Protein 6C0D (pdb70)

Nearest PDB structures (foldseek):
  6c0d-assembly1_A-2  TM=1.002E+00  e=1.111E-90  Paraburkholderia phymatum STM815
  1r3n-assembly2_C  TM=9.169E-01  e=2.090E-36  Lachancea kluyveri
  2v8v-assembly1_B  TM=9.198E-01  e=8.591E-36  Lachancea kluyveri
  4pxc-assembly1_B  TM=7.599E-01  e=5.086E-37  Arabidopsis thaliana
  4pxe-assembly1_B  TM=7.570E-01  e=7.681E-37  Arabidopsis thaliana

Foldseek 3Di:
DDAFDFDLVVLVVLLVVLCVLQPDPLAGAFAFLDPSVLVSLVVLQVLLVVLVFPWDQFLLRKIKTWFPADAAEEEWAFASHADRGHHSFARSLRQSLQSRLSNRLCVTPLNVRFIYMGIHFTACVPQFHHLLRLCVAAVHDCPVSQVQTAGPVRHRSVNSSVVSVNNPGHRHYDDCVHYFEYEYEGADAPPPLPVVVFFKEWAFKAKWKWKKKKKKAADKDFQPPDDPVPGRQRVVVVVVLVVVLCVQLVVLDDPQKDKDFPDKDFPPPDPGMRGRMIMIMMMIIDQDQVSVVVSVVSSVVSLVVCCVDGRIHMDMGTDPDTGHMQGAAPVLSVLLVVLCCVQPNPRYYYDHHHDDTSQSSCCVPHHYIYMYGYWNSTDHDSVSSVSSSSSVSSSSSVVSVVSD

Organism: Paraburkholderia phymatum (strain DSM 17167 / CIP 108236 / LMG 21445 / STM815) (NCBI:txid391038)

Sequence (404 aa):
EDFPRIDPIRLLDDLKTLRRSFGATGPGVVRLSLSPVDIDARRWLAGRMTDAGLDDAAIDGVGTVFGRSRRKPGPALVIGSHSDTQPTGGWLDGALGVIYGLEIARALGECEEATREFAVDVASWIDEEGTFSSFLGSRSFVGDAIDDSLRSARNHEGLLLGDALAQAGLANTPRRVVVTLDRKRQRRAYLEPHIEQQGGRRLEASAKLIGVVTTIVGIREFQLLRRFIGQRNHAGTTPMAIRRDAGAALVVAFIAHIDDDAFGRLADADTVWTVGRIDLDDPGSFSVVPGKAVVLHLQFRDANPNRLHHAMEENALVALVDDEWNGQHLVRRAELIACEGAEEPVTMDAALQQHLAQAADALAPGQWMHMPSGASSHDAQVIAQQHIPACMLFVVPSIIEDTAEQQHIVLGCEVAARRAAARRIAGALRR

Radius of gyration: 24.08 Å; Cα contacts (8 Å, |Δi|>4): 972; chains: 1; bounding box: 73×49×52 Å

InterPro domains:
  IPR002933 Peptidase M20 [PF01546] (78-406)
  IPR010158 N-carbamoyl-L-amino-acid amidohydrolase [PIRSF001235] (18-409)
  IPR010158 N-carbamoyl-L-amino-acid amidohydrolase [PTHR32494] (6-408)
  IPR010158 N-carbamoyl-L-amino-acid amidohydrolase [TIGR01879] (12-403)
  IPR036264 Bacterial exopeptidase dimerisation domain [SSF55031] (210-312)

Structure (mmCIF, N/CA/C/O backbone):
data_6C0D
#
_entry.id   6C0D
#
_cell.length_a   136.620
_cell.length_b   136.620
_cell.length_c   67.510
_cell.angle_alpha   90.000
_cell.angle_beta   90.000
_cell.angle_gamma   120.000
#
_symmetry.space_group_name_H-M   'P 32 2 1'
#
loop_
_entity.id
_entity.type
_entity.pdbx_description
1 polymer 'Amidase, hydantoinase/carbamoylase family'
2 non-polymer 'ZINC ION'
3 non-polymer '4-(2-HYDROXYETHYL)-1-PIPERAZINE ETHANESULFONIC ACID'
4 non-polymer 'SULFATE ION'
5 non-polymer 1,2-ETHANEDIOL
6 water water
#
loop_
_atom_site.group_PDB
_atom_site.id
_atom_site.type_symbol
_atom_site.label_atom_id
_atom_site.label_alt_id
_atom_site.label_comp_id
_atom_site.label_asym_id
_atom_site.label_entity_id
_atom_site.label_seq_id
_atom_site.pdbx_PDB_ins_code
_atom_site.Cartn_x
_atom_site.Cartn_y
_atom_site.Cartn_z
_atom_site.occupancy
_atom_site.B_iso_or_equiv
_atom_site.auth_seq_id
_atom_site.auth_comp_id
_atom_site.auth_asym_id
_atom_site.auth_atom_id
_atom_site.pdbx_PDB_model_num
ATOM 1 N N . GLU A 1 11 ? 52.177 35.021 14.524 1.00 73.26 3 GLU A N 1
ATOM 2 C CA . GLU A 1 11 ? 52.704 36.380 14.632 1.00 69.80 3 GLU A CA 1
ATOM 3 C C . GLU A 1 11 ? 52.150 37.270 13.515 1.00 72.26 3 GLU A C 1
ATOM 4 O O . GLU A 1 11 ? 52.378 37.009 12.332 1.00 69.83 3 GLU A O 1
ATOM 10 N N . ASP A 1 12 ? 51.414 38.315 13.892 1.00 70.43 4 ASP A N 1
ATOM 11 C CA . ASP A 1 12 ? 50.858 39.252 12.923 1.00 68.06 4 ASP A CA 1
ATOM 12 C C . ASP A 1 12 ? 51.826 40.406 12.704 1.00 57.42 4 ASP A C 1
ATOM 13 O O . ASP A 1 12 ? 52.333 40.999 13.665 1.00 49.84 4 ASP A O 1
ATOM 18 N N . PHE A 1 13 ? 52.079 40.714 11.446 1.00 35.76 5 PHE A N 1
ATOM 19 C CA . PHE A 1 13 ? 52.986 41.795 11.137 1.00 35.10 5 PHE A CA 1
ATOM 20 C C . PHE A 1 13 ? 52.230 42.955 10.495 1.00 29.32 5 PHE A C 1
ATOM 21 O O . PHE A 1 13 ? 51.198 42.752 9.851 1.00 29.45 5 PHE A O 1
ATOM 29 N N . PRO A 1 14 ? 52.725 44.178 10.646 1.00 25.44 6 PRO A N 1
ATOM 30 C CA . PRO A 1 14 ? 52.061 45.324 10.021 1.00 23.85 6 PRO A CA 1
ATOM 31 C C . PRO A 1 14 ? 52.181 45.260 8.508 1.00 25.08 6 PRO A C 1
ATOM 32 O O . PRO A 1 14 ? 53.042 44.577 7.955 1.00 23.23 6 PRO A O 1
ATOM 36 N N . ARG A 1 15 ? 51.317 46.023 7.846 1.00 20.32 7 ARG A N 1
ATOM 37 C CA . ARG A 1 15 ? 51.275 46.084 6.383 1.00 21.63 7 ARG A CA 1
ATOM 38 C C . ARG A 1 15 ? 51.305 47.551 5.967 1.00 26.54 7 ARG A C 1
ATOM 39 O O . ARG A 1 15 ? 50.368 48.300 6.266 1.00 25.08 7 ARG A O 1
ATOM 41 N N . ILE A 1 16 ? 52.379 47.977 5.289 1.00 17.58 8 ILE A N 1
ATOM 42 C CA . ILE A 1 16 ? 52.417 49.358 4.825 1.00 16.50 8 ILE A CA 1
ATOM 43 C C . ILE A 1 16 ? 51.414 49.538 3.694 1.00 19.89 8 ILE A C 1
ATOM 44 O O . ILE A 1 16 ? 50.921 48.582 3.091 1.00 21.56 8 ILE A O 1
ATOM 49 N N . ASP A 1 17 ? 51.116 50.793 3.405 1.00 20.99 9 ASP A N 1
ATOM 50 C CA . ASP A 1 17 ? 50.273 51.141 2.267 1.00 22.17 9 ASP A CA 1
ATOM 51 C C . ASP A 1 17 ? 51.212 51.699 1.207 1.00 22.03 9 ASP A C 1
ATOM 52 O O . ASP A 1 17 ? 51.689 52.836 1.341 1.00 22.57 9 ASP A O 1
ATOM 57 N N . PRO A 1 18 ? 51.538 50.935 0.160 1.00 22.28 10 PRO A N 1
ATOM 58 C CA . PRO A 1 18 ? 52.562 51.405 -0.786 1.00 23.92 10 PRO A CA 1
ATOM 59 C C . PRO A 1 18 ? 52.123 52.621 -1.578 1.00 26.39 10 PRO A C 1
ATOM 60 O O . PRO A 1 18 ? 52.973 53.437 -1.968 1.00 21.96 10 PRO A O 1
ATOM 64 N N . ILE A 1 19 ? 50.821 52.775 -1.819 1.00 22.03 11 ILE A N 1
ATOM 65 C CA . ILE A 1 19 ? 50.347 53.941 -2.554 1.00 25.36 11 ILE A CA 1
ATOM 66 C C . ILE A 1 19 ? 50.522 55.192 -1.705 1.00 27.71 11 ILE A C 1
ATOM 67 O O . ILE A 1 19 ? 51.021 56.225 -2.172 1.00 23.72 11 ILE A O 1
ATOM 72 N N . ARG A 1 20 ? 50.122 55.106 -0.435 1.00 25.36 12 ARG A N 1
ATOM 73 C CA . ARG A 1 20 ? 50.296 56.215 0.497 1.00 26.04 12 ARG A CA 1
ATOM 74 C C . ARG A 1 20 ? 51.769 56.597 0.627 1.00 25.54 12 ARG A C 1
ATOM 75 O O . ARG A 1 20 ? 52.113 57.786 0.674 1.00 23.58 12 ARG A O 1
ATOM 83 N N . LEU A 1 21 ? 52.648 55.595 0.710 1.00 20.34 13 LEU A N 1
ATOM 84 C CA . LEU A 1 21 ? 54.089 55.846 0.794 1.00 21.75 13 LEU A CA 1
ATOM 85 C C . LEU A 1 21 ? 54.591 56.642 -0.408 1.00 25.75 13 LEU A C 1
ATOM 86 O O . LEU A 1 21 ? 55.239 57.685 -0.252 1.00 22.21 13 LEU A O 1
ATOM 91 N N . LEU A 1 22 ? 54.317 56.149 -1.619 1.00 21.82 14 LEU A N 1
ATOM 92 C CA . LEU A 1 22 ? 54.788 56.828 -2.825 1.00 21.29 14 LEU A CA 1
ATOM 93 C C . LEU A 1 22 ? 54.150 58.206 -2.981 1.00 26.79 14 LEU A C 1
ATOM 94 O O . LEU A 1 22 ? 54.807 59.152 -3.436 1.00 28.34 14 LEU A O 1
ATOM 99 N N . ASP A 1 23 ? 52.863 58.342 -2.630 1.00 24.33 15 ASP A N 1
ATOM 100 C CA . ASP A 1 23 ? 52.204 59.650 -2.734 1.00 30.30 15 ASP A CA 1
ATOM 101 C C . ASP A 1 23 ? 52.921 60.688 -1.876 1.00 27.61 15 ASP A C 1
ATOM 102 O O . ASP A 1 23 ? 53.149 61.822 -2.314 1.00 27.53 15 ASP A O 1
ATOM 107 N N . ASP A 1 24 ? 53.268 60.320 -0.635 1.00 27.65 16 ASP A N 1
ATOM 108 C CA . ASP A 1 24 ? 53.980 61.253 0.243 1.00 24.43 16 ASP A CA 1
ATOM 109 C C . ASP A 1 24 ? 55.381 61.566 -0.286 1.00 26.43 16 ASP A C 1
ATOM 110 O O . ASP A 1 24 ? 55.829 62.715 -0.214 1.00 27.82 16 ASP A O 1
ATOM 115 N N . LEU A 1 25 ? 56.099 60.562 -0.804 1.00 21.75 17 LEU A N 1
ATOM 116 C CA . LEU A 1 25 ? 57.411 60.844 -1.384 1.00 23.77 17 LEU A CA 1
ATOM 117 C C . LEU A 1 25 ? 57.301 61.823 -2.542 1.00 27.08 17 LEU A C 1
ATOM 118 O O . LEU A 1 25 ? 58.141 62.721 -2.688 1.00 27.97 17 LEU A O 1
ATOM 123 N N . LYS A 1 26 ? 56.272 61.667 -3.380 1.00 24.29 18 LYS A N 1
ATOM 124 C CA . LYS A 1 26 ? 56.137 62.546 -4.530 1.00 29.32 18 LYS A CA 1
ATOM 125 C C . LYS A 1 26 ? 55.643 63.926 -4.126 1.00 30.81 18 LYS A C 1
ATOM 126 O O . LYS A 1 26 ? 56.024 64.917 -4.755 1.00 30.68 18 LYS A O 1
ATOM 132 N N . THR A 1 27 ? 54.814 64.012 -3.081 1.00 26.90 19 THR A N 1
ATOM 133 C CA . THR A 1 27 ? 54.412 65.324 -2.583 1.00 30.81 19 THR A CA 1
ATOM 134 C C . THR A 1 27 ? 55.608 66.078 -2.013 1.00 29.66 19 THR A C 1
ATOM 135 O O . THR A 1 27 ? 55.792 67.267 -2.303 1.00 33.18 19 THR A O 1
ATOM 139 N N . LEU A 1 28 ? 56.462 65.393 -1.243 1.00 29.27 20 LEU A N 1
ATOM 140 C CA . LEU A 1 28 ? 57.654 66.055 -0.722 1.00 30.23 20 LEU A CA 1
ATOM 141 C C . LEU A 1 28 ? 58.562 66.513 -1.862 1.00 30.79 20 LEU A C 1
ATOM 142 O O . LEU A 1 28 ? 59.122 67.615 -1.816 1.00 29.42 20 LEU A O 1
ATOM 147 N N . ARG A 1 29 ? 58.674 65.699 -2.919 1.00 29.32 21 ARG A N 1
ATOM 148 C CA A ARG A 1 29 ? 59.473 66.085 -4.079 0.51 31.80 21 ARG A CA 1
ATOM 149 C CA B ARG A 1 29 ? 59.470 66.081 -4.081 0.49 31.87 21 ARG A CA 1
ATOM 150 C C . ARG A 1 29 ? 59.002 67.402 -4.686 1.00 38.02 21 ARG A C 1
ATOM 151 O O . ARG A 1 29 ? 59.818 68.175 -5.197 1.00 33.24 21 ARG A O 1
ATOM 166 N N . SER A 1 30 ? 57.698 67.678 -4.645 1.00 39.64 22 SER A N 1
ATOM 167 C CA . SER A 1 30 ? 57.189 68.891 -5.275 1.00 39.10 22 SER A CA 1
ATOM 168 C C . SER A 1 30 ? 57.685 70.165 -4.595 1.00 35.21 22 SER A C 1
ATOM 169 O O . SER A 1 30 ? 57.670 71.233 -5.224 1.00 37.56 22 SER A O 1
ATOM 172 N N . PHE A 1 31 ? 58.120 70.084 -3.336 1.00 36.95 23 PHE A N 1
ATOM 173 C CA . PHE A 1 31 ? 58.708 71.229 -2.637 1.00 40.03 23 PHE A CA 1
ATOM 174 C C . PHE A 1 31 ? 60.167 71.358 -3.058 1.00 36.03 23 PHE A C 1
ATOM 175 O O . PHE A 1 31 ? 61.060 70.733 -2.485 1.00 37.65 23 PHE A O 1
ATOM 183 N N . GLY A 1 32 ? 60.411 72.190 -4.068 1.00 37.58 24 GLY A N 1
ATOM 184 C CA . GLY A 1 32 ? 61.754 72.441 -4.547 1.00 38.53 24 GLY A CA 1
ATOM 185 C C . GLY A 1 32 ? 62.137 71.713 -5.816 1.00 45.63 24 GLY A C 1
ATOM 186 O O . GLY A 1 32 ? 63.295 71.827 -6.243 1.00 43.65 24 GLY A O 1
ATOM 187 N N . ALA A 1 33 ? 61.210 70.977 -6.430 1.00 40.03 25 ALA A N 1
ATOM 188 C CA . ALA A 1 33 ? 61.518 70.233 -7.648 1.00 44.58 25 ALA A CA 1
ATOM 189 C C . ALA A 1 33 ? 62.129 71.150 -8.696 1.00 44.53 25 ALA A C 1
ATOM 190 O O . ALA A 1 33 ? 61.566 72.197 -9.029 1.00 47.90 25 ALA A O 1
ATOM 192 N N . THR A 1 34 ? 63.292 70.749 -9.204 1.00 48.77 26 THR A N 1
ATOM 193 C CA . THR A 1 34 ? 64.037 71.531 -10.191 1.00 57.88 26 THR A CA 1
ATOM 194 C C . THR A 1 34 ? 64.581 70.541 -11.212 1.00 58.31 26 THR A C 1
ATOM 195 O O . THR A 1 34 ? 65.574 69.856 -10.947 1.00 58.51 26 THR A O 1
ATOM 199 N N . GLY A 1 35 ? 63.923 70.457 -12.365 1.00 62.07 27 GLY A N 1
ATOM 200 C CA . GLY A 1 35 ? 64.285 69.492 -13.375 1.00 63.71 27 GLY A CA 1
ATOM 201 C C . GLY A 1 35 ? 64.203 68.075 -12.847 1.00 66.27 27 GLY A C 1
ATOM 202 O O . GLY A 1 35 ? 63.164 67.629 -12.352 1.00 67.06 27 GLY A O 1
ATOM 203 N N . PRO A 1 36 ? 65.314 67.341 -12.927 1.00 68.84 28 PRO A N 1
ATOM 204 C CA . PRO A 1 36 ? 65.333 65.956 -12.442 1.00 68.74 28 PRO A CA 1
ATOM 205 C C . PRO A 1 36 ? 65.589 65.820 -10.951 1.00 69.43 28 PRO A C 1
ATOM 206 O O . PRO A 1 36 ? 65.579 64.695 -10.441 1.00 72.58 28 PRO A O 1
ATOM 210 N N . GLY A 1 37 ? 65.820 66.920 -10.239 1.00 62.80 29 GLY A N 1
ATOM 211 C CA . GLY A 1 37 ? 66.124 66.834 -8.824 1.00 54.25 29 GLY A CA 1
ATOM 212 C C . GLY A 1 37 ? 65.317 67.774 -7.954 1.00 44.52 29 GLY A C 1
ATOM 213 O O . GLY A 1 37 ? 64.219 68.201 -8.323 1.00 48.77 29 GLY A O 1
ATOM 214 N N . VAL A 1 38 ? 65.860 68.091 -6.782 1.00 41.36 30 VAL A N 1
ATOM 215 C CA . VAL A 1 38 ? 65.179 68.900 -5.778 1.00 43.74 30 VAL A CA 1
ATOM 216 C C . VAL A 1 38 ? 66.183 69.886 -5.196 1.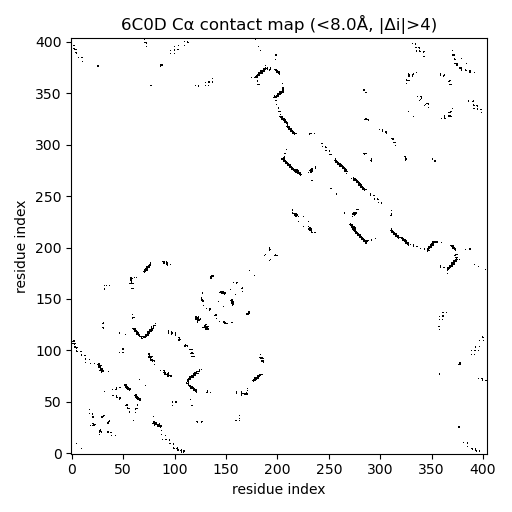00 40.15 30 VAL A C 1
ATOM 217 O O . VAL A 1 38 ? 67.299 69.503 -4.829 1.00 44.77 30 VAL A O 1
ATOM 221 N N . VAL A 1 39 ? 65.797 71.153 -5.121 1.00 40.39 31 VAL A N 1
ATOM 222 C CA . VAL A 1 39 ? 66.609 72.180 -4.482 1.00 44.06 31 VAL A CA 1
ATOM 223 C C . VAL A 1 39 ? 65.841 72.650 -3.258 1.00 42.34 31 VAL A C 1
ATOM 224 O O . VAL A 1 39 ? 64.808 73.323 -3.381 1.00 42.04 31 VAL A O 1
ATOM 228 N N . ARG A 1 40 ? 66.333 72.286 -2.074 1.00 40.87 32 ARG A N 1
ATOM 229 C CA . ARG A 1 40 ? 65.592 72.557 -0.844 1.00 42.98 32 ARG A CA 1
ATOM 230 C C . ARG A 1 40 ? 66.622 72.734 0.277 1.00 43.53 32 ARG A C 1
ATOM 231 O O . ARG A 1 40 ? 66.840 71.847 1.113 1.00 39.08 32 ARG A O 1
ATOM 239 N N . LEU A 1 41 ? 67.268 73.903 0.289 1.00 39.35 33 LEU A N 1
ATOM 240 C CA . LEU A 1 41 ? 68.302 74.184 1.279 1.00 42.80 33 LEU A CA 1
ATOM 241 C C . LEU A 1 41 ? 67.680 74.510 2.633 1.00 40.08 33 LEU A C 1
ATOM 242 O O . LEU A 1 41 ? 66.655 75.191 2.708 1.00 40.63 33 LEU A O 1
ATOM 247 N N . SER A 1 42 ? 68.320 74.031 3.703 1.00 38.56 34 SER A N 1
ATOM 248 C CA . SER A 1 42 ? 67.821 74.233 5.064 1.00 37.58 34 SER A CA 1
ATOM 249 C C . SER A 1 42 ? 67.376 75.672 5.308 1.00 39.31 34 SER A C 1
ATOM 250 O O . SER A 1 42 ? 68.117 76.617 5.035 1.00 41.80 34 SER A O 1
ATOM 253 N N . LEU A 1 43 ? 66.154 75.822 5.822 1.00 40.63 35 LEU A N 1
ATOM 254 C CA . LEU A 1 43 ? 65.544 77.066 6.287 1.00 41.47 35 LEU A CA 1
ATOM 255 C C . LEU A 1 43 ? 65.204 78.040 5.164 1.00 44.39 35 LEU A C 1
ATOM 256 O O . LEU A 1 43 ? 64.763 79.160 5.454 1.00 45.58 35 LEU A O 1
ATOM 261 N N . SER A 1 44 ? 65.401 77.670 3.901 1.00 44.76 36 SER A N 1
ATOM 262 C CA . SER A 1 44 ? 64.888 78.469 2.801 1.00 46.12 36 SER A CA 1
ATOM 263 C C . SER A 1 44 ? 63.362 78.426 2.817 1.00 45.57 36 SER A C 1
ATOM 264 O O . SER A 1 44 ? 62.768 77.521 3.410 1.00 43.44 36 SER A O 1
ATOM 267 N N . PRO A 1 45 ? 62.698 79.399 2.184 1.00 49.50 37 PRO A N 1
ATOM 268 C CA . PRO A 1 45 ? 61.223 79.367 2.153 1.00 47.01 37 PRO A CA 1
ATOM 269 C C . PRO A 1 45 ? 60.637 78.049 1.667 1.00 44.34 37 PRO A C 1
ATOM 270 O O . PRO A 1 45 ? 59.649 77.573 2.241 1.00 42.98 37 PRO A O 1
ATOM 274 N N . VAL A 1 46 ? 61.217 77.434 0.635 1.00 43.73 38 VAL A N 1
ATOM 275 C CA . VAL A 1 46 ? 60.656 76.178 0.153 1.00 41.44 38 VAL A CA 1
ATOM 276 C C . VAL A 1 46 ? 60.913 75.060 1.156 1.00 39.97 38 VAL A C 1
ATOM 277 O O . VAL A 1 46 ? 60.066 74.175 1.345 1.00 40.71 38 VAL A O 1
ATOM 281 N N . ASP A 1 47 ? 62.055 75.091 1.844 1.00 38.89 39 ASP A N 1
ATOM 282 C CA . ASP A 1 47 ? 62.306 74.093 2.875 1.00 35.71 39 ASP A CA 1
ATOM 283 C C . ASP A 1 47 ? 61.332 74.249 4.036 1.00 35.38 39 ASP A C 1
ATOM 284 O O . ASP A 1 47 ? 60.799 73.255 4.545 1.00 36.95 39 ASP A O 1
ATOM 289 N N . ILE A 1 48 ? 61.079 75.488 4.468 1.00 37.46 40 ILE A N 1
ATOM 290 C CA . ILE A 1 48 ? 60.116 75.699 5.544 1.00 37.41 40 ILE A CA 1
ATOM 291 C C . ILE A 1 48 ? 58.730 75.235 5.115 1.00 36.80 40 ILE A C 1
ATOM 292 O O . ILE A 1 48 ? 58.003 74.614 5.899 1.00 35.42 40 ILE A O 1
ATOM 297 N N . ASP A 1 49 ? 58.346 75.522 3.864 1.00 38.02 41 ASP A N 1
ATOM 298 C CA . ASP A 1 49 ? 57.053 75.072 3.353 1.00 37.71 41 ASP A CA 1
ATOM 299 C C . ASP A 1 49 ? 56.930 73.558 3.445 1.00 42.17 41 ASP A C 1
ATOM 300 O O . ASP A 1 49 ? 55.903 73.026 3.887 1.00 34.04 41 ASP A O 1
ATOM 305 N N . ALA A 1 50 ? 57.981 72.848 3.029 1.00 34.92 42 ALA A N 1
ATOM 306 C CA . ALA A 1 50 ? 57.975 71.393 3.092 1.00 31.05 42 ALA A CA 1
ATOM 307 C C . ALA A 1 50 ? 57.892 70.902 4.530 1.00 31.87 42 ALA A C 1
ATOM 308 O O . ALA A 1 50 ? 57.255 69.879 4.810 1.00 29.96 42 ALA A O 1
ATOM 310 N N . ARG A 1 51 ? 58.535 71.618 5.456 1.00 33.30 43 ARG A N 1
ATOM 311 C CA . ARG A 1 51 ? 58.500 71.217 6.858 1.00 32.56 43 ARG A CA 1
ATOM 312 C C . ARG A 1 51 ? 57.111 71.404 7.451 1.00 34.70 43 ARG A C 1
ATOM 313 O O . ARG A 1 51 ? 56.656 70.576 8.247 1.00 33.56 43 ARG A O 1
ATOM 321 N N . ARG A 1 52 ? 56.422 72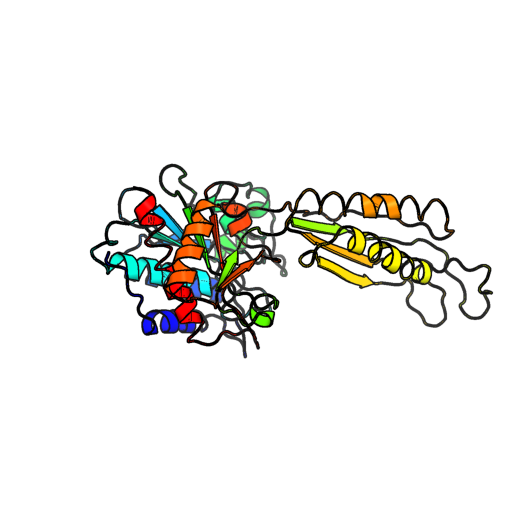.484 7.082 1.00 34.46 44 ARG A N 1
ATOM 322 C CA . ARG A 1 52 ? 55.054 72.656 7.553 1.00 36.39 44 ARG A CA 1
ATOM 323 C C . ARG A 1 52 ? 54.154 71.551 7.016 1.00 35.83 44 ARG A C 1
ATOM 324 O O . ARG A 1 52 ? 53.333 70.993 7.757 1.00 33.40 44 ARG A O 1
ATOM 332 N N . TRP A 1 53 ? 54.306 71.204 5.735 1.00 31.88 45 TRP A N 1
ATOM 333 C CA . TRP A 1 53 ? 53.537 70.095 5.183 1.00 33.30 45 TRP A CA 1
ATOM 334 C C . TRP A 1 53 ? 53.840 68.808 5.938 1.00 32.12 45 TRP A C 1
ATOM 335 O O . TRP A 1 53 ? 52.927 68.077 6.341 1.00 34.27 45 TRP A O 1
ATOM 346 N N . LEU A 1 54 ? 55.125 68.534 6.164 1.00 28.65 46 LEU A N 1
ATOM 347 C CA . LEU A 1 54 ? 55.515 67.307 6.849 1.00 27.36 46 LEU A CA 1
ATOM 348 C C . LEU A 1 54 ? 54.942 67.250 8.260 1.00 29.05 46 LEU A C 1
ATOM 349 O O . LEU A 1 54 ? 54.463 66.199 8.706 1.00 26.52 46 LEU A O 1
ATOM 354 N N . ALA A 1 55 ? 54.994 68.364 8.987 1.00 28.37 47 ALA A N 1
ATOM 355 C CA . ALA A 1 55 ? 54.448 68.363 10.338 1.00 29.97 47 ALA A CA 1
ATOM 356 C C . ALA A 1 55 ? 52.951 68.088 10.307 1.00 31.75 47 ALA A C 1
ATOM 357 O O . ALA A 1 55 ? 52.420 67.393 11.181 1.00 30.45 47 ALA A O 1
ATOM 359 N N . GLY A 1 56 ? 52.258 68.607 9.290 1.00 31.21 48 GLY A N 1
ATOM 360 C CA . GLY A 1 56 ? 50.841 68.313 9.150 1.00 32.10 48 GLY A CA 1
ATOM 361 C C . GLY A 1 56 ? 50.574 66.841 8.899 1.00 33.42 48 GLY A C 1
ATOM 362 O O . GLY A 1 56 ? 49.622 66.273 9.442 1.00 32.24 48 GLY A O 1
ATOM 363 N N . ARG A 1 57 ? 51.408 66.205 8.069 1.00 28.69 49 ARG A N 1
ATOM 364 C CA . ARG A 1 57 ? 51.255 64.773 7.814 1.00 28.99 49 ARG A CA 1
ATOM 365 C C . ARG A 1 57 ? 51.509 63.960 9.078 1.00 28.43 49 ARG A C 1
ATOM 366 O O . ARG A 1 57 ? 50.835 62.949 9.320 1.00 26.72 49 ARG A O 1
ATOM 374 N N . MET A 1 58 ? 52.510 64.359 9.871 1.00 24.15 50 MET A N 1
ATOM 375 C CA . MET A 1 58 ? 52.745 63.694 11.147 1.00 23.26 50 MET A CA 1
ATOM 376 C C . MET A 1 58 ? 51.548 63.851 12.068 1.00 28.04 50 MET A C 1
ATOM 377 O O . MET A 1 58 ? 51.163 62.908 12.772 1.00 24.33 50 MET A O 1
ATOM 382 N N . THR A 1 59 ? 50.964 65.051 12.096 1.00 27.92 51 THR A N 1
ATOM 383 C CA . THR A 1 59 ? 49.778 65.269 12.907 1.00 30.02 51 THR A CA 1
ATOM 384 C C . THR A 1 59 ? 48.632 64.391 12.427 1.00 35.28 51 THR A C 1
ATOM 385 O O . THR A 1 59 ? 47.961 63.742 13.236 1.00 30.49 51 THR A O 1
ATOM 389 N N . ASP A 1 60 ? 48.416 64.339 11.103 1.00 31.18 52 ASP A N 1
ATOM 390 C CA . ASP A 1 60 ? 47.395 63.458 10.538 1.00 33.51 52 ASP A CA 1
ATOM 391 C C . ASP A 1 60 ? 47.596 62.022 10.989 1.00 31.15 52 ASP A C 1
ATOM 392 O O . ASP A 1 60 ? 46.630 61.281 11.190 1.00 37.21 52 ASP A O 1
ATOM 397 N N . ALA A 1 61 ? 48.848 61.603 11.124 1.00 26.90 53 ALA A N 1
ATOM 398 C CA . ALA A 1 61 ? 49.156 60.244 11.544 1.00 23.91 53 ALA A CA 1
ATOM 399 C C . ALA A 1 61 ? 48.945 60.024 13.037 1.00 32.41 53 ALA A C 1
ATOM 400 O O . ALA A 1 61 ? 49.100 58.891 13.501 1.00 31.60 53 ALA A O 1
ATOM 402 N N . GLY A 1 62 ? 48.624 61.071 13.796 1.00 29.59 54 GLY A N 1
ATOM 403 C CA . GLY A 1 62 ? 48.444 60.950 15.230 1.00 28.17 54 GLY A CA 1
ATOM 404 C C . GLY A 1 62 ? 49.661 61.246 16.081 1.00 30.76 54 GLY A C 1
ATOM 405 O O . GLY A 1 62 ? 49.623 60.984 17.292 1.00 29.55 54 GLY A O 1
ATOM 406 N N . LEU A 1 63 ? 50.735 61.778 15.503 1.00 23.30 55 LEU A N 1
ATOM 407 C CA . LEU A 1 63 ? 51.900 62.142 16.297 1.00 22.24 55 LEU A CA 1
ATOM 408 C C . LEU A 1 63 ? 51.777 63.576 16.817 1.00 25.79 55 LEU A C 1
ATOM 409 O O . LEU A 1 63 ? 51.042 64.401 16.270 1.00 27.75 55 LEU A O 1
ATOM 414 N N . ASP A 1 64 ? 52.494 63.847 17.910 1.00 23.96 56 ASP A N 1
ATOM 415 C CA A ASP A 1 64 ? 52.650 65.196 18.459 0.59 30.12 56 ASP A CA 1
ATOM 416 C CA B ASP A 1 64 ? 52.646 65.202 18.448 0.41 29.55 56 ASP A CA 1
ATOM 417 C C . ASP A 1 64 ? 53.808 65.844 17.707 1.00 29.98 56 ASP A C 1
ATOM 418 O O . ASP A 1 64 ? 54.974 65.576 18.003 1.00 28.44 56 ASP A O 1
ATOM 427 N N . ALA A 1 65 ? 53.494 66.695 16.733 1.00 30.13 57 ALA A N 1
ATOM 428 C CA . ALA A 1 65 ? 54.481 67.127 15.748 1.00 28.59 57 ALA A CA 1
ATOM 429 C C . ALA A 1 65 ? 54.665 68.634 15.740 1.00 33.05 57 ALA A C 1
ATOM 430 O O . ALA A 1 65 ? 53.699 69.387 15.874 1.00 33.05 57 ALA A O 1
ATOM 432 N N . ALA A 1 66 ? 55.904 69.067 15.513 1.00 30.41 58 ALA A N 1
ATOM 433 C CA . ALA A 1 66 ? 56.212 70.489 15.420 1.00 35.37 58 ALA A CA 1
ATOM 434 C C . ALA A 1 66 ? 57.572 70.678 14.758 1.00 32.90 58 ALA A C 1
ATOM 435 O O . ALA A 1 66 ? 58.431 69.798 14.809 1.00 28.80 58 ALA A O 1
ATOM 437 N N . ILE A 1 67 ? 57.754 71.841 14.141 1.00 36.59 59 ILE A N 1
ATOM 438 C CA . ILE A 1 67 ? 59.080 72.308 13.744 1.00 33.21 59 ILE A CA 1
ATOM 439 C C . ILE A 1 67 ? 59.725 72.946 14.970 1.00 37.14 59 ILE A C 1
ATOM 440 O O . ILE A 1 67 ? 59.153 73.866 15.566 1.00 35.47 59 ILE A O 1
ATOM 445 N N . ASP A 1 68 ? 60.912 72.469 15.357 1.00 34.98 60 ASP A N 1
ATOM 446 C CA . ASP A 1 68 ? 61.491 72.916 16.620 1.00 35.02 60 ASP A CA 1
ATOM 447 C C . ASP A 1 68 ? 62.368 74.155 16.406 1.00 39.08 60 ASP A C 1
ATOM 448 O O . ASP A 1 68 ? 62.420 74.737 15.320 1.00 37.67 60 ASP A O 1
ATOM 453 N N . GLY A 1 69 ? 63.085 74.550 17.458 1.00 35.41 61 GLY A N 1
ATOM 454 C CA . GLY A 1 69 ? 63.871 75.769 17.490 1.00 38.53 61 GLY A CA 1
ATOM 455 C C . GLY A 1 69 ? 65.052 75.809 16.539 1.00 44.75 61 GLY A C 1
ATOM 456 O O . GLY A 1 69 ? 65.592 76.895 16.318 1.00 40.01 61 GLY A O 1
ATOM 457 N N . VAL A 1 70 ? 65.486 74.675 15.989 1.00 38.53 62 VAL A N 1
ATOM 458 C CA . VAL A 1 70 ? 66.536 74.692 14.976 1.00 37.17 62 VAL A CA 1
ATOM 459 C C . VAL A 1 70 ? 66.018 74.315 13.601 1.00 35.73 62 VAL A C 1
ATOM 460 O O . VAL A 1 70 ? 66.795 74.322 12.635 1.00 35.25 62 VAL A O 1
ATOM 464 N N . GLY A 1 71 ? 64.728 74.023 13.467 1.00 36.18 63 GLY A N 1
ATOM 465 C CA . GLY A 1 71 ? 64.164 73.646 12.189 1.00 34.70 63 GLY A CA 1
ATOM 466 C C . GLY A 1 71 ? 63.980 72.159 11.984 1.00 31.46 63 GLY A C 1
ATOM 467 O O . GLY A 1 71 ? 63.563 71.748 10.894 1.00 32.17 63 GLY A O 1
ATOM 468 N N . THR A 1 72 ? 64.282 71.336 12.985 1.00 31.19 64 THR A N 1
ATOM 469 C CA . THR A 1 72 ? 63.977 69.916 12.882 1.00 28.94 64 THR A CA 1
ATOM 470 C C . THR A 1 72 ? 62.465 69.721 12.922 1.00 28.14 64 THR A C 1
ATOM 471 O O . THR A 1 72 ? 61.759 70.411 13.663 1.00 29.78 64 THR A O 1
ATOM 475 N N . VAL A 1 73 ? 61.953 68.812 12.098 1.00 26.25 65 VAL A N 1
ATOM 476 C CA . VAL A 1 73 ? 60.559 68.398 12.215 1.00 26.40 65 VAL A CA 1
ATOM 477 C C . VAL A 1 73 ? 60.564 67.119 13.027 1.00 24.93 65 VAL A C 1
ATOM 478 O O . VAL A 1 73 ? 61.221 66.140 12.643 1.00 24.25 65 VAL A O 1
ATOM 482 N N . PHE A 1 74 ? 59.858 67.124 14.155 1.00 25.12 66 PHE A N 1
ATOM 483 C CA . PHE A 1 74 ? 59.827 65.958 15.024 1.00 20.72 66 PHE A CA 1
ATOM 484 C C . PHE A 1 74 ? 58.384 65.627 15.369 1.00 26.44 66 PHE A C 1
ATOM 485 O O . PHE A 1 74 ? 57.653 66.482 15.883 1.00 28.42 66 PHE A O 1
ATOM 493 N N . GLY A 1 75 ? 57.985 64.392 15.085 1.00 22.70 67 GLY A N 1
ATOM 494 C CA . GLY A 1 75 ? 56.674 63.896 15.437 1.00 23.13 67 GLY A CA 1
ATOM 495 C C . GLY A 1 75 ? 56.824 62.854 16.525 1.00 20.19 67 GLY A C 1
ATOM 496 O O . GLY A 1 75 ? 57.309 61.743 16.269 1.00 22.66 67 GLY A O 1
ATOM 497 N N . ARG A 1 76 ? 56.449 63.219 17.748 1.00 21.26 68 ARG A N 1
ATOM 498 C CA . ARG A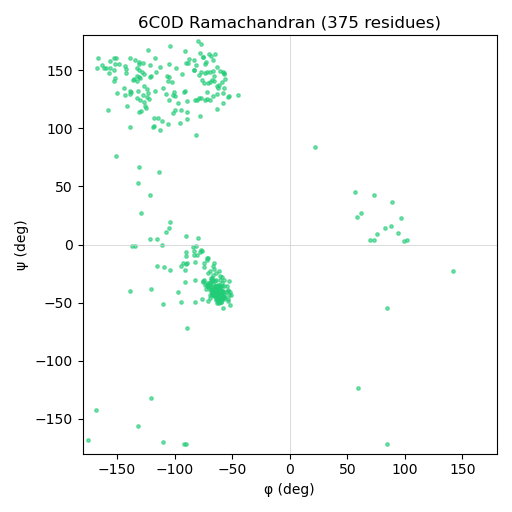 1 76 ? 56.622 62.351 18.907 1.00 20.96 68 ARG A CA 1
ATOM 499 C C . ARG A 1 76 ? 55.369 61.501 19.083 1.00 24.17 68 ARG A C 1
ATOM 500 O O . ARG A 1 76 ? 54.249 62.017 19.030 1.00 23.78 68 ARG A O 1
ATOM 508 N N . SER A 1 77 ? 55.558 60.202 19.269 1.00 22.02 69 SER A N 1
ATOM 509 C CA . SER A 1 77 ? 54.431 59.339 19.593 1.00 21.04 69 SER A CA 1
ATOM 510 C C . SER A 1 77 ? 53.709 59.822 20.856 1.00 24.69 69 SER A C 1
ATOM 511 O O . SER A 1 77 ? 54.311 60.390 21.777 1.00 23.18 69 SER A O 1
ATOM 514 N N . ARG A 1 78 ? 52.391 59.606 20.898 1.00 23.03 70 ARG A N 1
ATOM 515 C CA A ARG A 1 78 ? 51.637 59.865 22.120 0.53 23.69 70 ARG A CA 1
ATOM 516 C CA B ARG A 1 78 ? 51.598 59.851 22.101 0.47 23.93 70 ARG A CA 1
ATOM 517 C C . ARG A 1 78 ? 51.508 58.630 23.006 1.00 26.19 70 ARG A C 1
ATOM 518 O O . ARG A 1 78 ? 50.941 58.723 24.103 1.00 28.44 70 ARG A O 1
ATOM 533 N N . LYS A 1 79 ? 52.041 57.505 22.582 1.00 24.35 71 LYS A N 1
ATOM 534 C CA . LYS A 1 79 ? 51.943 56.245 23.300 1.00 22.11 71 LYS A CA 1
ATOM 535 C C . LYS A 1 79 ? 53.009 56.153 24.392 1.00 24.64 71 LYS A C 1
ATOM 536 O O . LYS A 1 79 ? 54.090 56.726 24.256 1.00 25.88 71 LYS A O 1
ATOM 542 N N . PRO A 1 80 ? 52.725 55.441 25.477 1.00 23.13 72 PRO A N 1
ATOM 543 C CA . PRO A 1 80 ? 53.676 55.337 26.592 1.00 23.24 72 PRO A CA 1
ATOM 544 C C . PRO A 1 80 ? 54.764 54.315 26.277 1.00 22.58 72 PRO A C 1
ATOM 545 O O . PRO A 1 80 ? 54.730 53.643 25.25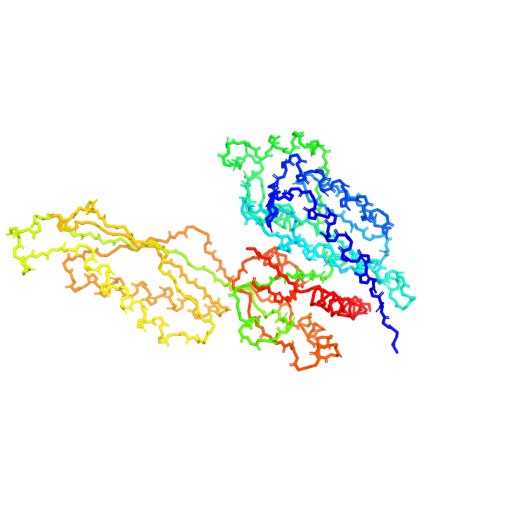6 1.00 23.02 72 PRO A O 1
ATOM 549 N N . GLY A 1 81 ? 55.742 54.211 27.185 1.00 24.68 73 GLY A N 1
ATOM 550 C CA . GLY A 1 81 ? 56.761 53.188 27.078 1.00 26.17 73 GLY A CA 1
ATOM 551 C C . GLY A 1 81 ? 57.920 53.556 26.169 1.00 24.25 73 GLY A C 1
ATOM 552 O O . GLY A 1 81 ? 58.031 54.689 25.692 1.00 22.68 73 GLY A O 1
ATOM 553 N N . PRO A 1 82 ? 58.803 52.593 25.901 1.00 21.60 74 PRO A N 1
ATOM 554 C CA . PRO A 1 82 ? 60.009 52.892 25.118 1.00 20.62 74 PRO A CA 1
ATOM 555 C C . PRO A 1 82 ? 59.686 53.142 23.661 1.00 20.54 74 PRO A C 1
ATOM 556 O O . PRO A 1 82 ? 58.787 52.523 23.087 1.00 19.07 74 PRO A O 1
ATOM 560 N N . ALA A 1 83 ? 60.488 54.009 23.044 1.00 18.36 75 ALA A N 1
ATOM 561 C CA . ALA A 1 83 ? 60.214 54.491 21.698 1.00 16.78 75 ALA A CA 1
ATOM 562 C C . ALA A 1 83 ? 61.355 54.147 20.750 1.00 17.81 75 ALA A C 1
ATOM 563 O O . ALA A 1 83 ? 62.533 54.151 21.122 1.00 17.79 75 ALA A O 1
ATOM 565 N N . LEU A 1 84 ? 60.975 53.855 19.519 1.00 16.04 76 LEU A N 1
ATOM 566 C CA . LEU A 1 84 ? 61.887 53.766 18.393 1.00 18.37 76 LEU A CA 1
ATOM 567 C C . LEU A 1 84 ? 61.764 55.051 17.579 1.00 19.56 76 LEU A C 1
ATOM 568 O O . LEU A 1 84 ? 60.657 55.438 17.208 1.00 18.57 76 LEU A O 1
ATOM 573 N N . VAL A 1 85 ? 62.890 55.699 17.288 1.00 17.62 77 VAL A N 1
ATOM 574 C CA . VAL A 1 85 ? 62.918 56.908 16.461 1.00 17.24 77 VAL A CA 1
ATOM 575 C C . VAL A 1 85 ? 63.333 56.504 15.049 1.00 15.90 77 VAL A C 1
ATOM 576 O O . VAL A 1 85 ? 64.340 55.808 14.876 1.00 17.26 77 VAL A O 1
ATOM 580 N N . ILE A 1 86 ? 62.557 56.905 14.042 1.00 14.86 78 ILE A N 1
ATOM 581 C CA . ILE A 1 86 ? 62.896 56.611 12.649 1.00 15.86 78 ILE A CA 1
ATOM 582 C C . ILE A 1 86 ? 62.968 57.932 11.907 1.00 18.23 78 ILE A C 1
ATOM 583 O O . ILE A 1 86 ? 62.041 58.744 11.996 1.00 18.78 78 ILE A O 1
ATOM 588 N N . GLY A 1 87 ? 64.041 58.148 11.161 1.00 20.13 79 GLY A N 1
ATOM 589 C CA . GLY A 1 87 ? 64.071 59.396 10.426 1.00 26.13 79 GLY A CA 1
ATOM 590 C C . GLY A 1 87 ? 65.272 59.518 9.522 1.00 22.94 79 GLY A C 1
ATOM 591 O O . GLY A 1 87 ? 65.984 58.552 9.264 1.00 18.06 79 GLY A O 1
ATOM 592 N N . SER A 1 88 ? 65.460 60.735 9.025 1.00 17.69 80 SER A N 1
ATOM 593 C CA . SER A 1 88 ? 66.599 61.099 8.196 1.00 19.62 80 SER A CA 1
ATOM 594 C C . SER A 1 88 ? 66.580 62.615 8.094 1.00 21.10 80 SER A C 1
ATOM 595 O O . SER A 1 88 ? 66.244 63.277 9.081 1.00 23.10 80 SER A O 1
ATOM 598 N N . HIS A 1 89 ? 66.921 63.178 6.928 1.00 22.90 81 HIS A N 1
ATOM 599 C CA . HIS A 1 89 ? 66.883 64.624 6.724 1.00 22.57 81 HIS A CA 1
ATOM 600 C C . HIS A 1 89 ? 66.058 64.931 5.481 1.00 25.63 81 HIS A C 1
ATOM 601 O O . HIS A 1 89 ? 65.933 64.101 4.587 1.00 26.23 81 HIS A O 1
ATOM 608 N N . SER A 1 90 ? 65.502 66.139 5.397 1.00 25.47 82 SER A N 1
ATOM 609 C CA . SER A 1 90 ? 64.786 66.516 4.185 1.00 24.84 82 SER A CA 1
ATOM 610 C C . SER A 1 90 ? 65.360 67.756 3.511 1.00 28.62 82 SER A C 1
ATOM 611 O O . SER A 1 90 ? 64.785 68.221 2.517 1.00 29.83 82 SER A O 1
ATOM 614 N N . ASP A 1 91 ? 66.475 68.300 4.008 1.00 26.78 83 ASP A N 1
ATOM 615 C CA . ASP A 1 91 ? 67.186 69.350 3.300 1.00 29.02 83 ASP A CA 1
ATOM 616 C C . ASP A 1 91 ? 68.095 68.727 2.246 1.00 34.64 83 ASP A C 1
ATOM 617 O O . ASP A 1 91 ? 68.470 67.555 2.328 1.00 30.95 83 ASP A O 1
ATOM 622 N N . THR A 1 92 ? 68.456 69.527 1.253 1.00 35.30 84 THR A N 1
ATOM 623 C CA . THR A 1 92 ? 69.284 69.060 0.155 1.00 41.18 84 THR A CA 1
ATOM 624 C C . THR A 1 92 ? 70.537 69.913 0.042 1.00 45.72 84 THR A C 1
ATOM 625 O O . THR A 1 92 ? 70.657 70.986 0.643 1.00 44.41 84 THR A O 1
ATOM 629 N N . GLN A 1 93 ? 71.475 69.405 -0.744 1.00 44.22 85 GLN A N 1
ATOM 630 C CA . GLN A 1 93 ? 72.546 70.212 -1.302 1.00 51.95 85 GLN A CA 1
ATOM 631 C C . GLN A 1 93 ? 72.000 71.019 -2.473 1.00 47.29 85 GLN A C 1
ATOM 632 O O . GLN A 1 93 ? 70.856 70.824 -2.888 1.00 48.04 85 GLN A O 1
ATOM 638 N N . PRO A 1 94 ? 72.785 71.950 -3.029 1.00 47.98 86 PRO A N 1
ATOM 639 C CA . PRO A 1 94 ? 72.293 72.688 -4.208 1.00 52.30 86 PRO A CA 1
ATOM 640 C C . PRO A 1 94 ? 71.909 71.790 -5.374 1.00 57.08 86 PRO A C 1
ATOM 641 O O . PRO A 1 94 ? 70.995 72.133 -6.133 1.00 68.08 86 PRO A O 1
ATOM 645 N N . THR A 1 95 ? 72.567 70.643 -5.529 1.00 54.61 87 THR A N 1
ATOM 646 C CA . THR A 1 95 ? 72.223 69.682 -6.568 1.00 61.51 87 THR A CA 1
ATOM 647 C C . THR A 1 95 ? 71.680 68.389 -5.962 1.00 56.07 87 THR A C 1
ATOM 648 O O . THR A 1 95 ? 72.277 67.323 -6.147 1.00 62.98 87 THR A O 1
ATOM 652 N N . GLY A 1 96 ? 70.538 68.462 -5.249 1.00 47.77 88 GLY A N 1
ATOM 653 C CA . GLY A 1 96 ? 69.994 67.291 -4.589 1.00 42.47 88 GLY A CA 1
ATOM 654 C C . GLY A 1 96 ? 69.073 66.435 -5.462 1.00 52.26 88 GLY A C 1
ATOM 655 O O . GLY A 1 96 ? 68.535 66.873 -6.479 1.00 53.21 88 GLY A O 1
ATOM 656 N N . GLY A 1 97 ? 68.912 65.177 -5.038 1.00 45.29 89 GLY A N 1
ATOM 657 C CA . GLY A 1 97 ? 67.966 64.264 -5.642 1.00 45.07 89 GLY A CA 1
ATOM 658 C C . GLY A 1 97 ? 66.725 64.094 -4.769 1.00 43.81 89 GLY A C 1
ATOM 659 O O . GLY A 1 97 ? 66.663 64.548 -3.628 1.00 45.28 89 GLY A O 1
ATOM 660 N N . TRP A 1 98 ? 65.719 63.416 -5.328 1.00 33.46 90 TRP A N 1
ATOM 661 C CA . TRP A 1 98 ? 64.425 63.409 -4.656 1.00 30.94 90 TRP A CA 1
ATOM 662 C C . TRP A 1 98 ? 64.332 62.369 -3.553 1.00 29.86 90 TRP A C 1
ATOM 663 O O . TRP A 1 98 ? 63.355 62.378 -2.794 1.00 33.61 90 TRP A O 1
ATOM 674 N N . LEU A 1 99 ? 65.318 61.483 -3.427 1.00 29.75 91 LEU A N 1
ATOM 675 C CA . LEU A 1 99 ? 65.251 60.449 -2.406 1.00 27.14 91 LEU A CA 1
ATOM 676 C C . LEU A 1 99 ? 66.330 60.549 -1.339 1.00 28.20 91 LEU A C 1
ATOM 677 O O . LEU A 1 99 ? 66.171 59.939 -0.281 1.00 25.83 91 LEU A O 1
ATOM 682 N N . ASP A 1 100 ? 67.423 61.274 -1.580 1.00 31.26 92 ASP A N 1
ATOM 683 C CA . ASP A 1 100 ? 68.436 61.417 -0.540 1.00 32.67 92 ASP A CA 1
ATOM 684 C C . ASP A 1 100 ? 67.832 62.146 0.643 1.00 35.22 92 ASP A C 1
ATOM 685 O O . ASP A 1 100 ? 67.430 63.309 0.529 1.00 34.15 92 ASP A O 1
ATOM 690 N N . GLY A 1 101 ? 67.776 61.459 1.775 1.00 29.04 93 GLY A N 1
ATOM 691 C CA . GLY A 1 101 ? 67.165 62.008 2.965 1.00 25.50 93 GLY A CA 1
ATOM 692 C C . GLY A 1 101 ? 65.665 61.812 3.008 1.00 23.92 93 GLY A C 1
ATOM 693 O O . GLY A 1 101 ? 65.151 61.239 3.972 1.00 24.11 93 GLY A O 1
ATOM 694 N N . ALA A 1 102 ? 64.955 62.261 1.964 1.00 23.92 94 ALA A N 1
ATOM 695 C CA . ALA A 1 102 ? 63.501 62.130 1.918 1.00 26.69 94 ALA A CA 1
ATOM 696 C C . ALA A 1 102 ? 63.052 60.690 2.143 1.00 24.37 94 ALA A C 1
ATOM 697 O O . ALA A 1 102 ? 62.048 60.439 2.822 1.00 23.08 94 ALA A O 1
ATOM 699 N N . LEU A 1 103 ? 63.790 59.730 1.587 1.00 23.55 95 LEU A N 1
ATOM 700 C CA . LEU A 1 103 ? 63.410 58.328 1.739 1.00 20.46 95 LEU A CA 1
ATOM 701 C C . LEU A 1 103 ? 63.184 57.957 3.202 1.00 23.15 95 LEU A C 1
ATOM 702 O O . LEU A 1 103 ? 62.144 57.391 3.558 1.00 19.20 95 LEU A O 1
ATOM 707 N N . GLY A 1 104 ? 64.155 58.256 4.066 1.00 18.77 96 GLY A N 1
ATOM 708 C CA . GLY A 1 104 ? 64.049 57.788 5.443 1.00 15.46 96 GLY A CA 1
ATOM 709 C C . GLY A 1 104 ? 63.027 58.568 6.249 1.00 21.32 96 GLY A C 1
ATOM 710 O O . GLY A 1 104 ? 62.404 58.017 7.163 1.00 18.44 96 GLY A O 1
ATOM 711 N N . VAL A 1 105 ? 62.832 59.849 5.927 1.00 19.56 97 VAL A N 1
ATOM 712 C CA . VAL A 1 105 ? 61.793 60.634 6.601 1.00 22.35 97 VAL A CA 1
ATOM 713 C C . VAL A 1 105 ? 60.419 60.050 6.308 1.00 22.09 97 VAL A C 1
ATOM 714 O O . VAL A 1 105 ? 59.612 59.825 7.220 1.00 20.70 97 VAL A O 1
ATOM 718 N N . ILE A 1 106 ? 60.122 59.817 5.019 1.00 18.04 98 ILE A N 1
ATOM 719 C CA . ILE A 1 106 ? 58.797 59.313 4.664 1.00 21.31 98 ILE A CA 1
ATOM 720 C C . ILE A 1 106 ? 58.642 57.840 5.046 1.00 20.56 98 ILE A C 1
ATOM 721 O O . ILE A 1 106 ? 57.550 57.413 5.454 1.00 19.01 98 ILE A O 1
ATOM 726 N N . TYR A 1 107 ? 59.711 57.040 4.949 1.00 16.19 99 TYR A N 1
ATOM 727 C CA . TYR A 1 107 ? 59.644 55.699 5.536 1.00 17.57 99 TYR A CA 1
ATOM 728 C C . TYR A 1 107 ? 59.226 55.775 7.000 1.00 18.41 99 TYR A C 1
ATOM 729 O O . TYR A 1 107 ? 58.363 55.020 7.454 1.00 17.68 99 TYR A O 1
ATOM 738 N N . GLY A 1 108 ? 59.855 56.672 7.763 1.00 18.41 100 GLY A N 1
ATOM 739 C CA . GLY A 1 108 ? 59.511 56.774 9.175 1.00 18.76 100 GLY A CA 1
ATOM 740 C C . GLY A 1 108 ? 58.039 57.079 9.375 1.00 18.20 100 GLY A C 1
ATOM 741 O O . GLY A 1 108 ? 57.366 56.450 10.192 1.00 18.64 100 GLY A O 1
ATOM 742 N N . LEU A 1 109 ? 57.513 58.025 8.600 1.00 17.77 101 LEU A N 1
ATOM 743 C CA . LEU A 1 109 ? 56.098 58.364 8.683 1.00 18.91 101 LEU A CA 1
ATOM 744 C C . LEU A 1 109 ? 55.222 57.161 8.356 1.00 21.64 101 LEU A C 1
ATOM 745 O O . LEU A 1 109 ? 54.257 56.859 9.075 1.00 20.36 101 LEU A O 1
ATOM 750 N N . GLU A 1 110 ? 55.529 56.465 7.259 1.00 16.67 102 GLU A N 1
ATOM 751 C CA . GLU A 1 110 ? 54.678 55.344 6.874 1.00 17.83 102 GLU A CA 1
ATOM 752 C C . GLU A 1 110 ? 54.772 54.219 7.890 1.00 18.46 102 GLU A C 1
ATOM 753 O O . GLU A 1 110 ? 53.777 53.543 8.178 1.00 18.56 102 GLU A O 1
ATOM 759 N N . ILE A 1 111 ? 55.969 53.988 8.422 1.00 17.25 103 ILE A N 1
ATOM 760 C CA . ILE A 1 111 ? 56.135 52.930 9.417 1.00 19.65 103 ILE A CA 1
ATOM 761 C C . ILE A 1 111 ? 55.355 53.262 10.675 1.00 19.75 103 ILE A C 1
ATOM 762 O O . ILE A 1 111 ? 54.690 52.392 11.245 1.00 16.47 103 ILE A O 1
ATOM 767 N N . ALA A 1 112 ? 55.381 54.530 11.103 1.00 16.22 104 ALA A N 1
ATOM 768 C CA . ALA A 1 112 ? 54.551 54.926 12.249 1.00 17.94 104 ALA A CA 1
ATOM 769 C C . ALA A 1 112 ? 53.077 54.674 11.968 1.00 19.77 104 ALA A C 1
ATOM 770 O O . ALA A 1 112 ? 52.353 54.126 12.813 1.00 18.86 104 ALA A O 1
ATOM 772 N N . ARG A 1 113 ? 52.620 55.030 10.756 1.00 19.21 105 ARG A N 1
ATOM 773 C CA . ARG A 1 113 ? 51.230 54.791 10.395 1.00 20.06 105 ARG A CA 1
ATOM 774 C C . ARG A 1 113 ? 50.921 53.300 10.399 1.00 20.27 105 ARG A C 1
ATOM 775 O O . ARG A 1 113 ? 49.943 52.856 11.011 1.00 21.94 105 ARG A O 1
ATOM 783 N N . ALA A 1 114 ? 51.757 52.503 9.731 1.00 20.61 106 ALA A N 1
ATOM 784 C CA . ALA A 1 114 ? 51.458 51.082 9.588 1.00 19.33 106 ALA A CA 1
ATOM 785 C C . ALA A 1 114 ? 51.506 50.352 10.931 1.00 19.07 106 ALA A C 1
ATOM 786 O O . ALA A 1 114 ? 50.670 49.480 11.194 1.00 19.94 106 ALA A O 1
ATOM 788 N N . LEU A 1 115 ? 52.471 50.683 11.798 1.00 16.67 107 LEU A N 1
ATOM 789 C CA . LEU A 1 115 ? 52.508 49.993 13.089 1.00 17.51 107 LEU A CA 1
ATOM 790 C C . LEU A 1 115 ? 51.316 50.383 13.946 1.00 23.23 107 LEU A C 1
ATOM 791 O O . LEU A 1 115 ? 50.821 49.563 14.739 1.00 21.45 107 LEU A O 1
ATOM 796 N N . GLY A 1 116 ? 50.824 51.615 13.784 1.00 19.43 108 GLY A N 1
ATOM 797 C CA . GLY A 1 116 ? 49.629 52.041 14.499 1.00 21.42 108 GLY A CA 1
ATOM 798 C C . GLY A 1 116 ? 48.364 51.380 14.003 1.00 25.90 108 GLY A C 1
ATOM 799 O O . GLY A 1 116 ? 47.396 51.262 14.760 1.00 25.86 108 GLY A O 1
ATOM 800 N N . GLU A 1 117 ? 48.359 50.919 12.752 1.00 22.19 109 GLU A N 1
ATOM 801 C CA . GLU A 1 117 ? 47.179 50.312 12.153 1.00 20.75 109 GLU A CA 1
ATOM 802 C C . GLU A 1 117 ? 47.099 48.808 12.370 1.00 30.43 109 GLU A C 1
ATOM 803 O O . GLU A 1 117 ? 46.091 48.198 12.005 1.00 31.68 109 GLU A O 1
ATOM 809 N N . CYS A 1 118 ? 48.130 48.193 12.940 1.00 24.41 110 CYS A N 1
ATOM 810 C CA . CYS A 1 118 ? 48.154 46.755 13.178 1.00 24.62 110 CYS A CA 1
ATOM 811 C C . CYS A 1 118 ? 47.928 46.507 14.671 1.00 21.50 110 CYS A C 1
ATOM 812 O O . CYS A 1 118 ? 48.655 47.052 15.502 1.00 21.74 110 CYS A O 1
ATOM 815 N N . GLU A 1 119 ? 46.908 45.706 15.008 1.00 23.12 111 GLU A N 1
ATOM 816 C CA A GLU A 1 119 ? 46.552 45.483 16.410 0.38 24.48 111 GLU A CA 1
ATOM 817 C CA B GLU A 1 119 ? 46.567 45.534 16.418 0.62 23.19 111 GLU A CA 1
ATOM 818 C C . GLU A 1 119 ? 47.750 45.011 17.231 1.00 27.74 111 GLU A C 1
ATOM 819 O O . GLU A 1 119 ? 47.953 45.444 18.374 1.00 25.19 111 GLU A O 1
ATOM 830 N N . ALA A 1 120 ? 48.560 44.116 16.662 1.00 27.65 112 ALA A N 1
ATOM 831 C CA . ALA A 1 120 ? 49.691 43.552 17.403 1.00 27.42 112 ALA A CA 1
ATOM 832 C C . ALA A 1 120 ? 50.815 44.556 17.678 1.00 28.58 112 ALA A C 1
ATOM 833 O O . ALA A 1 120 ? 51.599 44.338 18.600 1.00 27.23 112 ALA A O 1
ATOM 835 N N . THR A 1 121 ? 50.932 45.630 16.903 1.00 19.37 113 THR A N 1
ATOM 836 C CA . THR A 1 121 ? 51.981 46.629 17.099 1.00 16.66 113 THR A CA 1
ATOM 837 C C . THR A 1 121 ? 51.425 47.989 17.501 1.00 17.03 113 THR A C 1
ATOM 838 O O . THR A 1 121 ? 52.203 48.952 17.629 1.00 19.52 113 THR A O 1
ATOM 842 N N . ARG A 1 122 ? 50.111 48.084 17.717 1.00 18.01 114 ARG A N 1
ATOM 843 C CA . ARG A 1 122 ? 49.461 49.367 17.947 1.00 19.58 114 ARG A CA 1
ATOM 844 C C . ARG A 1 122 ? 50.036 50.086 19.157 1.00 25.97 114 ARG A C 1
ATOM 845 O O . ARG A 1 122 ? 50.118 51.313 19.157 1.00 22.67 114 ARG A O 1
ATOM 853 N N . GLU A 1 123 ? 50.467 49.342 20.183 1.00 19.73 115 GLU A N 1
ATOM 854 C CA . GLU A 1 123 ? 50.965 49.978 21.399 1.00 22.62 115 GLU A CA 1
ATOM 855 C C . GLU A 1 123 ? 52.349 50.599 21.237 1.00 21.86 115 GLU A C 1
ATOM 856 O O . GLU A 1 123 ? 52.747 51.401 22.089 1.00 24.18 115 GLU A O 1
ATOM 862 N N . PHE A 1 124 ? 53.097 50.255 20.186 1.00 18.94 116 PHE A N 1
ATOM 863 C CA . PHE A 1 124 ? 54.518 50.588 20.158 1.00 18.63 116 PHE A CA 1
ATOM 864 C C . PHE A 1 124 ? 54.718 52.063 19.824 1.00 23.23 116 PHE A C 1
ATOM 865 O O . PHE A 1 124 ? 54.245 52.535 18.785 1.00 22.70 116 PHE A O 1
ATOM 873 N N . ALA A 1 125 ? 55.466 52.780 20.670 1.00 21.23 117 ALA A N 1
ATOM 874 C CA . ALA A 1 125 ? 55.778 54.175 20.383 1.00 19.57 117 ALA A CA 1
ATOM 875 C C . ALA A 1 125 ? 56.813 54.272 19.262 1.00 17.29 117 ALA A C 1
ATOM 876 O O . ALA A 1 125 ? 57.907 53.704 19.360 1.00 20.24 117 ALA A O 1
ATOM 878 N N . VAL A 1 126 ? 56.467 55.001 18.199 1.00 18.08 118 VAL A N 1
ATOM 879 C CA . VAL A 1 126 ? 57.383 55.298 17.095 1.00 17.98 118 VAL A CA 1
ATOM 880 C C . VAL A 1 126 ? 57.400 56.812 16.903 1.00 19.78 118 VAL A C 1
ATOM 881 O O . VAL A 1 126 ? 56.341 57.415 16.701 1.00 20.91 118 VAL A O 1
ATOM 885 N N . ASP A 1 127 ? 58.588 57.424 17.001 1.00 17.88 119 ASP A N 1
ATOM 886 C CA . ASP A 1 127 ? 58.800 58.845 16.724 1.00 18.76 119 ASP A CA 1
ATOM 887 C C . ASP A 1 127 ? 59.363 58.987 15.310 1.00 18.67 119 ASP A C 1
ATOM 888 O O . ASP A 1 127 ? 60.038 58.083 14.812 1.00 19.42 119 ASP A O 1
ATOM 893 N N . VAL A 1 128 ? 59.092 60.126 14.659 1.00 16.84 120 VAL A N 1
ATOM 894 C CA . VAL A 1 128 ? 59.570 60.363 13.297 1.00 19.22 120 VAL A CA 1
ATOM 895 C C . VAL A 1 128 ? 60.317 61.688 13.242 1.00 20.99 120 VAL A C 1
ATOM 896 O O . VAL A 1 128 ? 59.828 62.696 13.759 1.00 22.56 120 VAL A O 1
ATOM 900 N N . ALA A 1 129 ? 61.464 61.718 12.550 1.00 18.76 121 ALA A N 1
ATOM 901 C CA . ALA A 1 129 ? 62.286 62.927 12.548 1.00 21.46 121 ALA A CA 1
ATOM 902 C C . ALA A 1 129 ? 62.791 63.304 11.161 1.00 21.34 121 ALA A C 1
ATOM 903 O O . ALA A 1 129 ? 63.165 62.435 10.365 1.00 19.96 121 ALA A O 1
ATOM 905 N N . SER A 1 130 ? 62.832 64.615 10.899 1.00 22.25 122 SER A N 1
ATOM 906 C CA . SER A 1 130 ? 63.652 65.195 9.832 1.00 21.20 122 SER A CA 1
ATOM 907 C C . SER A 1 130 ? 64.643 66.147 10.494 1.00 22.41 122 SER A C 1
ATOM 908 O O . SER A 1 130 ? 64.277 67.272 10.858 1.00 24.67 122 SER A O 1
ATOM 911 N N . TRP A 1 131 ? 65.888 65.698 10.663 1.00 22.62 123 TRP A N 1
ATOM 912 C CA . TRP A 1 131 ? 66.901 66.527 11.312 1.00 24.10 123 TRP A CA 1
ATOM 913 C C . TRP A 1 131 ? 67.318 67.664 10.393 1.00 24.92 123 TRP A C 1
ATOM 914 O O . TRP A 1 131 ? 67.652 67.432 9.229 1.00 28.60 123 TRP A O 1
ATOM 925 N N . ILE A 1 132 ? 67.344 68.893 10.921 1.00 26.09 124 ILE A N 1
ATOM 926 C CA . ILE A 1 132 ? 67.687 70.052 10.095 1.00 28.12 124 ILE A CA 1
ATOM 927 C C . ILE A 1 132 ? 69.151 69.984 9.665 1.00 31.05 124 ILE A C 1
ATOM 928 O O . ILE A 1 132 ? 70.027 69.549 10.424 1.00 29.64 124 ILE A O 1
ATOM 933 N N . ASP A 1 133 ? 69.412 70.397 8.420 1.00 30.04 125 ASP A N 1
ATOM 934 C CA . ASP A 1 133 ? 70.750 70.735 7.913 1.00 31.71 125 ASP A CA 1
ATOM 935 C C . ASP A 1 133 ? 71.769 69.604 8.053 1.00 30.74 125 ASP A C 1
ATOM 936 O O . ASP A 1 133 ? 72.930 69.825 8.410 1.00 35.01 125 ASP A O 1
ATOM 941 N N . GLU A 1 134 ? 71.358 68.394 7.689 1.00 28.67 126 GLU A N 1
ATOM 942 C CA . GLU A 1 134 ? 72.346 67.332 7.537 1.00 30.36 126 GLU A CA 1
ATOM 943 C C . GLU A 1 134 ? 73.393 67.713 6.494 1.00 31.94 126 GLU A C 1
ATOM 944 O O . GLU A 1 134 ? 74.571 67.375 6.639 1.00 35.74 126 GLU A O 1
ATOM 950 N N . GLU A 1 135 ? 72.983 68.425 5.441 1.00 37.02 127 GLU A N 1
ATOM 951 C CA . GLU A 1 135 ? 73.877 68.758 4.337 1.00 37.41 127 GLU A CA 1
ATOM 952 C C . GLU A 1 135 ? 74.772 69.953 4.631 1.00 42.08 127 GLU A C 1
ATOM 953 O O . GLU A 1 135 ? 75.678 70.234 3.840 1.00 39.43 127 GLU A O 1
ATOM 959 N N . GLY A 1 136 ? 74.544 70.662 5.729 1.00 37.28 128 GLY A N 1
ATOM 960 C CA . GLY A 1 136 ? 75.445 71.734 6.121 1.00 38.62 128 GLY A CA 1
ATOM 961 C C . GLY A 1 136 ? 75.362 72.998 5.293 1.00 43.48 128 GLY A C 1
ATOM 962 O O . GLY A 1 136 ? 76.402 73.577 4.950 1.00 45.38 128 GLY A O 1
ATOM 963 N N . THR A 1 137 ? 74.153 73.450 4.963 1.00 40.69 129 THR A N 1
ATOM 964 C CA . THR A 1 137 ? 74.022 74.780 4.376 1.00 43.36 129 THR A CA 1
ATOM 965 C C . THR A 1 137 ? 74.520 75.841 5.351 1.00 52.83 129 THR A C 1
ATOM 966 O O . THR A 1 137 ? 75.160 76.820 4.947 1.00 48.58 129 THR A O 1
ATOM 970 N N . PHE A 1 138 ? 74.259 75.647 6.643 1.00 44.45 130 PHE A N 1
ATOM 971 C CA . PHE A 1 138 ? 74.807 76.488 7.702 1.00 46.50 130 PHE A CA 1
ATOM 972 C C . PHE A 1 138 ? 75.847 75.761 8.540 1.00 46.02 130 PHE A C 1
ATOM 973 O O . PHE A 1 138 ? 76.956 76.267 8.729 1.00 48.45 130 PHE A O 1
ATOM 981 N N . SER A 1 139 ? 75.512 74.569 9.036 1.00 43.12 131 SER A N 1
ATOM 982 C CA . SER A 1 139 ? 76.366 73.839 9.968 1.00 42.63 131 SER A CA 1
ATOM 983 C C . SER A 1 139 ? 75.983 72.369 9.892 1.00 39.45 131 SER A C 1
ATOM 984 O O . SER A 1 139 ? 74.856 72.010 10.249 1.00 37.43 131 SER A O 1
ATOM 987 N N . SER A 1 140 ? 76.909 71.524 9.437 1.00 39.22 132 SER A N 1
ATOM 988 C CA . SER A 1 140 ? 76.571 70.134 9.157 1.00 42.41 132 SER A CA 1
ATOM 989 C C . SER A 1 140 ? 76.094 69.409 10.411 1.00 34.61 132 SER A C 1
ATOM 990 O O . SER A 1 140 ? 76.652 69.574 11.502 1.00 35.49 132 SER A O 1
ATOM 993 N N . PHE A 1 141 ? 75.037 68.617 10.234 1.00 32.18 133 PHE A N 1
ATOM 994 C CA . PHE A 1 141 ? 74.412 67.794 11.282 1.00 31.33 133 PHE A CA 1
ATOM 995 C C . PHE A 1 141 ? 73.864 68.638 12.433 1.00 34.26 133 PHE A C 1
ATOM 996 O O . PHE A 1 141 ? 73.760 68.159 13.566 1.00 31.71 133 PHE A O 1
ATOM 1004 N N . LEU A 1 142 ? 73.493 69.891 12.149 1.00 32.33 134 LEU A N 1
ATOM 1005 C CA . LEU A 1 142 ? 72.940 70.754 13.189 1.00 33.20 134 LEU A CA 1
ATOM 1006 C C . LEU A 1 142 ? 71.804 70.067 13.939 1.00 32.97 134 LEU A C 1
ATOM 1007 O O . LEU A 1 142 ? 71.745 70.111 15.173 1.00 31.29 134 LEU A O 1
ATOM 1012 N N . GLY A 1 143 ? 70.914 69.390 13.212 1.00 29.62 135 GLY A N 1
ATOM 1013 C CA . GLY A 1 143 ? 69.738 68.825 13.856 1.00 30.08 135 GLY A CA 1
ATOM 1014 C C . GLY A 1 143 ? 70.055 67.642 14.754 1.00 32.23 135 GLY A C 1
ATOM 1015 O O . GLY A 1 143 ? 69.574 67.562 15.892 1.00 28.43 135 GLY A O 1
ATOM 1016 N N . SER A 1 144 ? 70.838 66.685 14.249 1.00 27.16 136 SER A N 1
ATOM 1017 C CA . SER A 1 144 ? 71.141 65.522 15.080 1.00 27.38 136 SER A CA 1
ATOM 1018 C C . SER A 1 144 ? 72.068 65.897 16.235 1.00 27.72 136 SER A C 1
ATOM 1019 O O . SER A 1 144 ? 71.933 65.344 17.332 1.00 28.66 136 SER A O 1
ATOM 1022 N N . ARG A 1 145 ? 72.977 66.853 16.025 1.00 27.88 137 ARG A N 1
ATOM 1023 C CA . ARG A 1 145 ? 73.797 67.369 17.120 1.00 29.70 137 ARG A CA 1
ATOM 1024 C C . ARG A 1 145 ? 72.931 68.018 18.195 1.00 35.81 137 ARG A C 1
ATOM 1025 O O . ARG A 1 145 ? 73.139 67.799 19.397 1.00 30.47 137 ARG A O 1
ATOM 1033 N N . SER A 1 146 ? 71.978 68.856 17.776 1.00 30.25 138 SER A N 1
ATOM 1034 C CA . SER A 1 146 ? 71.080 69.506 18.729 1.00 34.80 138 SER A CA 1
ATOM 1035 C C . SER A 1 146 ? 70.277 68.479 19.509 1.00 31.93 138 SER A C 1
ATOM 1036 O O . SER A 1 146 ? 70.126 68.590 20.727 1.00 30.32 138 SER A O 1
ATOM 1039 N N . PHE A 1 147 ? 69.762 67.469 18.814 1.00 28.12 139 PHE A N 1
ATOM 1040 C CA . PHE A 1 147 ? 68.938 66.440 19.444 1.00 28.94 139 PHE A CA 1
ATOM 1041 C C . PHE A 1 147 ? 69.696 65.706 20.548 1.00 30.90 139 PHE A C 1
ATOM 1042 O O . PHE A 1 147 ? 69.195 65.560 21.672 1.00 28.35 139 PHE A O 1
ATOM 1050 N N . VAL A 1 148 ? 70.918 65.243 20.256 1.00 28.18 140 VAL A N 1
ATOM 1051 C CA . VAL A 1 148 ? 71.674 64.487 21.258 1.00 27.55 140 VAL A CA 1
ATOM 1052 C C . VAL A 1 148 ? 72.370 65.377 22.268 1.00 28.65 140 VAL A C 1
ATOM 1053 O O . VAL A 1 148 ? 73.015 64.862 23.193 1.00 31.52 140 VAL A O 1
ATOM 1057 N N . GLY A 1 149 ? 72.258 66.695 22.136 1.00 29.56 141 GLY A N 1
ATOM 1058 C CA . GLY A 1 149 ? 72.884 67.571 23.108 1.00 33.25 141 GLY A CA 1
ATOM 1059 C C . GLY A 1 149 ? 74.352 67.843 22.878 1.00 37.36 141 GLY A C 1
ATOM 1060 O O . GLY A 1 149 ? 75.023 68.332 23.790 1.00 41.18 141 GLY A O 1
ATOM 1061 N N . ASP A 1 150 ? 74.882 67.526 21.694 1.00 41.86 142 ASP A N 1
ATOM 1062 C CA . ASP A 1 150 ? 76.228 67.947 21.325 1.00 39.60 142 ASP A CA 1
ATOM 1063 C C . ASP A 1 150 ? 76.287 69.474 21.229 1.00 41.28 142 ASP A C 1
ATOM 1064 O O . ASP A 1 150 ? 75.262 70.159 21.157 1.00 44.48 142 ASP A O 1
ATOM 1069 N N . ALA A 1 151 ? 77.506 70.014 21.224 1.00 46.01 143 ALA A N 1
ATOM 1070 C CA . ALA A 1 151 ? 77.681 71.465 21.233 1.00 48.77 143 ALA A CA 1
ATOM 1071 C C . ALA A 1 151 ? 77.171 72.096 19.938 1.00 51.24 143 ALA A C 1
ATOM 1072 O O . ALA A 1 151 ? 77.548 71.675 18.838 1.00 49.54 143 ALA A O 1
ATOM 1074 N N . ILE A 1 152 ? 76.304 73.105 20.072 1.00 47.64 144 ILE A N 1
ATOM 1075 C CA . ILE A 1 152 ? 75.785 73.852 18.931 1.00 46.96 144 ILE A CA 1
ATOM 1076 C C . ILE A 1 152 ? 75.813 75.356 19.152 1.00 53.94 144 ILE A C 1
ATOM 1077 O O . ILE A 1 152 ? 75.416 76.108 18.258 1.00 51.54 144 ILE A O 1
ATOM 1082 N N . ASP A 1 153 ? 76.270 75.824 20.318 1.00 55.73 145 ASP A N 1
ATOM 1083 C CA . ASP A 1 153 ? 76.167 77.244 20.650 1.00 63.05 145 ASP A CA 1
ATOM 1084 C C . ASP A 1 153 ? 77.008 78.101 19.714 1.00 59.79 145 ASP A C 1
ATOM 1085 O O . ASP A 1 153 ? 76.553 79.155 19.254 1.00 61.68 145 ASP A O 1
ATOM 1090 N N . ASP A 1 154 ? 78.238 77.669 19.423 1.00 57.11 146 ASP A N 1
ATOM 1091 C CA . ASP A 1 154 ? 79.060 78.391 18.455 1.00 61.36 146 ASP A CA 1
ATOM 1092 C C . ASP A 1 154 ? 78.352 78.486 17.111 1.00 61.93 146 ASP A C 1
ATOM 1093 O O . ASP A 1 154 ? 78.315 79.554 16.489 1.00 57.88 146 ASP A O 1
ATOM 1098 N N . SER A 1 155 ? 77.768 77.375 16.655 1.00 52.19 147 SER A N 1
ATOM 1099 C CA . SER A 1 155 ? 77.084 77.372 15.367 1.00 53.28 147 SER A CA 1
ATOM 1100 C C . SER A 1 155 ? 75.901 78.331 15.373 1.00 53.66 147 SER A C 1
ATOM 1101 O O . SER A 1 155 ? 75.715 79.111 14.433 1.00 54.09 147 SER A O 1
ATOM 1104 N N . LEU A 1 156 ? 75.088 78.290 16.432 1.00 54.11 148 LEU A N 1
ATOM 1105 C CA . LEU A 1 156 ? 73.932 79.177 16.518 1.00 52.60 148 LEU A CA 1
ATOM 1106 C C . LEU A 1 156 ? 74.342 80.642 16.499 1.00 61.42 148 LEU A C 1
ATOM 1107 O O . LEU A 1 156 ? 73.565 81.503 16.070 1.00 59.85 148 LEU A O 1
ATOM 1112 N N . ARG A 1 157 ? 75.554 80.940 16.951 1.00 57.64 149 ARG A N 1
ATOM 1113 C CA . ARG A 1 157 ? 75.986 82.321 17.096 1.00 61.70 149 ARG A CA 1
ATOM 1114 C C . ARG A 1 157 ? 76.675 82.855 15.852 1.00 63.67 149 ARG A C 1
ATOM 1115 O O . ARG A 1 157 ? 76.540 84.043 15.544 1.00 75.39 149 ARG A O 1
ATOM 1123 N N . SER A 1 158 ? 77.388 82.007 15.108 1.00 62.29 150 SER A N 1
ATOM 1124 C CA . SER A 1 158 ? 78.243 82.507 14.042 1.00 70.68 150 SER A CA 1
ATOM 1125 C C . SER A 1 158 ? 78.191 81.724 12.735 1.00 63.76 150 SER A C 1
ATOM 1126 O O . SER A 1 158 ? 78.886 82.112 11.791 1.00 64.48 150 SER A O 1
ATOM 1129 N N . ALA A 1 159 ? 77.411 80.648 12.635 1.00 59.67 151 ALA A N 1
ATOM 1130 C CA . ALA A 1 159 ? 77.350 79.916 11.377 1.00 56.83 151 ALA A CA 1
ATOM 1131 C C . ALA A 1 159 ? 76.607 80.736 10.327 1.00 57.90 151 ALA A C 1
ATOM 1132 O O . ALA A 1 159 ? 75.601 81.388 10.622 1.00 59.67 151 ALA A O 1
ATOM 1134 N N . ARG A 1 160 ? 77.122 80.717 9.099 1.00 58.73 152 ARG A N 1
ATOM 1135 C CA . ARG A 1 160 ? 76.512 81.416 7.976 1.00 59.90 152 ARG A CA 1
ATOM 1136 C C . ARG A 1 160 ? 76.408 80.474 6.784 1.00 57.78 152 ARG A C 1
ATOM 1137 O O . ARG A 1 160 ? 77.145 79.490 6.681 1.00 57.55 152 ARG A O 1
ATOM 1145 N N . ASN A 1 161 ? 75.484 80.790 5.876 1.00 59.68 153 ASN A N 1
ATOM 1146 C CA . ASN A 1 161 ? 75.356 80.049 4.629 1.00 58.14 153 ASN A CA 1
ATOM 1147 C C . ASN A 1 161 ? 76.201 80.720 3.543 1.00 64.89 153 ASN A C 1
ATOM 1148 O O . ASN A 1 161 ? 76.966 81.654 3.808 1.00 62.68 153 ASN A O 1
ATOM 1153 N N . HIS A 1 162 ? 76.046 80.261 2.296 1.00 62.41 154 HIS A N 1
ATOM 1154 C CA . HIS A 1 162 ? 76.880 80.759 1.202 1.00 73.40 154 HIS A CA 1
ATOM 1155 C C . HIS A 1 162 ? 76.695 82.257 0.991 1.00 82.69 154 HIS A C 1
ATOM 1156 O O . HIS A 1 162 ? 77.649 82.964 0.646 1.00 87.11 154 HIS A O 1
ATOM 1158 N N . GLU A 1 163 ? 75.478 82.762 1.192 1.00 84.72 155 GLU A N 1
ATOM 1159 C CA . GLU A 1 163 ? 75.214 84.192 1.089 1.00 88.45 155 GLU A CA 1
ATOM 1160 C C . GLU A 1 163 ? 75.638 84.967 2.333 1.00 87.52 155 GLU A C 1
ATOM 1161 O O . GLU A 1 163 ? 75.372 86.172 2.411 1.00 85.29 155 GLU A O 1
ATOM 1167 N N . GLY A 1 164 ? 76.286 84.313 3.296 1.00 82.73 156 GLY A N 1
ATOM 1168 C CA . GLY A 1 164 ? 76.679 84.966 4.526 1.00 78.77 156 GLY A CA 1
ATOM 1169 C C . GLY A 1 164 ? 75.557 85.206 5.510 1.00 75.51 156 GLY A C 1
ATOM 1170 O O . GLY A 1 164 ? 75.770 85.907 6.508 1.00 72.99 156 GLY A O 1
ATOM 1171 N N . LEU A 1 165 ? 74.371 84.654 5.260 1.00 72.23 157 LEU A N 1
ATOM 1172 C CA . LEU A 1 165 ? 73.253 84.804 6.183 1.00 69.88 157 LEU A CA 1
ATOM 1173 C C . LEU A 1 165 ? 73.490 83.981 7.442 1.00 69.24 157 LEU A C 1
ATOM 1174 O O . LEU A 1 165 ? 73.727 82.770 7.372 1.00 60.19 157 LEU A O 1
ATOM 1179 N N . LEU A 1 166 ? 73.416 84.640 8.596 1.00 65.88 158 LEU A N 1
ATOM 1180 C CA . LEU A 1 166 ? 73.621 83.957 9.866 1.00 62.68 158 LEU A CA 1
ATOM 1181 C C . LEU A 1 166 ? 72.516 82.942 10.134 1.00 58.79 158 LEU A C 1
ATOM 1182 O O . LEU A 1 166 ? 71.338 83.186 9.854 1.00 58.36 158 LEU A O 1
ATOM 1187 N N . LEU A 1 167 ? 72.911 81.790 10.682 1.00 56.17 159 LEU A N 1
ATOM 1188 C CA . LEU A 1 167 ? 71.936 80.773 11.063 1.00 52.66 159 LEU A CA 1
ATOM 1189 C C . LEU A 1 167 ? 70.909 81.337 12.033 1.00 55.00 159 LEU A C 1
ATOM 1190 O O . LEU A 1 167 ? 69.705 81.112 11.872 1.00 52.91 159 LEU A O 1
ATOM 1195 N N . GLY A 1 168 ? 71.369 82.086 13.039 1.00 57.83 160 GLY A N 1
ATOM 1196 C CA . GLY A 1 168 ? 70.440 82.693 13.977 1.00 60.32 160 GLY A CA 1
ATOM 1197 C C . GLY A 1 168 ? 69.432 83.590 13.288 1.00 62.85 160 GLY A C 1
ATOM 1198 O O . GLY A 1 168 ? 68.247 83.591 13.634 1.00 57.88 160 GLY A O 1
ATOM 1199 N N . ASP A 1 169 ? 69.886 84.356 12.291 1.00 60.09 161 ASP A N 1
ATOM 1200 C CA . ASP A 1 169 ? 68.965 85.188 11.526 1.00 61.70 161 ASP A CA 1
ATOM 1201 C C . ASP A 1 169 ? 68.007 84.339 10.702 1.00 65.42 161 ASP A C 1
ATOM 1202 O O . ASP A 1 169 ? 66.812 84.646 10.618 1.00 58.93 161 ASP A O 1
ATOM 1207 N N . ALA A 1 170 ? 68.510 83.257 10.098 1.00 66.06 162 ALA A N 1
ATOM 1208 C CA . ALA A 1 170 ? 67.653 82.393 9.292 1.00 61.08 162 ALA A CA 1
ATOM 1209 C C . ALA A 1 170 ? 66.536 81.780 10.130 1.00 53.75 162 ALA A C 1
ATOM 1210 O O . ALA A 1 170 ? 65.391 81.676 9.673 1.00 52.34 162 ALA A O 1
ATOM 1212 N N . LEU A 1 171 ? 66.849 81.381 11.365 1.00 51.43 163 LEU A N 1
ATOM 1213 C CA . LEU A 1 171 ? 65.838 80.795 12.240 1.00 51.61 163 LEU A CA 1
ATOM 1214 C C . LEU A 1 171 ? 64.784 81.821 12.634 1.00 58.99 163 LEU A C 1
ATOM 1215 O O . LEU A 1 171 ? 63.585 81.513 12.649 1.00 53.91 163 LEU A O 1
ATOM 1220 N N . ALA A 1 172 ? 65.213 83.042 12.968 1.00 57.65 164 ALA A N 1
ATOM 1221 C CA . ALA A 1 172 ? 64.255 84.094 13.287 1.00 59.10 164 ALA A CA 1
ATOM 1222 C C . ALA A 1 172 ? 63.343 84.372 12.102 1.00 58.80 164 ALA A C 1
ATOM 1223 O O . ALA A 1 172 ? 62.125 84.513 12.264 1.00 59.48 164 ALA A O 1
ATOM 1225 N N . GLN A 1 173 ? 63.913 84.420 10.895 1.00 57.06 165 GLN A N 1
ATOM 1226 C CA . GLN A 1 173 ? 63.111 84.638 9.696 1.00 65.58 165 GLN A CA 1
ATOM 1227 C C . GLN A 1 173 ? 62.148 83.489 9.427 1.00 64.21 165 GLN A C 1
ATOM 1228 O O . GLN A 1 173 ? 61.072 83.710 8.859 1.00 63.66 165 GLN A O 1
ATOM 1234 N N . ALA A 1 174 ? 62.509 82.263 9.805 1.00 55.41 166 ALA A N 1
ATOM 1235 C CA . ALA A 1 174 ? 61.600 81.134 9.643 1.00 54.05 166 ALA A CA 1
ATOM 1236 C C . ALA A 1 174 ? 60.502 81.101 10.696 1.00 59.15 166 ALA A C 1
ATOM 1237 O O . ALA A 1 174 ? 59.620 80.236 10.622 1.00 63.67 166 ALA A O 1
ATOM 1239 N N . GLY A 1 175 ? 60.534 82.009 11.668 1.00 57.91 167 GLY A N 1
ATOM 1240 C CA . GLY A 1 175 ? 59.543 82.027 12.720 1.00 60.56 167 GLY A CA 1
ATOM 1241 C C . GLY A 1 175 ? 59.862 81.159 13.911 1.00 57.65 167 GLY A C 1
ATOM 1242 O O . GLY A 1 175 ? 58.964 80.887 14.714 1.00 60.54 167 GLY A O 1
ATOM 1243 N N . LEU A 1 176 ? 61.114 80.731 14.064 1.00 58.15 168 LEU A N 1
ATOM 1244 C CA . LEU A 1 176 ? 61.490 79.718 15.042 1.00 51.67 168 LEU A CA 1
ATOM 1245 C C . LEU A 1 176 ? 62.253 80.293 16.227 1.00 53.56 168 LEU A C 1
ATOM 1246 O O . LEU A 1 176 ? 62.781 79.529 17.043 1.00 51.51 168 LEU A O 1
ATOM 1251 N N . ALA A 1 177 ? 62.297 81.620 16.357 1.00 52.47 169 ALA A N 1
ATOM 1252 C CA . ALA A 1 177 ? 63.228 82.252 17.286 1.00 52.48 169 ALA A CA 1
ATOM 1253 C C . ALA A 1 177 ? 62.955 81.858 18.736 1.00 60.00 169 ALA A C 1
ATOM 1254 O O . ALA A 1 177 ? 63.890 81.730 19.537 1.00 62.11 169 ALA A O 1
ATOM 1256 N N . ASN A 1 178 ? 61.692 81.674 19.100 1.00 53.54 170 ASN A N 1
ATOM 1257 C CA . ASN A 1 178 ? 61.325 81.399 20.484 1.00 60.53 170 ASN A CA 1
ATOM 1258 C C . ASN A 1 178 ? 60.599 80.069 20.601 1.00 62.68 170 ASN A C 1
ATOM 1259 O O . ASN A 1 178 ? 59.603 79.937 21.317 1.00 66.20 170 ASN A O 1
ATOM 1264 N N . THR A 1 179 ? 61.104 79.065 19.897 1.00 52.58 171 THR A N 1
ATOM 1265 C CA . THR A 1 179 ? 60.569 77.722 19.860 1.00 51.56 171 THR A CA 1
ATOM 1266 C C . THR A 1 179 ? 61.523 76.772 20.572 1.00 51.67 171 THR A C 1
ATOM 1267 O O . THR A 1 179 ? 62.739 76.855 20.367 1.00 50.94 171 THR A O 1
ATOM 1271 N N . PRO A 1 180 ? 61.017 75.892 21.433 1.00 50.56 172 PRO A N 1
ATOM 1272 C CA . PRO A 1 180 ? 61.908 74.966 22.139 1.00 45.82 172 PRO A CA 1
ATOM 1273 C C . PRO A 1 180 ? 62.497 73.941 21.184 1.00 42.12 172 PRO A C 1
ATOM 1274 O O . PRO A 1 180 ? 61.878 73.549 20.192 1.00 38.14 172 PRO A O 1
ATOM 1278 N N . ARG A 1 181 ? 63.715 73.513 21.496 1.00 42.02 173 ARG A N 1
ATOM 1279 C CA A ARG A 1 181 ? 64.396 72.503 20.704 0.40 42.18 173 ARG A CA 1
ATOM 1280 C CA B ARG A 1 181 ? 64.405 72.502 20.708 0.60 42.40 173 ARG A CA 1
ATOM 1281 C C . ARG A 1 181 ? 64.052 71.116 21.230 1.00 38.39 173 ARG A C 1
ATOM 1282 O O . ARG A 1 181 ? 63.964 70.904 22.445 1.00 34.87 173 ARG A O 1
ATOM 1297 N N . VAL A 1 182 ? 63.845 70.176 20.311 1.00 33.64 174 VAL A N 1
ATOM 1298 C CA A VAL A 1 182 ? 63.605 68.785 20.680 0.32 31.18 174 VAL A CA 1
ATOM 1299 C CA B VAL A 1 182 ? 63.603 68.793 20.700 0.32 31.24 174 VAL A CA 1
ATOM 1300 C CA C VAL A 1 182 ? 63.603 68.791 20.694 0.36 31.17 174 VAL A CA 1
ATOM 1301 C C . VAL A 1 182 ? 64.928 68.151 21.070 1.00 30.81 174 VAL A C 1
ATOM 1302 O O . VAL A 1 182 ? 65.942 68.322 20.379 1.00 31.16 174 VAL A O 1
ATOM 1312 N N . THR A 1 183 ? 64.942 67.425 22.181 1.00 31.34 175 THR A N 1
ATOM 1313 C CA . THR A 1 183 ? 66.163 66.813 22.664 1.00 32.16 175 THR A CA 1
ATOM 1314 C C . THR A 1 183 ? 65.901 65.363 23.022 1.00 29.83 175 THR A C 1
ATOM 1315 O O . THR A 1 183 ? 64.785 64.979 23.391 1.00 26.98 175 THR A O 1
ATOM 1319 N N . LEU A 1 184 ? 66.963 64.575 22.910 1.00 25.83 176 LEU A N 1
ATOM 1320 C CA . LEU A 1 184 ? 66.919 63.157 23.203 1.00 24.17 176 LEU A CA 1
ATOM 1321 C C . LEU A 1 184 ? 66.573 62.906 24.668 1.00 27.12 176 LEU A C 1
ATOM 1322 O O . LEU A 1 184 ? 67.124 63.539 25.578 1.00 26.54 176 LEU A O 1
ATOM 1327 N N . ASP A 1 185 ? 65.660 61.967 24.896 1.00 26.85 177 ASP A N 1
ATOM 1328 C CA . ASP A 1 185 ? 65.342 61.471 26.239 1.00 28.05 177 ASP A CA 1
ATOM 1329 C C . ASP A 1 185 ? 65.822 60.023 26.282 1.00 27.63 177 ASP A C 1
ATOM 1330 O O . ASP A 1 185 ? 65.131 59.118 25.810 1.00 25.63 177 ASP A O 1
ATOM 1335 N N . ARG A 1 186 ? 67.007 59.809 26.850 1.00 28.65 178 ARG A N 1
ATOM 1336 C CA . ARG A 1 186 ? 67.623 58.486 26.841 1.00 33.37 178 ARG A CA 1
ATOM 1337 C C . ARG A 1 186 ? 66.826 57.444 27.625 1.00 31.16 178 ARG A C 1
ATOM 1338 O O . ARG A 1 186 ? 66.978 56.248 27.360 1.00 33.14 178 ARG A O 1
ATOM 1346 N N . LYS A 1 187 ? 66.002 57.849 28.595 1.00 27.19 179 LYS A N 1
ATOM 1347 C CA . LYS A 1 187 ? 65.176 56.851 29.267 1.00 28.00 179 LYS A CA 1
ATOM 1348 C C . LYS A 1 187 ? 64.056 56.342 28.356 1.00 28.30 179 LYS A C 1
ATOM 1349 O O . LYS A 1 187 ? 63.684 55.166 28.435 1.00 30.10 179 LYS A O 1
ATOM 1351 N N . ARG A 1 188 ? 63.523 57.200 27.482 1.00 23.10 180 ARG A N 1
ATOM 1352 C CA . ARG A 1 188 ? 62.386 56.864 26.625 1.00 20.38 180 ARG A CA 1
ATOM 1353 C C . ARG A 1 188 ? 62.795 56.369 25.237 1.00 23.70 180 ARG A C 1
ATOM 1354 O O . ARG A 1 188 ? 62.286 55.343 24.776 1.00 22.16 180 ARG A O 1
ATOM 1362 N N . GLN A 1 189 ? 63.683 57.092 24.543 1.00 19.39 181 GLN A N 1
ATOM 1363 C CA . GLN A 1 189 ? 64.056 56.790 23.156 1.00 21.07 181 GLN A CA 1
ATOM 1364 C C . GLN A 1 189 ? 65.230 55.819 23.158 1.00 21.54 181 GLN A C 1
ATOM 1365 O O . GLN A 1 189 ? 66.358 56.193 23.497 1.00 24.07 181 GLN A O 1
ATOM 1371 N N . ARG A 1 190 ? 64.968 54.565 22.789 1.00 15.80 182 ARG A N 1
ATOM 1372 C CA A ARG A 1 190 ? 65.963 53.528 23.015 0.53 16.38 182 ARG A CA 1
ATOM 1373 C CA B ARG A 1 190 ? 65.877 53.447 23.003 0.47 18.02 182 ARG A CA 1
ATOM 1374 C C . ARG A 1 190 ? 66.606 52.995 21.744 1.00 16.53 182 ARG A C 1
ATOM 1375 O O . ARG A 1 190 ? 67.544 52.193 21.847 1.00 17.76 182 ARG A O 1
ATOM 1390 N N . ALA A 1 191 ? 66.164 53.437 20.572 1.00 17.16 183 ALA A N 1
ATOM 1391 C CA . ALA A 1 191 ? 66.748 52.951 19.324 1.00 18.59 183 ALA A CA 1
ATOM 1392 C C . ALA A 1 191 ? 66.436 53.944 18.221 1.00 15.52 183 ALA A C 1
ATOM 1393 O O . ALA A 1 191 ? 65.425 54.643 18.279 1.00 16.79 183 ALA A O 1
ATOM 1395 N N . TYR A 1 192 ? 67.320 53.995 17.217 1.00 18.04 184 TYR A N 1
ATOM 1396 C CA . TYR A 1 192 ? 67.162 54.886 16.068 1.00 16.45 184 TYR A CA 1
ATOM 1397 C C . TYR A 1 192 ? 67.386 54.087 14.787 1.00 17.16 184 TYR A C 1
ATOM 1398 O O . TYR A 1 192 ? 68.366 53.342 14.691 1.00 16.11 184 TYR A O 1
ATOM 1407 N N . LEU A 1 193 ? 66.483 54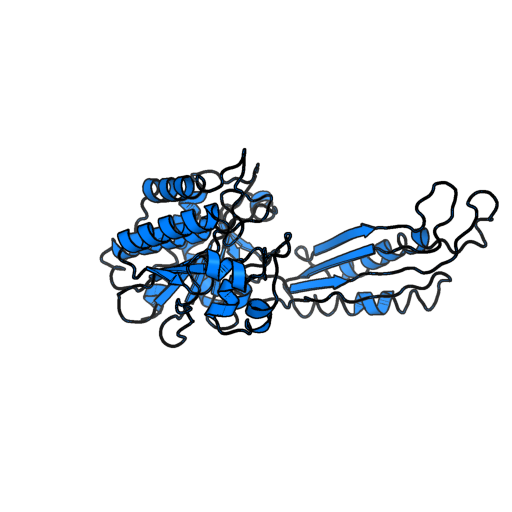.230 13.810 1.00 15.53 185 LEU A N 1
ATOM 1408 C CA . LEU A 1 193 ? 66.630 53.582 12.504 1.00 14.46 185 LEU A CA 1
ATOM 1409 C C . LEU A 1 193 ? 66.627 54.654 11.417 1.00 17.14 185 LEU A C 1
ATOM 1410 O O . LEU A 1 193 ? 65.686 55.452 11.346 1.00 15.89 185 LEU A O 1
ATOM 1415 N N . GLU A 1 194 ? 67.667 54.682 10.577 1.00 16.09 186 GLU A N 1
ATOM 1416 C CA . GLU A 1 194 ? 67.709 55.615 9.443 1.00 14.01 186 GLU A CA 1
ATOM 1417 C C . GLU A 1 194 ? 67.766 54.862 8.120 1.00 14.94 186 GLU A C 1
ATOM 1418 O O . GLU A 1 194 ? 68.848 54.408 7.705 1.00 16.03 186 GLU A O 1
ATOM 1424 N N . PRO A 1 195 ? 66.658 54.744 7.389 1.00 15.09 187 PRO A N 1
ATOM 1425 C CA . PRO A 1 195 ? 66.745 54.232 6.012 1.00 13.98 187 PRO A CA 1
ATOM 1426 C C . PRO A 1 195 ? 67.350 55.300 5.113 1.00 18.76 187 PRO A C 1
ATOM 1427 O O . PRO A 1 195 ? 67.142 56.494 5.324 1.00 19.77 187 PRO A O 1
ATOM 1431 N N . HIS A 1 196 ? 68.099 54.869 4.099 1.00 15.64 188 HIS A N 1
ATOM 1432 C CA . HIS A 1 196 ? 68.722 55.835 3.187 1.00 20.38 188 HIS A CA 1
ATOM 1433 C C . HIS A 1 196 ? 68.992 55.161 1.843 1.00 22.41 188 HIS A C 1
ATOM 1434 O O . HIS A 1 196 ? 69.221 53.953 1.788 1.00 19.47 188 HIS A O 1
ATOM 1441 N N . ILE A 1 197 ? 69.008 55.950 0.754 1.00 18.53 189 ILE A N 1
ATOM 1442 C CA . ILE A 1 197 ? 69.440 55.404 -0.524 1.00 19.49 189 ILE A CA 1
ATOM 1443 C C . ILE A 1 197 ? 70.957 55.253 -0.521 1.00 23.78 189 ILE A C 1
ATOM 1444 O O . ILE A 1 197 ? 71.675 55.892 0.256 1.00 24.77 189 ILE A O 1
ATOM 1449 N N . GLU A 1 198 ? 71.448 54.425 -1.437 1.00 25.34 190 GLU A N 1
ATOM 1450 C CA . GLU A 1 198 ? 72.849 54.438 -1.842 1.00 35.76 190 GLU A CA 1
ATOM 1451 C C . GLU A 1 198 ? 72.911 54.413 -3.368 1.00 42.81 190 GLU A C 1
ATOM 1452 O O . GLU A 1 198 ? 72.531 53.415 -3.987 1.00 35.49 190 GLU A O 1
ATOM 1458 N N A GLN A 1 199 ? 73.393 55.489 -3.985 0.45 47.98 191 GLN A N 1
ATOM 1459 N N B GLN A 1 199 ? 73.391 55.510 -3.955 0.55 47.02 191 GLN A N 1
ATOM 1460 C CA A GLN A 1 199 ? 73.687 55.440 -5.415 0.45 54.87 191 GLN A CA 1
ATOM 1461 C CA B GLN A 1 199 ? 73.698 55.614 -5.378 0.55 55.21 191 GLN A CA 1
ATOM 1462 C C A GLN A 1 199 ? 75.170 55.267 -5.708 0.45 59.32 191 GLN A C 1
ATOM 1463 C C B GLN A 1 199 ? 75.149 55.255 -5.694 0.55 58.81 191 GLN A C 1
ATOM 1464 O O A GLN A 1 199 ? 75.548 55.186 -6.883 0.45 66.99 191 GLN A O 1
ATOM 1465 O O B GLN A 1 199 ? 75.469 54.994 -6.862 0.55 66.49 191 GLN A O 1
ATOM 1476 N N . GLY A 1 200 ? 76.012 55.192 -4.672 1.00 62.56 192 GLY A N 1
ATOM 1477 C CA . GLY A 1 200 ? 77.447 55.072 -4.903 1.00 73.52 192 GLY A CA 1
ATOM 1478 C C . GLY A 1 200 ? 77.843 53.872 -5.740 1.00 67.37 192 GLY A C 1
ATOM 1479 O O . GLY A 1 200 ? 78.703 53.976 -6.622 1.00 54.89 192 GLY A O 1
ATOM 1480 N N . GLY A 1 201 ? 77.241 52.717 -5.469 1.00 39.33 193 GLY A N 1
ATOM 1481 C CA . GLY A 1 201 ? 77.423 51.618 -6.389 1.00 46.33 193 GLY A CA 1
ATOM 1482 C C . GLY A 1 201 ? 77.567 50.220 -5.824 1.00 41.99 193 GLY A C 1
ATOM 1483 O O . GLY A 1 201 ? 77.306 4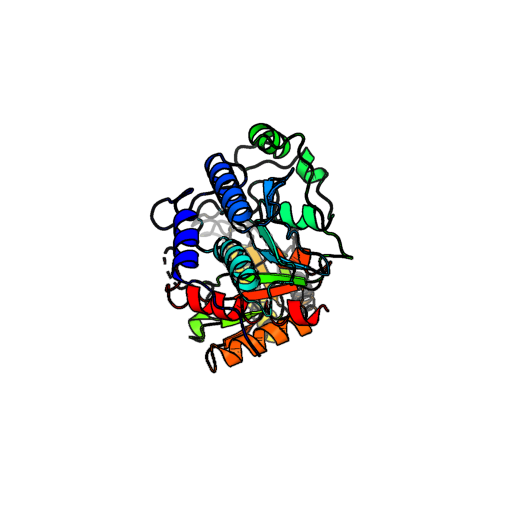9.268 -6.558 1.00 54.26 193 GLY A O 1
ATOM 1484 N N . ARG A 1 202 ? 77.973 50.057 -4.561 1.00 37.53 194 ARG A N 1
ATOM 1485 C CA A ARG A 1 202 ? 78.229 48.712 -4.046 0.29 40.39 194 ARG A CA 1
ATOM 1486 C CA B ARG A 1 202 ? 78.226 48.711 -4.045 0.71 40.80 194 ARG A CA 1
ATOM 1487 C C . ARG A 1 202 ? 76.954 47.874 -4.060 1.00 32.28 194 ARG A C 1
ATOM 1488 O O . ARG A 1 202 ? 76.931 46.756 -4.592 1.00 32.35 194 ARG A O 1
ATOM 1503 N N . LEU A 1 203 ? 75.877 48.413 -3.513 1.00 36.70 195 LEU A N 1
ATOM 1504 C CA . LEU A 1 203 ? 74.598 47.732 -3.590 1.00 40.28 195 LEU A CA 1
ATOM 1505 C C . LEU A 1 203 ? 74.198 47.502 -5.044 1.00 41.93 195 LEU A C 1
ATOM 1506 O O . LEU A 1 203 ? 73.859 46.377 -5.435 1.00 42.67 195 LEU A O 1
ATOM 1511 N N . GLU A 1 204 ? 74.315 48.537 -5.890 1.00 45.51 196 GLU A N 1
ATOM 1512 C CA . GLU A 1 204 ? 74.014 48.370 -7.315 1.00 46.07 196 GLU A CA 1
ATOM 1513 C C . GLU A 1 204 ? 74.965 47.386 -7.987 1.00 42.93 196 GLU A C 1
ATOM 1514 O O . GLU A 1 204 ? 74.535 46.512 -8.747 1.00 43.74 196 GLU A O 1
ATOM 1520 N N . ALA A 1 205 ? 76.272 47.522 -7.743 1.00 44.01 197 ALA A N 1
ATOM 1521 C CA . ALA A 1 205 ? 77.220 46.626 -8.394 1.00 41.87 197 ALA A CA 1
ATOM 1522 C C . ALA A 1 205 ? 76.973 45.169 -8.028 1.00 40.57 197 ALA A C 1
ATOM 1523 O O . ALA A 1 205 ? 77.271 44.277 -8.830 1.00 43.70 197 ALA A O 1
ATOM 1525 N N . SER A 1 206 ? 76.455 44.903 -6.821 1.00 41.37 198 SER A N 1
ATOM 1526 C CA . SER A 1 206 ? 76.124 43.540 -6.426 1.00 40.66 198 SER A CA 1
ATOM 1527 C C . SER A 1 206 ? 74.758 43.094 -6.931 1.00 36.13 198 SER A C 1
ATOM 1528 O O . SER A 1 206 ? 74.426 41.914 -6.794 1.00 41.78 198 SER A O 1
ATOM 1531 N N . ALA A 1 207 ? 73.988 43.996 -7.547 1.00 31.73 199 ALA A N 1
ATOM 1532 C CA . ALA A 1 207 ? 72.628 43.739 -8.026 1.00 28.36 199 ALA A CA 1
ATOM 1533 C C . ALA A 1 207 ? 71.701 43.296 -6.898 1.00 26.14 199 ALA A C 1
ATOM 1534 O O . ALA A 1 207 ? 70.683 42.635 -7.148 1.00 30.68 199 ALA A O 1
ATOM 1536 N N . LYS A 1 208 ? 72.032 43.659 -5.657 1.00 19.91 200 LYS A N 1
ATOM 1537 C CA . LYS A 1 208 ? 71.171 43.377 -4.511 1.00 21.34 200 LYS A CA 1
ATOM 1538 C C . LYS A 1 208 ? 70.215 44.546 -4.284 1.00 20.76 200 LYS A C 1
ATOM 1539 O O . LYS A 1 208 ? 70.390 45.637 -4.826 1.00 23.80 200 LYS A O 1
ATOM 1545 N N . LEU A 1 209 ? 69.195 44.308 -3.456 1.00 16.72 201 LEU A N 1
ATOM 1546 C CA . LEU A 1 209 ? 68.128 45.271 -3.245 1.00 17.34 201 LEU A CA 1
ATOM 1547 C C . LEU A 1 209 ? 68.150 45.923 -1.865 1.00 19.30 201 LEU A C 1
ATOM 1548 O O . LEU A 1 209 ? 67.505 46.961 -1.690 1.00 18.83 201 LEU A O 1
ATOM 1553 N N . ILE A 1 210 ? 68.820 45.320 -0.883 1.00 15.46 202 ILE A N 1
ATOM 1554 C CA . ILE A 1 210 ? 68.749 45.778 0.508 1.00 15.31 202 ILE A CA 1
ATOM 1555 C C . ILE A 1 210 ? 70.138 45.702 1.101 1.00 16.61 202 ILE A C 1
ATOM 1556 O O . ILE A 1 210 ? 70.783 44.652 1.019 1.00 16.48 202 ILE A O 1
ATOM 1561 N N . GLY A 1 211 ? 70.592 46.789 1.726 1.00 13.80 203 GLY A N 1
ATOM 1562 C CA . GLY A 1 211 ? 71.863 46.719 2.442 1.00 13.65 203 GLY A CA 1
ATOM 1563 C C . GLY A 1 211 ? 71.669 46.962 3.930 1.00 15.48 203 GLY A C 1
ATOM 1564 O O . GLY A 1 211 ? 70.965 47.902 4.325 1.00 15.20 203 GLY A O 1
ATOM 1565 N N . VAL A 1 212 ? 72.260 46.108 4.762 1.00 13.24 204 VAL A N 1
ATOM 1566 C CA . VAL A 1 212 ? 72.243 46.285 6.218 1.00 11.60 204 VAL A CA 1
ATOM 1567 C C . VAL A 1 212 ? 73.582 46.896 6.597 1.00 16.39 204 VAL A C 1
ATOM 1568 O O . VAL A 1 212 ? 74.617 46.250 6.432 1.00 16.00 204 VAL A O 1
ATOM 1572 N N . VAL A 1 213 ? 73.572 48.116 7.123 1.00 14.98 205 VAL A N 1
ATOM 1573 C CA . VAL A 1 213 ? 74.821 48.862 7.320 1.00 15.83 205 VAL A CA 1
ATOM 1574 C C . VAL A 1 213 ? 75.555 48.375 8.572 1.00 17.71 205 VAL A C 1
ATOM 1575 O O . VAL A 1 213 ? 74.991 48.323 9.676 1.00 17.15 205 VAL A O 1
ATOM 1579 N N . THR A 1 214 ? 76.825 47.999 8.399 1.00 15.65 206 THR A N 1
ATOM 1580 C CA . THR A 1 214 ? 77.646 47.540 9.525 1.00 15.57 206 THR A CA 1
ATOM 1581 C C . THR A 1 214 ? 78.230 48.711 10.300 1.00 17.59 206 THR A C 1
ATOM 1582 O O . THR A 1 214 ? 78.163 48.759 11.539 1.00 18.20 206 THR A O 1
ATOM 1586 N N . THR A 1 215 ? 78.842 49.643 9.574 1.00 17.37 207 THR A N 1
ATOM 1587 C CA . THR A 1 215 ? 79.679 50.691 10.140 1.00 20.10 207 THR A CA 1
ATOM 1588 C C . THR A 1 215 ? 79.628 51.871 9.187 1.00 19.98 207 THR A C 1
ATOM 1589 O O . THR A 1 215 ? 79.641 51.678 7.966 1.00 20.43 207 THR A O 1
ATOM 1593 N N . ILE A 1 216 ? 79.573 53.076 9.737 1.00 18.64 208 ILE A N 1
ATOM 1594 C CA . ILE A 1 216 ? 79.787 54.294 8.959 1.00 18.28 208 ILE A CA 1
ATOM 1595 C C . ILE A 1 216 ? 81.283 54.607 8.978 1.00 21.51 208 ILE A C 1
ATOM 1596 O O . ILE A 1 216 ? 81.886 54.707 10.052 1.00 18.31 208 ILE A O 1
ATOM 1601 N N . VAL A 1 217 ? 81.896 54.727 7.794 1.00 17.88 209 VAL A N 1
ATOM 1602 C CA . VAL A 1 217 ? 83.362 54.746 7.726 1.00 17.08 209 VAL A CA 1
ATOM 1603 C C . VAL A 1 217 ? 83.901 56.009 8.385 1.00 19.19 209 VAL A C 1
ATOM 1604 O O . VAL A 1 217 ? 83.239 57.054 8.427 1.00 19.52 209 VAL A O 1
ATOM 1608 N N . GLY A 1 218 ? 85.108 55.897 8.953 1.00 18.15 210 GLY A N 1
ATOM 1609 C CA . GLY A 1 218 ? 85.849 57.079 9.337 1.00 20.20 210 GLY A CA 1
ATOM 1610 C C . GLY A 1 218 ? 86.506 57.727 8.126 1.00 21.24 210 GLY A C 1
ATOM 1611 O O . GLY A 1 218 ? 86.601 57.117 7.058 1.00 18.27 210 GLY A O 1
ATOM 1612 N N . ILE A 1 219 ? 86.946 58.976 8.295 1.00 18.82 211 ILE A N 1
ATOM 1613 C CA . ILE A 1 219 ? 87.468 59.790 7.187 1.00 21.83 211 ILE A CA 1
ATOM 1614 C C . ILE A 1 219 ? 88.742 60.512 7.619 1.00 19.82 211 ILE A C 1
ATOM 1615 O O . ILE A 1 219 ? 88.843 60.991 8.756 1.00 21.66 211 ILE A O 1
ATOM 1620 N N . ARG A 1 220 ? 89.713 60.612 6.693 1.00 18.81 212 ARG A N 1
ATOM 1621 C CA . ARG A 1 220 ? 90.860 61.496 6.849 1.00 21.15 212 ARG A CA 1
ATOM 1622 C C . ARG A 1 220 ? 91.017 62.319 5.579 1.00 20.64 212 ARG A C 1
ATOM 1623 O O . ARG A 1 220 ? 90.772 61.818 4.475 1.00 19.07 212 ARG A O 1
ATOM 1631 N N . GLU A 1 221 ? 91.409 63.583 5.750 1.00 18.32 213 GLU A N 1
ATOM 1632 C CA . GLU A 1 221 ? 91.720 64.462 4.626 1.00 19.88 213 GLU A CA 1
ATOM 1633 C C . GLU A 1 221 ? 93.044 65.157 4.891 1.00 22.88 213 GLU A C 1
ATOM 1634 O O . GLU A 1 221 ? 93.329 65.542 6.026 1.00 21.14 213 GLU A O 1
ATOM 1640 N N . PHE A 1 222 ? 93.852 65.305 3.838 1.00 18.24 214 PHE A N 1
ATOM 1641 C CA . PHE A 1 222 ? 95.147 65.959 3.941 1.00 20.29 214 PHE A CA 1
ATOM 1642 C C . PHE A 1 222 ? 95.398 66.782 2.691 1.00 22.03 214 PHE A C 1
ATOM 1643 O O . PHE A 1 222 ? 94.910 66.452 1.603 1.00 19.07 214 PHE A O 1
ATOM 1651 N N . GLN A 1 223 ? 96.177 67.844 2.857 1.00 19.61 215 GLN A N 1
ATOM 1652 C CA . GLN A 1 223 ? 96.873 68.455 1.737 1.00 20.16 215 GLN A CA 1
ATOM 1653 C C . GLN A 1 223 ? 98.322 68.018 1.799 1.00 23.20 215 GLN A C 1
ATOM 1654 O O . GLN A 1 223 ? 98.920 67.939 2.877 1.00 23.11 215 GLN A O 1
ATOM 1660 N N . LEU A 1 224 ? 98.891 67.734 0.648 1.00 19.00 216 LEU A N 1
ATOM 1661 C CA A LEU A 1 224 ? 100.301 67.400 0.558 0.55 19.63 216 LEU A CA 1
ATOM 1662 C CA B LEU A 1 224 ? 100.302 67.391 0.546 0.45 19.93 216 LEU A CA 1
ATOM 1663 C C . LEU A 1 224 ? 100.943 68.383 -0.405 1.00 20.42 216 LEU A C 1
ATOM 1664 O O . LEU A 1 224 ? 100.575 68.427 -1.589 1.00 21.09 216 LEU A O 1
ATOM 1673 N N . ARG A 1 225 ? 101.868 69.190 0.111 1.00 21.78 217 ARG A N 1
ATOM 1674 C CA A ARG A 1 225 ? 102.554 70.225 -0.653 0.53 22.33 217 ARG A CA 1
ATOM 1675 C CA B ARG A 1 225 ? 102.537 70.201 -0.690 0.47 21.66 217 ARG A CA 1
ATOM 1676 C C . ARG A 1 225 ? 103.951 69.760 -1.023 1.00 25.04 217 ARG A C 1
ATOM 1677 O O . ARG A 1 225 ? 104.616 69.086 -0.231 1.00 21.25 217 ARG A O 1
ATOM 1692 N N . PHE A 1 226 ? 104.402 70.157 -2.212 1.00 19.36 218 PHE A N 1
ATOM 1693 C CA . PHE A 1 226 ? 105.732 69.848 -2.714 1.00 18.24 218 PHE A CA 1
ATOM 1694 C C . PHE A 1 226 ? 106.410 71.158 -3.059 1.00 22.04 218 PHE A C 1
ATOM 1695 O O . PHE A 1 226 ? 105.827 71.990 -3.761 1.00 21.03 218 PHE A O 1
ATOM 1703 N N . ILE A 1 227 ? 107.609 71.365 -2.519 1.00 19.00 219 ILE A N 1
ATOM 1704 C CA . ILE A 1 227 ? 108.317 72.624 -2.686 1.00 18.77 219 ILE A CA 1
ATOM 1705 C C . ILE A 1 227 ? 109.600 72.320 -3.427 1.00 22.90 219 ILE A C 1
ATOM 1706 O O . ILE A 1 227 ? 110.520 71.707 -2.868 1.00 22.67 219 ILE A O 1
ATOM 1711 N N . GLY A 1 228 ? 109.660 72.744 -4.684 1.00 19.06 220 GLY A N 1
ATOM 1712 C CA . GLY A 1 228 ? 110.841 72.584 -5.493 1.00 18.83 220 GLY A CA 1
ATOM 1713 C C . GLY A 1 228 ? 111.353 73.935 -5.957 1.00 26.38 220 GLY A C 1
ATOM 1714 O O . GLY A 1 228 ? 111.474 74.860 -5.149 1.00 23.84 220 GLY A O 1
ATOM 1715 N N . GLN A 1 229 ? 111.650 74.065 -7.250 1.00 21.20 221 GLN A N 1
ATOM 1716 C CA . GLN A 1 229 ? 112.222 75.292 -7.780 1.00 23.41 221 GLN A CA 1
ATOM 1717 C C . GLN A 1 229 ? 111.656 75.555 -9.170 1.00 21.54 221 GLN A C 1
ATOM 1718 O O . GLN A 1 229 ? 111.661 74.661 -10.015 1.00 22.55 221 GLN A O 1
ATOM 1724 N N . ARG A 1 230 ? 111.150 76.766 -9.386 1.00 20.36 222 ARG A N 1
ATOM 1725 C CA . ARG A 1 230 ? 110.714 77.181 -10.714 1.00 24.96 222 ARG A CA 1
ATOM 1726 C C . ARG A 1 230 ? 111.916 77.254 -11.644 1.00 24.69 222 ARG A C 1
ATOM 1727 O O . ARG A 1 230 ? 113.003 77.660 -11.228 1.00 22.27 222 ARG A O 1
ATOM 1735 N N . ASN A 1 231 ? 111.717 76.900 -12.915 1.00 21.92 223 ASN A N 1
ATOM 1736 C CA . ASN A 1 231 ? 112.792 76.994 -13.902 1.00 20.42 223 ASN A CA 1
ATOM 1737 C C . ASN A 1 231 ? 112.180 77.113 -15.291 1.00 21.97 223 ASN A C 1
ATOM 1738 O O . ASN A 1 231 ? 111.031 76.735 -15.526 1.00 19.74 223 ASN A O 1
ATOM 1743 N N . HIS A 1 232 ? 112.972 77.647 -16.211 1.00 20.66 224 HIS A N 1
ATOM 1744 C CA . HIS A 1 232 ? 112.564 77.718 -17.608 1.00 20.34 224 HIS A CA 1
ATOM 1745 C C . HIS A 1 232 ? 112.544 76.304 -18.186 1.00 18.52 224 HIS A C 1
ATOM 1746 O O . HIS A 1 232 ? 113.548 75.588 -18.111 1.00 20.46 224 HIS A O 1
ATOM 1753 N N . ALA A 1 233 ? 111.400 75.891 -18.745 1.00 20.62 225 ALA A N 1
ATOM 1754 C CA . ALA A 1 233 ? 111.238 74.506 -19.178 1.00 18.30 225 ALA A CA 1
ATOM 1755 C C . ALA A 1 233 ? 112.050 74.156 -20.421 1.00 21.79 225 ALA A C 1
ATOM 1756 O O . ALA A 1 233 ? 112.146 72.968 -20.756 1.00 20.72 225 ALA A O 1
ATOM 1758 N N . GLY A 1 234 ? 112.585 75.144 -21.128 1.00 21.34 226 GLY A N 1
ATOM 1759 C CA . GLY A 1 234 ? 113.383 74.885 -22.317 1.00 20.68 226 GLY A CA 1
ATOM 1760 C C . GLY A 1 234 ? 114.874 74.889 -22.021 1.00 22.89 226 GLY A C 1
ATOM 1761 O O . GLY A 1 234 ? 115.626 74.054 -22.523 1.00 22.87 226 GLY A O 1
ATOM 1762 N N . THR A 1 235 ? 115.323 75.817 -21.184 1.00 21.75 227 THR A N 1
ATOM 1763 C CA . THR A 1 235 ? 116.752 75.997 -21.006 1.00 22.43 227 THR A CA 1
ATOM 1764 C C . THR A 1 235 ? 117.325 75.185 -19.852 1.00 24.06 227 THR A C 1
ATOM 1765 O O . THR A 1 235 ? 118.548 75.024 -19.785 1.00 23.37 227 THR A O 1
ATOM 1769 N N . THR A 1 236 ? 116.480 74.667 -18.948 1.00 19.11 228 THR A N 1
ATOM 1770 C CA . THR A 1 236 ? 116.958 73.974 -17.752 1.00 23.93 228 THR A CA 1
ATOM 1771 C C . THR A 1 236 ? 117.152 72.484 -18.020 1.00 22.70 228 THR A C 1
ATOM 1772 O O . THR A 1 236 ? 116.158 71.776 -18.247 1.00 20.97 228 THR A O 1
ATOM 1776 N N . PRO A 1 237 ? 118.384 71.961 -17.982 1.00 22.12 229 PRO A N 1
ATOM 1777 C CA . PRO A 1 237 ? 118.584 70.531 -18.253 1.00 21.44 229 PRO A CA 1
ATOM 1778 C C . PRO A 1 237 ? 117.829 69.681 -17.240 1.00 18.75 229 PRO A C 1
ATOM 1779 O O . PRO A 1 237 ? 117.656 70.074 -16.086 1.00 19.04 229 PRO A O 1
ATOM 1783 N N . MET A 1 238 ? 117.392 68.497 -17.687 1.00 17.87 230 MET A N 1
ATOM 1784 C CA . MET A 1 238 ? 116.599 67.619 -16.822 1.00 19.57 230 MET A CA 1
ATOM 1785 C C . MET A 1 238 ? 117.338 67.291 -15.537 1.00 26.01 230 MET A C 1
ATOM 1786 O O . MET A 1 238 ? 116.719 67.156 -14.472 1.00 22.09 230 MET A O 1
ATOM 1791 N N . ALA A 1 239 ? 118.665 67.150 -15.621 1.00 22.10 231 ALA A N 1
ATOM 1792 C CA . ALA A 1 239 ? 119.435 66.638 -14.489 1.00 26.25 231 ALA A CA 1
ATOM 1793 C C . ALA A 1 239 ? 119.434 67.593 -13.305 1.00 25.73 231 ALA A C 1
ATOM 1794 O O . ALA A 1 239 ? 119.624 67.157 -12.164 1.00 30.25 231 ALA A O 1
ATOM 1796 N N . ILE A 1 240 ? 119.259 68.893 -13.529 1.00 23.64 232 ILE A N 1
ATOM 1797 C CA . ILE A 1 240 ? 119.351 69.837 -12.420 1.00 25.65 232 ILE A CA 1
ATOM 1798 C C . ILE A 1 240 ? 117.978 70.337 -11.975 1.00 26.38 232 ILE A C 1
ATOM 1799 O O . ILE A 1 240 ? 117.895 71.283 -11.183 1.00 24.26 232 ILE A O 1
ATOM 1804 N N . ARG A 1 241 ? 116.901 69.686 -12.408 1.00 22.17 233 ARG A N 1
ATOM 1805 C CA . ARG A 1 241 ? 115.564 70.169 -12.082 1.00 19.90 233 ARG A CA 1
ATOM 1806 C C . ARG A 1 241 ? 115.118 69.757 -10.689 1.00 23.13 233 ARG A C 1
ATOM 1807 O O . ARG A 1 241 ? 115.545 68.740 -10.145 1.00 23.61 233 ARG A O 1
ATOM 1815 N N . ARG A 1 242 ? 114.217 70.563 -10.136 1.00 19.26 234 ARG A N 1
ATOM 1816 C CA . ARG A 1 242 ? 113.524 70.280 -8.885 1.00 19.55 234 ARG A CA 1
ATOM 1817 C C . ARG A 1 242 ? 112.039 70.518 -9.164 1.00 19.73 234 ARG A C 1
ATOM 1818 O O . ARG A 1 242 ? 111.431 71.455 -8.654 1.00 19.09 234 ARG A O 1
ATOM 1826 N N . ASP A 1 243 ? 111.481 69.672 -10.025 1.00 18.98 235 ASP A N 1
ATOM 1827 C CA . ASP A 1 243 ? 110.125 69.831 -10.538 1.00 19.47 235 ASP A CA 1
ATOM 1828 C C . ASP A 1 243 ? 109.128 69.365 -9.477 1.00 16.87 235 ASP A C 1
ATOM 1829 O O . ASP A 1 243 ? 109.023 68.172 -9.187 1.00 16.05 235 ASP A O 1
ATOM 1834 N N . ALA A 1 244 ? 108.382 70.308 -8.901 1.00 17.27 236 ALA A N 1
ATOM 1835 C CA . ALA A 1 244 ? 107.464 69.950 -7.822 1.00 20.00 236 ALA A CA 1
ATOM 1836 C C . ALA A 1 244 ? 106.318 69.077 -8.318 1.00 17.58 236 ALA A C 1
ATOM 1837 O O . ALA A 1 244 ? 105.775 68.270 -7.548 1.00 17.46 236 ALA A O 1
ATOM 1839 N N . GLY A 1 245 ? 105.894 69.262 -9.567 1.00 16.26 237 GLY A N 1
ATOM 1840 C CA . GLY A 1 245 ? 104.815 68.429 -10.093 1.00 15.53 237 GLY A CA 1
ATOM 1841 C C . GLY A 1 245 ? 105.258 67.004 -10.360 1.00 16.28 237 GLY A C 1
ATOM 1842 O O . GLY A 1 245 ? 104.484 66.060 -10.188 1.00 16.53 237 GLY A O 1
ATOM 1843 N N . ALA A 1 246 ? 106.505 66.825 -10.796 1.00 15.79 238 ALA A N 1
ATOM 1844 C CA . ALA A 1 246 ? 107.019 65.473 -10.983 1.00 17.03 238 ALA A CA 1
ATOM 1845 C C . ALA A 1 246 ? 107.145 64.750 -9.648 1.00 17.95 238 ALA A C 1
ATOM 1846 O O . ALA A 1 246 ? 106.860 63.547 -9.558 1.00 17.20 238 ALA A O 1
ATOM 1848 N N . ALA A 1 247 ? 107.593 65.464 -8.607 1.00 15.72 239 ALA A N 1
ATOM 1849 C CA . ALA A 1 247 ? 107.609 64.881 -7.269 1.00 15.28 239 ALA A CA 1
ATOM 1850 C C . ALA A 1 247 ? 106.206 64.459 -6.845 1.00 17.06 239 ALA A C 1
ATOM 1851 O O . ALA A 1 247 ? 105.999 63.348 -6.347 1.00 15.05 239 ALA A O 1
ATOM 1853 N N . LEU A 1 248 ? 105.225 65.335 -7.053 1.00 15.83 240 LEU A N 1
ATOM 18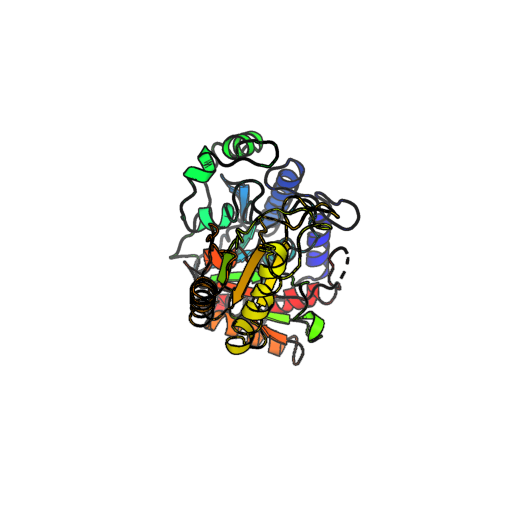54 C CA . LEU A 1 248 ? 103.858 65.025 -6.639 1.00 14.90 240 LEU A CA 1
ATOM 1855 C C . LEU A 1 248 ? 103.368 63.738 -7.290 1.00 16.14 240 LEU A C 1
ATOM 1856 O O . LEU A 1 248 ? 102.760 62.880 -6.632 1.00 17.01 240 LEU A O 1
ATOM 1861 N N . VAL A 1 249 ? 103.588 63.601 -8.604 1.00 14.60 241 VAL A N 1
ATOM 1862 C CA A VAL A 1 249 ? 103.095 62.441 -9.344 0.51 18.20 241 VAL A CA 1
ATOM 1863 C CA B VAL A 1 249 ? 103.018 62.429 -9.252 0.49 16.89 241 VAL A CA 1
ATOM 1864 C C . VAL A 1 249 ? 103.784 61.172 -8.863 1.00 19.12 241 VAL A C 1
ATOM 1865 O O . VAL A 1 249 ? 103.166 60.109 -8.711 1.00 17.12 241 VAL A O 1
ATOM 1872 N N . ALA A 1 250 ? 105.099 61.258 -8.630 1.00 15.89 242 ALA A N 1
ATOM 1873 C CA . ALA A 1 250 ? 105.825 60.101 -8.107 1.00 16.38 242 ALA A CA 1
ATOM 1874 C C . ALA A 1 250 ? 105.301 59.723 -6.724 1.00 19.00 242 ALA A C 1
ATOM 1875 O O . ALA A 1 250 ? 105.186 58.540 -6.384 1.00 18.58 242 ALA A O 1
ATOM 1877 N N . PHE A 1 251 ? 104.985 60.722 -5.914 1.00 15.50 243 PHE A N 1
ATOM 1878 C CA . PHE A 1 251 ? 104.526 60.451 -4.559 1.00 16.46 243 PHE A CA 1
ATOM 1879 C C . PHE A 1 251 ? 103.191 59.719 -4.573 1.00 21.16 243 PHE A C 1
ATOM 1880 O O . PHE A 1 251 ? 102.956 58.848 -3.731 1.00 15.93 243 PHE A O 1
ATOM 1888 N N . ILE A 1 252 ? 102.317 60.028 -5.530 1.00 16.18 244 ILE A N 1
ATOM 1889 C CA . ILE A 1 252 ? 101.025 59.346 -5.564 1.00 16.17 244 ILE A CA 1
ATOM 1890 C C . ILE A 1 252 ? 101.229 57.849 -5.734 1.00 17.02 244 ILE A C 1
ATOM 1891 O O . ILE A 1 252 ? 100.517 57.042 -5.122 1.00 17.17 244 ILE A O 1
ATOM 1896 N N . ALA A 1 253 ? 102.221 57.445 -6.538 1.00 19.60 245 ALA A N 1
ATOM 1897 C CA . ALA A 1 253 ? 102.466 56.011 -6.687 1.00 20.23 245 ALA A CA 1
ATOM 1898 C C . ALA A 1 253 ? 102.900 55.391 -5.366 1.00 20.35 245 ALA A C 1
ATOM 1899 O O . ALA A 1 253 ? 102.559 54.239 -5.081 1.00 19.74 245 ALA A O 1
ATOM 1901 N N . HIS A 1 254 ? 103.677 56.124 -4.553 1.00 16.33 246 HIS A N 1
ATOM 1902 C CA . HIS A 1 254 ? 104.012 55.604 -3.224 1.00 15.91 246 HIS A CA 1
ATOM 1903 C C . HIS A 1 254 ? 102.776 55.453 -2.349 1.00 17.98 246 HIS A C 1
ATOM 1904 O O . HIS A 1 254 ? 102.670 54.487 -1.580 1.00 19.60 246 HIS A O 1
ATOM 1911 N N . ILE A 1 255 ? 101.855 56.419 -2.408 1.00 17.33 247 ILE A N 1
ATOM 1912 C CA . ILE A 1 255 ? 100.619 56.303 -1.629 1.00 17.56 247 ILE A CA 1
ATOM 1913 C C . ILE A 1 255 ? 99.856 55.050 -2.041 1.00 20.36 247 ILE A C 1
ATOM 1914 O O . ILE A 1 255 ? 99.396 54.265 -1.196 1.00 18.50 247 ILE A O 1
ATOM 1919 N N . ASP A 1 256 ? 99.677 54.869 -3.352 1.00 17.06 248 ASP A N 1
ATOM 1920 C CA . ASP A 1 256 ? 98.905 53.726 -3.843 1.00 18.23 248 ASP A CA 1
ATOM 1921 C C . ASP A 1 256 ? 99.527 52.415 -3.388 1.00 17.60 248 ASP A C 1
ATOM 1922 O O . ASP A 1 256 ? 98.818 51.462 -3.041 1.00 19.42 248 ASP A O 1
ATOM 1927 N N . ASP A 1 257 ? 100.854 52.342 -3.409 1.00 20.44 249 ASP A N 1
ATOM 1928 C CA A ASP A 1 257 ? 101.536 51.125 -2.987 0.40 22.40 249 ASP A CA 1
ATOM 1929 C CA B ASP A 1 257 ? 101.525 51.120 -2.992 0.60 22.61 249 ASP A CA 1
ATOM 1930 C C . ASP A 1 257 ? 101.320 50.870 -1.501 1.00 23.34 249 ASP A C 1
ATOM 1931 O O . ASP A 1 257 ? 100.942 49.765 -1.094 1.00 23.07 249 ASP A O 1
ATOM 1940 N N . ALA A 1 258 ? 101.544 51.890 -0.673 1.00 21.02 250 ALA A N 1
ATOM 1941 C CA . ALA A 1 258 ? 101.414 51.692 0.772 1.00 24.16 250 ALA A CA 1
ATOM 1942 C C . ALA A 1 258 ? 99.967 51.432 1.182 1.00 24.77 250 ALA A C 1
ATOM 1943 O O . ALA A 1 258 ? 99.703 50.578 2.040 1.00 23.98 250 ALA A O 1
ATOM 1945 N N . PHE A 1 259 ? 99.013 52.159 0.594 1.00 18.54 251 PHE A N 1
ATOM 1946 C CA . PHE A 1 259 ? 97.617 51.944 0.951 1.00 20.20 251 PHE A CA 1
ATOM 1947 C C . PHE A 1 259 ? 97.108 50.616 0.408 1.00 25.78 251 PHE A C 1
ATOM 1948 O O . PHE A 1 259 ? 96.299 49.948 1.064 1.00 22.89 251 PHE A O 1
ATOM 1956 N N . GLY A 1 260 ? 97.557 50.220 -0.791 1.00 21.95 252 GLY A N 1
ATOM 1957 C CA . GLY A 1 260 ? 97.141 48.926 -1.326 1.00 23.13 252 GLY A CA 1
ATOM 1958 C C . GLY A 1 260 ? 97.563 47.766 -0.439 1.00 27.42 252 GLY A C 1
ATOM 1959 O O . GLY A 1 260 ? 96.834 46.785 -0.291 1.00 26.00 252 GLY A O 1
ATOM 1960 N N . ARG A 1 261 ? 98.741 47.871 0.177 1.00 24.07 253 ARG A N 1
ATOM 1961 C CA . ARG A 1 261 ? 99.189 46.831 1.103 1.00 23.82 253 ARG A CA 1
ATOM 1962 C C . ARG A 1 261 ? 98.320 46.753 2.357 1.00 30.54 253 ARG A C 1
ATOM 1963 O O . ARG A 1 261 ? 98.194 45.676 2.948 1.00 30.23 253 ARG A O 1
ATOM 1971 N N . LEU A 1 262 ? 97.736 47.871 2.793 1.00 23.69 254 LEU A N 1
ATOM 1972 C CA . LEU A 1 262 ? 96.929 47.884 4.014 1.00 23.61 254 LEU A CA 1
ATOM 1973 C C . LEU A 1 262 ? 95.451 47.619 3.764 1.00 23.83 254 LEU A C 1
ATOM 1974 O O . LEU A 1 262 ? 94.742 47.198 4.691 1.00 23.99 254 LEU A O 1
ATOM 1979 N N . ALA A 1 263 ? 94.983 47.856 2.541 1.00 21.67 255 ALA A N 1
ATOM 1980 C CA . ALA A 1 263 ? 93.569 47.900 2.213 1.00 19.20 255 ALA A CA 1
ATOM 1981 C C . ALA A 1 263 ? 92.939 46.507 2.196 1.00 22.56 255 ALA A C 1
ATOM 1982 O O . ALA A 1 263 ? 93.607 45.498 1.963 1.00 24.85 255 ALA A O 1
ATOM 1984 N N . ASP A 1 264 ? 91.620 46.465 2.425 1.00 22.56 256 ASP A N 1
ATOM 1985 C CA . ASP A 1 264 ? 90.817 45.349 1.939 1.00 28.02 256 ASP A CA 1
ATOM 1986 C C . ASP A 1 264 ? 89.938 45.883 0.807 1.00 26.23 256 ASP A C 1
ATOM 1987 O O . ASP A 1 264 ? 90.111 47.020 0.360 1.00 23.59 256 ASP A O 1
ATOM 1992 N N . ALA A 1 265 ? 88.974 45.079 0.350 1.00 22.22 257 ALA A N 1
ATOM 1993 C CA . ALA A 1 265 ? 88.211 45.482 -0.832 1.00 25.64 257 ALA A CA 1
ATOM 1994 C C . ALA A 1 265 ? 87.349 46.713 -0.587 1.00 23.63 257 ALA A C 1
ATOM 1995 O O . ALA A 1 265 ? 86.941 47.370 -1.558 1.00 22.18 257 ALA A O 1
ATOM 1997 N N . ASP A 1 266 ? 87.074 47.051 0.677 1.00 18.68 258 ASP A N 1
ATOM 1998 C CA . ASP A 1 266 ? 86.206 48.179 0.988 1.00 19.60 258 ASP A CA 1
ATOM 1999 C C . ASP A 1 266 ? 86.963 49.482 1.234 1.00 20.63 258 ASP A C 1
ATOM 2000 O O . ASP A 1 266 ? 86.350 50.551 1.179 1.00 19.07 258 ASP A O 1
ATOM 2005 N N . THR A 1 267 ? 88.259 49.424 1.521 1.00 17.85 259 THR A N 1
ATOM 2006 C CA . THR A 1 267 ? 89.030 50.646 1.762 1.00 18.26 259 THR A CA 1
ATOM 2007 C C . THR A 1 267 ? 88.958 51.559 0.540 1.00 14.95 259 THR A C 1
ATOM 2008 O O . THR A 1 267 ? 89.024 51.079 -0.590 1.00 19.74 259 THR A O 1
ATOM 2012 N N . VAL A 1 268 ? 88.825 52.883 0.757 1.00 16.64 260 VAL A N 1
ATOM 2013 C CA . VAL A 1 268 ? 88.865 53.831 -0.362 1.00 17.78 260 VAL A CA 1
ATOM 2014 C C . VAL A 1 268 ? 89.874 54.939 -0.102 1.00 18.50 260 VAL A C 1
ATOM 2015 O O . VAL A 1 268 ? 90.101 55.355 1.040 1.00 16.39 260 VAL A O 1
ATOM 2019 N N . TRP A 1 269 ? 90.474 55.433 -1.191 1.00 16.21 261 TRP A N 1
ATOM 2020 C CA . TRP A 1 269 ? 91.288 56.636 -1.107 1.00 17.55 261 TRP A CA 1
ATOM 2021 C C . TRP A 1 269 ? 91.269 57.323 -2.464 1.00 16.80 261 TRP A C 1
ATOM 2022 O O . TRP A 1 269 ? 91.115 56.672 -3.506 1.00 17.01 261 TRP A O 1
ATOM 2033 N N . THR A 1 270 ? 91.407 58.647 -2.432 1.00 13.17 262 THR A N 1
ATOM 2034 C CA . THR A 1 270 ? 91.103 59.472 -3.604 1.00 14.46 262 THR A CA 1
ATOM 2035 C C . THR A 1 270 ? 91.978 60.707 -3.610 1.00 18.10 262 THR A C 1
ATOM 2036 O O . THR A 1 270 ? 92.023 61.432 -2.615 1.00 17.36 262 THR A O 1
ATOM 2040 N N . VAL A 1 271 ? 92.616 60.973 -4.745 1.00 16.24 263 VAL A N 1
ATOM 2041 C CA . VAL A 1 271 ? 93.260 62.260 -4.986 1.00 15.59 263 VAL A CA 1
ATOM 2042 C C . VAL A 1 271 ? 92.244 63.094 -5.760 1.00 16.03 263 VAL A C 1
ATOM 2043 O O . VAL A 1 271 ? 92.035 62.888 -6.967 1.00 19.20 263 VAL A O 1
ATOM 2047 N N . GLY A 1 272 ? 91.608 64.044 -5.073 1.00 16.23 264 GLY A N 1
ATOM 2048 C CA . GLY A 1 272 ? 90.530 64.775 -5.703 1.00 17.57 264 GLY A CA 1
ATOM 2049 C C . GLY A 1 272 ? 90.966 66.031 -6.426 1.00 19.45 264 GLY A C 1
ATOM 2050 O O . GLY A 1 272 ? 90.225 66.569 -7.257 1.00 19.91 264 GLY A O 1
ATOM 2051 N N . ARG A 1 273 ? 92.168 66.509 -6.124 1.00 19.01 265 ARG A N 1
ATOM 2052 C CA . ARG A 1 273 ? 92.642 67.751 -6.715 1.00 17.62 265 ARG A CA 1
ATOM 2053 C C . ARG A 1 273 ? 94.159 67.737 -6.800 1.00 17.73 265 ARG A C 1
ATOM 2054 O O . ARG A 1 273 ? 94.831 67.217 -5.901 1.00 17.49 265 ARG A O 1
ATOM 2062 N N . ILE A 1 274 ? 94.683 68.318 -7.882 1.00 16.81 266 ILE A N 1
ATOM 2063 C CA . ILE A 1 274 ? 96.118 68.540 -8.082 1.00 17.79 266 ILE A CA 1
ATOM 2064 C C . ILE A 1 274 ? 96.296 69.932 -8.682 1.00 21.69 266 ILE A C 1
ATOM 2065 O O . ILE A 1 274 ? 95.606 70.282 -9.643 1.00 22.27 266 ILE A O 1
ATOM 2070 N N . ASP A 1 275 ? 97.213 70.731 -8.123 1.00 17.05 267 ASP A N 1
ATOM 2071 C CA . ASP A 1 275 ? 97.487 72.075 -8.621 1.00 19.06 267 ASP A CA 1
ATOM 2072 C C . ASP A 1 275 ? 98.993 72.246 -8.748 1.00 20.29 267 ASP A C 1
ATOM 2073 O O . ASP A 1 275 ? 99.725 72.012 -7.780 1.00 19.87 267 ASP A O 1
ATOM 2078 N N . LEU A 1 276 ? 99.455 72.633 -9.937 1.00 18.09 268 LEU A N 1
ATOM 2079 C CA . LEU A 1 276 ? 100.856 72.958 -10.169 1.00 18.05 268 LEU A CA 1
ATOM 2080 C C . LEU A 1 276 ? 101.002 74.469 -10.300 1.00 24.20 268 LEU A C 1
ATOM 2081 O O . LEU A 1 276 ? 100.158 75.138 -10.908 1.00 22.00 268 LEU A O 1
ATOM 2086 N N . ASP A 1 277 ? 102.082 74.993 -9.725 1.00 19.15 269 ASP A N 1
ATOM 2087 C CA A ASP A 1 277 ? 102.389 76.422 -9.678 0.47 21.43 269 ASP A CA 1
ATOM 2088 C CA B ASP A 1 277 ? 102.354 76.422 -9.735 0.53 20.57 269 ASP A CA 1
ATOM 2089 C C . ASP A 1 277 ? 103.644 76.674 -10.505 1.00 24.71 269 ASP A C 1
ATOM 2090 O O . ASP A 1 277 ? 104.694 76.117 -10.149 1.00 21.75 269 ASP A O 1
ATOM 2099 N N . PRO A 1 278 ? 103.651 77.514 -11.551 1.00 20.14 270 PRO A N 1
ATOM 2100 C CA . PRO A 1 278 ? 102.508 78.380 -11.871 1.00 22.86 270 PRO A CA 1
ATOM 2101 C C . PRO A 1 278 ? 101.463 77.794 -12.803 1.00 25.97 270 PRO A C 1
ATOM 2102 O O . PRO A 1 278 ? 100.401 78.413 -12.962 1.00 28.40 270 PRO A O 1
ATOM 2106 N N . GLY A 1 279 ? 101.725 76.646 -13.423 1.00 20.42 271 GLY A N 1
ATOM 2107 C CA . GLY A 1 279 ? 100.733 76.022 -14.283 1.00 22.17 271 GLY A CA 1
ATOM 2108 C C . GLY A 1 279 ? 100.810 76.504 -15.720 1.00 23.60 271 GLY A C 1
ATOM 2109 O O . GLY A 1 279 ? 99.777 76.656 -16.376 1.00 27.51 271 GLY A O 1
ATOM 2110 N N . SER A 1 280 ? 102.023 76.747 -16.210 1.00 23.34 272 SER A N 1
ATOM 2111 C CA . SER A 1 280 ? 102.313 77.235 -17.559 1.00 28.74 272 SER A CA 1
ATOM 2112 C C . SER A 1 280 ? 103.112 76.200 -18.341 1.00 26.99 272 SER A C 1
ATOM 2113 O O . SER A 1 280 ? 103.963 75.512 -17.775 1.00 22.44 272 SER A O 1
ATOM 2116 N N . PHE A 1 281 ? 102.898 76.163 -19.667 1.00 25.95 273 PHE A N 1
ATOM 2117 C CA . PHE A 1 281 ? 103.624 75.224 -20.529 1.00 24.29 273 PHE A CA 1
ATOM 2118 C C . PHE A 1 281 ? 105.133 75.300 -20.347 1.00 23.19 273 PHE A C 1
ATOM 2119 O O . PHE A 1 281 ? 105.815 74.272 -20.370 1.00 23.39 273 PHE A O 1
ATOM 2127 N N . SER A 1 282 ? 105.692 76.512 -20.255 1.00 22.39 274 SER A N 1
ATOM 2128 C CA . SER A 1 282 ? 107.138 76.680 -20.356 1.00 21.64 274 SER A CA 1
ATOM 2129 C C . SER A 1 282 ? 107.825 76.927 -19.014 1.00 21.52 274 SER A C 1
ATOM 2130 O O . SER A 1 282 ? 108.963 77.412 -18.993 1.00 21.88 274 SER A O 1
ATOM 2133 N N . VAL A 1 283 ? 107.176 76.594 -17.903 1.00 20.93 275 VAL A N 1
ATOM 2134 C CA . VAL A 1 283 ? 107.774 76.760 -16.579 1.00 19.34 275 VAL A CA 1
ATOM 2135 C C . VAL A 1 283 ? 107.724 75.433 -15.825 1.00 18.51 275 VAL A C 1
ATOM 2136 O O . VAL A 1 283 ? 106.639 74.896 -15.572 1.00 21.78 275 VAL A O 1
ATOM 2140 N N . VAL A 1 284 ? 108.895 74.911 -15.466 1.00 20.42 276 VAL A N 1
ATOM 2141 C CA . VAL A 1 284 ? 108.999 73.798 -14.525 1.00 17.38 276 VAL A CA 1
ATOM 2142 C C . VAL A 1 284 ? 108.333 74.237 -13.222 1.00 17.53 276 VAL A C 1
ATOM 2143 O O . VAL A 1 284 ? 108.737 75.262 -12.657 1.00 20.13 276 VAL A O 1
ATOM 2147 N N . PRO A 1 285 ? 107.310 73.527 -12.733 1.00 18.62 277 PRO A N 1
ATOM 2148 C CA . PRO A 1 285 ? 106.592 73.972 -11.523 1.00 17.83 277 PRO A CA 1
ATOM 2149 C C . PRO A 1 285 ? 107.503 73.985 -10.305 1.00 20.15 277 PRO A C 1
ATOM 2150 O O . PRO A 1 285 ? 108.150 72.987 -9.991 1.00 18.86 277 PRO A O 1
ATOM 2154 N N . GLY A 1 286 ? 107.508 75.109 -9.589 1.00 18.66 278 GLY A N 1
ATOM 2155 C CA . GLY A 1 286 ? 108.282 75.212 -8.362 1.00 21.71 278 GLY A CA 1
ATOM 2156 C C . GLY A 1 286 ? 107.532 74.784 -7.111 1.00 23.68 278 GLY A C 1
ATOM 2157 O O . GLY A 1 286 ? 108.137 74.550 -6.055 1.00 22.66 278 GLY A O 1
ATOM 2158 N N . LYS A 1 287 ? 106.209 74.697 -7.216 1.00 18.73 279 LYS A N 1
ATOM 2159 C CA . LYS A 1 287 ? 105.354 74.234 -6.128 1.00 18.37 279 LYS A CA 1
ATOM 2160 C C . LYS A 1 287 ? 104.215 73.415 -6.709 1.00 20.97 279 LYS A C 1
ATOM 2161 O O . LYS A 1 287 ? 103.805 73.622 -7.854 1.00 20.64 279 LYS A O 1
ATOM 2167 N N . ALA A 1 288 ? 103.689 72.498 -5.896 1.00 18.41 280 ALA A N 1
ATOM 2168 C CA . ALA A 1 288 ? 102.593 71.634 -6.307 1.00 18.21 280 ALA A CA 1
ATOM 2169 C C . ALA A 1 288 ? 101.875 71.159 -5.050 1.00 17.10 280 ALA A C 1
ATOM 2170 O O . ALA A 1 288 ? 102.506 70.963 -4.005 1.00 22.55 280 ALA A O 1
ATOM 2172 N N . VAL A 1 289 ? 100.564 70.950 -5.153 1.00 18.05 281 VAL A N 1
ATOM 2173 C CA A VAL A 1 289 ? 99.777 70.492 -4.010 0.76 18.83 281 VAL A CA 1
ATOM 2174 C CA B VAL A 1 289 ? 99.752 70.518 -4.014 0.24 19.69 281 VAL A CA 1
ATOM 2175 C C . VAL A 1 289 ? 98.724 69.507 -4.496 1.00 22.41 281 VAL A C 1
ATOM 2176 O O . VAL A 1 289 ? 98.140 69.675 -5.574 1.00 18.43 281 VAL A O 1
ATOM 2183 N N . LEU A 1 290 ? 98.509 68.449 -3.713 1.00 16.37 282 LEU A N 1
ATOM 2184 C CA . LEU A 1 290 ? 97.401 67.546 -3.978 1.00 18.88 282 LEU A CA 1
ATOM 2185 C C . LEU A 1 290 ? 96.505 67.513 -2.748 1.00 18.92 282 LEU A C 1
ATOM 2186 O O . LEU A 1 290 ? 96.952 67.776 -1.627 1.00 20.54 282 LEU A O 1
ATOM 2191 N N . HIS A 1 291 ? 95.241 67.190 -2.972 1.00 16.75 283 HIS A N 1
ATOM 2192 C CA . HIS A 1 291 ? 94.293 66.918 -1.903 1.00 19.38 283 HIS A CA 1
ATOM 2193 C C . HIS A 1 291 ? 94.020 65.419 -1.874 1.00 15.83 283 HIS A C 1
ATOM 2194 O O . HIS A 1 291 ? 93.736 64.817 -2.920 1.00 17.71 283 HIS A O 1
ATOM 2201 N N . LEU A 1 292 ? 94.136 64.817 -0.687 1.00 17.71 284 LEU A N 1
ATOM 2202 C CA . LEU A 1 292 ? 94.002 63.382 -0.493 1.00 16.14 284 LEU A CA 1
ATOM 2203 C C . LEU A 1 292 ? 92.914 63.124 0.540 1.00 20.79 284 LEU A C 1
ATOM 2204 O O . LEU A 1 292 ? 92.887 63.774 1.592 1.00 19.57 284 LEU A O 1
ATOM 2209 N N . GLN A 1 293 ? 92.028 62.184 0.240 1.00 17.22 285 GLN A N 1
ATOM 2210 C CA . GLN A 1 293 ? 91.025 61.736 1.202 1.00 17.27 285 GLN A CA 1
ATOM 2211 C C . GLN A 1 293 ? 91.137 60.228 1.309 1.00 16.98 285 GLN A C 1
ATOM 2212 O O . GLN A 1 293 ? 91.457 59.565 0.325 1.00 18.20 285 GLN A O 1
ATOM 2218 N N . PHE A 1 294 ? 90.881 59.676 2.497 1.00 16.06 286 PHE A N 1
ATOM 2219 C CA . PHE A 1 294 ? 90.710 58.231 2.553 1.00 18.51 286 PHE A CA 1
ATOM 2220 C C . PHE A 1 294 ? 89.722 57.878 3.659 1.00 19.42 286 PHE A C 1
ATOM 2221 O O . PHE A 1 294 ? 89.490 58.653 4.595 1.00 16.11 286 PHE A O 1
ATOM 2229 N N . ARG A 1 295 ? 89.096 56.713 3.495 1.00 17.23 287 ARG A N 1
ATOM 2230 C CA . ARG A 1 295 ? 88.023 56.275 4.387 1.00 18.27 287 ARG A CA 1
ATOM 2231 C C . ARG A 1 295 ? 88.128 54.781 4.611 1.00 19.52 287 ARG A C 1
ATOM 2232 O O . ARG A 1 295 ? 88.515 54.036 3.710 1.00 17.74 287 ARG A O 1
ATOM 2240 N N . ASP A 1 296 ? 87.742 54.346 5.814 1.00 17.44 288 ASP A N 1
ATOM 2241 C CA . ASP A 1 296 ? 87.706 52.925 6.100 1.00 16.28 288 ASP A CA 1
ATOM 2242 C C . ASP A 1 296 ? 86.823 52.699 7.326 1.00 19.70 288 ASP A C 1
ATOM 2243 O O . ASP A 1 296 ? 86.702 53.569 8.188 1.00 18.47 288 ASP A O 1
ATOM 2248 N N . ALA A 1 297 ? 86.221 51.516 7.392 1.00 18.42 289 ALA A N 1
ATOM 2249 C CA . ALA A 1 297 ? 85.391 51.168 8.547 1.00 17.85 289 ALA A CA 1
ATOM 2250 C C . ALA A 1 297 ? 86.196 50.669 9.737 1.00 22.64 289 ALA A C 1
ATOM 2251 O O . ALA A 1 297 ? 85.650 50.583 10.849 1.00 20.59 289 ALA A O 1
ATOM 2253 N N . ASN A 1 298 ? 87.468 50.312 9.532 1.00 19.47 290 ASN A N 1
ATOM 2254 C CA . ASN A 1 298 ? 88.270 49.677 10.568 1.00 22.12 290 ASN A CA 1
ATOM 2255 C C . ASN A 1 298 ? 89.202 50.707 11.199 1.00 23.28 290 ASN A C 1
ATOM 2256 O O . ASN A 1 298 ? 90.111 51.213 10.511 1.00 21.91 290 ASN A O 1
ATOM 2261 N N . PRO A 1 299 ? 89.025 51.068 12.472 1.00 20.40 291 PRO A N 1
ATOM 2262 C CA . PRO A 1 299 ? 89.865 52.138 13.030 1.00 23.27 291 PRO A CA 1
ATOM 2263 C C . PRO A 1 299 ? 91.348 51.810 13.009 1.00 27.58 291 PRO A C 1
ATOM 2264 O O . PRO A 1 299 ? 92.166 52.715 12.796 1.00 24.87 291 PRO A O 1
ATOM 2268 N N . ASN A 1 300 ? 91.727 50.546 13.241 1.00 23.08 292 ASN A N 1
ATOM 2269 C CA . ASN A 1 300 ? 93.143 50.189 13.182 1.00 22.27 292 ASN A CA 1
ATOM 2270 C C . ASN A 1 300 ? 93.711 50.452 11.793 1.00 23.80 292 ASN A C 1
ATOM 2271 O O . ASN A 1 300 ? 94.829 50.970 11.655 1.00 23.95 292 ASN A O 1
ATOM 2276 N N . ARG A 1 301 ? 92.964 50.080 10.757 1.00 21.74 293 ARG A N 1
ATOM 2277 C CA . ARG A 1 301 ? 93.450 50.298 9.392 1.00 21.15 293 ARG A CA 1
ATOM 2278 C C . ARG A 1 301 ? 93.518 51.779 9.070 1.00 21.66 293 ARG A C 1
ATOM 2279 O O . ARG A 1 301 ? 94.487 52.249 8.455 1.00 21.40 293 ARG A O 1
ATOM 2287 N N . LEU A 1 302 ? 92.490 52.527 9.470 1.00 21.30 294 LEU A N 1
ATOM 2288 C CA . LEU A 1 302 ? 92.468 53.958 9.192 1.00 27.04 294 LEU A CA 1
ATOM 2289 C C . LEU A 1 302 ? 93.671 54.645 9.819 1.00 23.85 294 LEU A C 1
ATOM 2290 O O . LEU A 1 302 ? 94.310 55.493 9.185 1.00 23.64 294 LEU A O 1
ATOM 2295 N N . HIS A 1 303 ? 94.015 54.266 11.058 1.00 20.08 295 HIS A N 1
ATOM 2296 C CA A HIS A 1 303 ? 95.167 54.846 11.740 0.60 24.04 295 HIS A CA 1
ATOM 2297 C CA B HIS A 1 303 ? 95.167 54.870 11.712 0.40 23.30 295 HIS A CA 1
ATOM 2298 C C . HIS A 1 303 ? 96.475 54.369 11.120 1.00 24.65 295 HIS A C 1
ATOM 2299 O O . HIS A 1 303 ? 97.447 55.129 11.051 1.00 25.23 295 HIS A O 1
ATOM 2312 N N . ALA A 1 304 ? 96.524 53.106 10.685 1.00 24.99 296 ALA A N 1
ATOM 2313 C CA . ALA A 1 304 ? 97.736 52.608 10.035 1.00 23.75 296 ALA A CA 1
ATOM 2314 C C . ALA A 1 304 ? 97.965 53.306 8.702 1.00 23.91 296 ALA A C 1
ATOM 2315 O O . ALA A 1 304 ? 99.120 53.529 8.310 1.00 23.16 296 ALA A O 1
ATOM 2317 N N . MET A 1 305 ? 96.885 53.660 7.996 1.00 19.26 297 MET A N 1
ATOM 2318 C CA . MET A 1 305 ? 97.030 54.400 6.744 1.00 21.04 297 MET A CA 1
ATOM 2319 C C . MET A 1 305 ? 97.591 55.789 7.002 1.00 22.33 297 MET A C 1
ATOM 2320 O O . MET A 1 305 ? 98.495 56.249 6.292 1.00 19.21 297 MET A O 1
ATOM 2325 N N . GLU A 1 306 ? 97.079 56.470 8.031 1.00 21.30 298 GLU A N 1
ATOM 2326 C CA A GLU A 1 306 ? 97.626 57.770 8.402 0.60 22.27 298 GLU A CA 1
ATOM 2327 C CA B GLU A 1 306 ? 97.631 57.773 8.387 0.40 22.36 298 GLU A CA 1
ATOM 2328 C C . GLU A 1 306 ? 99.098 57.657 8.782 1.00 23.50 298 GLU A C 1
ATOM 2329 O O . GLU A 1 306 ? 99.936 58.465 8.348 1.00 21.37 298 GLU A O 1
ATOM 2340 N N . ASN A 1 307 ? 99.437 56.654 9.598 1.00 21.04 299 ASN A N 1
ATOM 2341 C CA . ASN A 1 307 ? 100.834 56.474 9.988 1.00 22.96 299 ASN A CA 1
ATOM 2342 C C . ASN A 1 307 ? 101.717 56.174 8.781 1.00 20.45 299 ASN A C 1
ATOM 2343 O O . ASN A 1 307 ? 102.873 56.621 8.724 1.00 22.52 299 ASN A O 1
ATOM 2348 N N . ALA A 1 308 ? 101.206 55.387 7.829 1.00 20.13 300 ALA A N 1
ATOM 2349 C CA . ALA A 1 308 ? 101.967 55.068 6.622 1.00 21.38 300 ALA A CA 1
ATOM 2350 C C . ALA A 1 308 ? 102.207 56.317 5.782 1.00 23.50 300 ALA A C 1
ATOM 2351 O O . ALA A 1 308 ? 103.296 56.503 5.211 1.00 21.76 300 ALA A O 1
ATOM 2353 N N . LEU A 1 309 ? 101.207 57.191 5.709 1.00 20.26 301 LEU A N 1
ATOM 2354 C CA . LEU A 1 309 ? 101.371 58.433 4.954 1.00 19.17 301 LEU A CA 1
ATOM 2355 C C . LEU A 1 309 ? 102.409 59.336 5.604 1.00 20.25 301 LEU A C 1
ATOM 2356 O O . LEU A 1 309 ? 103.275 59.890 4.921 1.00 21.27 301 LEU A O 1
ATOM 2361 N N . VAL A 1 310 ? 102.346 59.481 6.932 1.00 20.69 302 VAL A N 1
ATOM 2362 C CA . VAL A 1 310 ? 103.371 60.239 7.645 1.00 22.95 302 VAL A CA 1
ATOM 2363 C C . VAL A 1 310 ? 104.750 59.650 7.373 1.00 26.34 302 VAL A C 1
ATOM 2364 O O . VAL A 1 310 ? 105.718 60.379 7.130 1.00 24.86 302 VAL A O 1
ATOM 2368 N N . ALA A 1 311 ? 104.856 58.319 7.391 1.00 26.61 303 ALA A N 1
ATOM 2369 C CA . ALA A 1 311 ? 106.150 57.687 7.169 1.00 24.50 303 ALA A CA 1
ATOM 2370 C C . ALA A 1 311 ? 106.629 57.898 5.737 1.00 24.19 303 ALA A C 1
ATOM 2371 O O . ALA A 1 311 ? 107.828 58.087 5.506 1.00 23.70 303 ALA A O 1
ATOM 2373 N N . LEU A 1 312 ? 105.709 57.879 4.765 1.00 22.11 304 LEU A N 1
ATOM 2374 C CA . LEU A 1 312 ? 106.090 58.150 3.379 1.00 19.75 304 LEU A CA 1
ATOM 2375 C C . LEU A 1 312 ? 106.672 59.551 3.219 1.00 23.38 304 LEU A C 1
ATOM 2376 O O . LEU A 1 312 ? 107.625 59.756 2.456 1.00 21.75 304 LEU A O 1
ATOM 2381 N N . VAL A 1 313 ? 106.069 60.538 3.879 1.00 20.77 305 VAL A N 1
ATOM 2382 C CA . VAL A 1 313 ? 106.580 61.901 3.797 1.00 19.12 305 VAL A CA 1
ATOM 2383 C C . VAL A 1 313 ? 107.989 61.969 4.395 1.00 20.96 305 VAL A C 1
ATOM 2384 O O . VAL A 1 313 ? 108.898 62.565 3.811 1.00 22.60 305 VAL A O 1
ATOM 2388 N N . ASP A 1 314 ? 108.192 61.338 5.555 1.00 21.80 306 ASP A N 1
ATOM 2389 C CA A ASP A 1 314 ? 109.518 61.327 6.173 0.64 25.95 306 ASP A CA 1
ATOM 2390 C CA B ASP A 1 314 ? 109.514 61.326 6.174 0.36 25.66 306 ASP A CA 1
ATOM 2391 C C . ASP A 1 314 ? 110.533 60.610 5.291 1.00 25.90 306 ASP A C 1
ATOM 2392 O O . ASP A 1 314 ? 111.678 61.059 5.159 1.00 24.36 306 ASP A O 1
ATOM 2401 N N . GLU A 1 315 ? 110.139 59.488 4.679 1.00 25.26 307 GLU A N 1
ATOM 2402 C CA . GLU A 1 315 ? 111.049 58.796 3.764 1.00 23.03 307 GLU A CA 1
ATOM 2403 C C . GLU A 1 315 ? 111.371 59.657 2.553 1.00 25.39 307 GLU A C 1
ATOM 2404 O O . GLU A 1 315 ? 112.535 59.771 2.145 1.00 26.69 307 GLU A O 1
ATOM 2410 N N . TRP A 1 316 ? 110.344 60.259 1.951 1.00 23.15 308 TRP A N 1
ATOM 2411 C CA . TRP A 1 316 ? 110.565 61.155 0.821 1.00 21.76 308 TRP A CA 1
ATOM 2412 C C . TRP A 1 316 ? 111.572 62.242 1.185 1.00 23.54 308 TRP A C 1
ATOM 2413 O O . TRP A 1 316 ? 112.539 62.489 0.452 1.00 23.08 308 TRP A O 1
ATOM 2424 N N . ASN A 1 317 ? 111.376 62.882 2.338 1.00 21.43 309 ASN A N 1
ATOM 2425 C CA . ASN A 1 317 ? 112.231 63.996 2.735 1.00 20.74 309 ASN A CA 1
ATOM 2426 C C . ASN A 1 317 ? 113.639 63.572 3.118 1.00 27.67 309 ASN A C 1
ATOM 2427 O O . ASN A 1 317 ? 114.511 64.439 3.283 1.00 26.98 309 ASN A O 1
ATOM 2432 N N . GLY A 1 318 ? 113.884 62.280 3.280 1.00 22.63 310 GLY A N 1
ATOM 2433 C CA . GLY A 1 318 ? 115.231 61.803 3.509 1.00 22.83 310 GLY A CA 1
ATOM 2434 C C . GLY A 1 318 ? 115.962 61.461 2.233 1.00 27.01 310 GLY A C 1
ATOM 2435 O O . GLY A 1 318 ? 117.067 60.915 2.285 1.00 25.86 310 GLY A O 1
ATOM 2436 N N . GLN A 1 319 ? 115.379 61.768 1.073 1.00 23.03 311 GLN A N 1
ATOM 2437 C CA . GLN A 1 319 ? 115.969 61.300 -0.173 1.00 22.08 311 GLN A CA 1
ATOM 2438 C C . GLN A 1 319 ? 115.953 62.335 -1.291 1.00 25.26 311 GLN A C 1
ATOM 2439 O O . GLN A 1 319 ? 116.917 62.431 -2.056 1.00 26.99 311 GLN A O 1
ATOM 2445 N N . HIS A 1 320 ? 114.864 63.089 -1.428 1.00 21.06 312 HIS A N 1
ATOM 2446 C CA . HIS A 1 320 ? 114.618 63.846 -2.650 1.00 20.16 312 HIS A CA 1
ATOM 2447 C C . HIS A 1 320 ? 114.884 65.336 -2.468 1.00 20.89 312 HIS A C 1
ATOM 2448 O O . HIS A 1 320 ? 114.805 65.878 -1.362 1.00 22.49 312 HIS A O 1
ATOM 2455 N N . LEU A 1 321 ? 115.178 66.003 -3.590 1.00 20.82 313 LEU A N 1
ATOM 2456 C CA . LEU A 1 321 ? 115.466 67.435 -3.549 1.00 21.79 313 LEU A CA 1
ATOM 2457 C C . LEU A 1 321 ? 114.204 68.263 -3.366 1.00 22.06 313 LEU A C 1
ATOM 2458 O O . LEU A 1 321 ? 114.257 69.327 -2.741 1.00 27.81 313 LEU A O 1
ATOM 2463 N N . VAL A 1 322 ? 113.069 67.798 -3.885 1.00 17.64 314 VAL A N 1
ATOM 2464 C CA . VAL A 1 322 ? 111.797 68.480 -3.660 1.00 19.21 314 VAL A CA 1
ATOM 2465 C C . VAL A 1 322 ? 111.280 68.086 -2.280 1.00 22.39 314 VAL A C 1
ATOM 2466 O O . VAL A 1 322 ? 111.103 66.899 -1.991 1.00 20.47 314 VAL A O 1
ATOM 2470 N N . ARG A 1 323 ? 111.021 69.077 -1.426 1.00 18.76 315 ARG A N 1
ATOM 2471 C CA A ARG A 1 323 ? 110.536 68.799 -0.080 0.54 19.09 315 ARG A CA 1
ATOM 2472 C CA B ARG A 1 323 ? 110.538 68.801 -0.080 0.46 19.09 315 ARG A CA 1
ATOM 2473 C C . ARG A 1 323 ? 109.033 68.549 -0.089 1.00 22.75 315 ARG A C 1
ATOM 2474 O O . ARG A 1 323 ? 108.289 69.223 -0.795 1.00 23.42 315 ARG A O 1
ATOM 2489 N N . ALA A 1 324 ? 108.588 67.580 0.723 1.00 20.73 316 ALA A N 1
ATOM 2490 C CA . ALA A 1 324 ? 107.174 67.269 0.902 1.00 22.38 316 ALA A CA 1
ATOM 2491 C C . ALA A 1 324 ? 106.689 67.751 2.265 1.00 23.63 316 ALA A C 1
ATOM 2492 O O . ALA A 1 324 ? 107.416 67.693 3.262 1.00 21.67 316 ALA A O 1
ATOM 2494 N N . GLU A 1 325 ? 105.436 68.209 2.315 1.00 21.53 317 GLU A N 1
ATOM 2495 C CA . GLU A 1 325 ? 104.902 68.804 3.534 1.00 20.92 317 GLU A CA 1
ATOM 2496 C C . GLU A 1 325 ? 103.450 68.379 3.695 1.00 29.17 317 GLU A C 1
ATOM 2497 O O . GLU A 1 325 ? 102.618 68.682 2.835 1.00 23.64 317 GLU A O 1
ATOM 2503 N N . LEU A 1 326 ? 103.144 67.685 4.787 1.00 24.11 318 LEU A N 1
ATOM 2504 C CA . LEU A 1 326 ? 101.816 67.117 5.002 1.00 21.48 318 LEU A CA 1
ATOM 2505 C C . LEU A 1 326 ? 101.023 68.014 5.941 1.00 24.94 318 LEU A C 1
ATOM 2506 O O . LEU A 1 326 ? 101.518 68.380 7.015 1.00 25.90 318 LEU A O 1
ATOM 2511 N N . ILE A 1 327 ? 99.790 68.344 5.554 1.00 23.68 319 ILE A N 1
ATOM 2512 C CA . ILE A 1 327 ? 98.932 69.225 6.346 1.00 27.53 319 ILE A CA 1
ATOM 2513 C C . ILE A 1 327 ? 97.616 68.512 6.613 1.00 29.52 319 ILE A C 1
ATOM 2514 O O . ILE A 1 327 ? 96.877 68.192 5.675 1.00 23.55 319 ILE A O 1
ATOM 2519 N N . ALA A 1 328 ? 97.317 68.268 7.883 1.00 28.89 320 ALA A N 1
ATOM 2520 C CA . ALA A 1 328 ? 96.039 67.647 8.220 1.00 30.19 320 ALA A CA 1
ATOM 2521 C C . ALA A 1 328 ? 94.915 68.664 8.060 1.00 33.25 320 ALA A C 1
ATOM 2522 O O . ALA A 1 328 ? 95.071 69.839 8.395 1.00 37.57 320 ALA A O 1
ATOM 2524 N N . CYS A 1 329 ? 93.792 68.221 7.512 1.00 28.35 321 CYS A N 1
ATOM 2525 C CA . CYS A 1 329 ? 92.614 69.070 7.409 1.00 29.05 321 CYS A CA 1
ATOM 2526 C C . CYS A 1 329 ? 91.701 68.847 8.600 1.00 35.44 321 CYS A C 1
ATOM 2527 O O . CYS A 1 329 ? 91.600 67.737 9.130 1.00 33.92 321 CYS A O 1
ATOM 2530 N N . GLU A 1 330 ? 91.028 69.916 9.017 1.00 35.94 322 GLU A N 1
ATOM 2531 C CA . GLU A 1 330 ? 90.074 69.787 10.109 1.00 38.28 322 GLU A CA 1
ATOM 2532 C C . GLU A 1 330 ? 88.938 68.858 9.693 1.00 38.74 322 GLU A C 1
ATOM 2533 O O . GLU A 1 330 ? 88.635 68.702 8.505 1.00 33.61 322 GLU A O 1
ATOM 2535 N N . GLY A 1 331 ? 88.335 68.204 10.683 1.00 36.42 323 GLY A N 1
ATOM 2536 C CA . GLY A 1 331 ? 87.149 67.408 10.462 1.00 36.01 323 GLY A CA 1
ATOM 2537 C C . GLY A 1 331 ? 87.364 65.924 10.260 1.00 36.48 323 GLY A C 1
ATOM 2538 O O . GLY A 1 331 ? 86.501 65.277 9.658 1.00 36.77 323 GLY A O 1
ATOM 2539 N N . ALA A 1 332 ? 88.479 65.368 10.727 1.00 31.80 324 ALA A N 1
ATOM 2540 C CA . ALA A 1 332 ? 88.650 63.919 10.724 1.00 27.89 324 ALA A CA 1
ATOM 2541 C C . ALA A 1 332 ? 87.512 63.250 11.497 1.00 25.65 324 ALA A C 1
ATOM 2542 O O . ALA A 1 332 ? 87.006 63.787 12.483 1.00 27.26 324 ALA A O 1
ATOM 2544 N N . GLU A 1 333 ? 87.123 62.061 11.060 1.00 20.99 325 GLU A N 1
ATOM 2545 C CA . GLU A 1 333 ? 86.045 61.324 11.707 1.00 26.18 325 GLU A CA 1
ATOM 2546 C C . GLU A 1 333 ? 86.495 59.893 11.959 1.00 24.82 325 GLU A C 1
ATOM 2547 O O . GLU A 1 333 ? 87.246 59.325 11.161 1.00 24.26 325 GLU A O 1
ATOM 2553 N N . GLU A 1 334 ? 86.053 59.312 13.106 1.00 20.69 326 GLU A N 1
ATOM 2554 C CA . GLU A 1 334 ? 86.323 57.911 13.376 1.00 20.56 326 GLU A CA 1
ATOM 2555 C C . GLU A 1 334 ? 85.193 57.053 12.823 1.00 22.13 326 GLU A C 1
ATOM 2556 O O . GLU A 1 334 ? 84.069 57.538 12.655 1.00 23.21 326 GLU A O 1
ATOM 2562 N N . PRO A 1 335 ? 85.451 55.776 12.533 1.00 18.77 327 PRO A N 1
ATOM 2563 C CA . PRO A 1 335 ? 84.344 54.864 12.200 1.00 20.06 327 PRO A CA 1
ATOM 2564 C C . PRO A 1 335 ? 83.340 54.804 13.344 1.00 22.53 327 PRO A C 1
ATOM 2565 O O . PRO A 1 335 ? 83.690 54.946 14.521 1.00 21.17 327 PRO A O 1
ATOM 2569 N N . VAL A 1 336 ? 82.077 54.590 12.986 1.00 20.43 328 VAL A N 1
ATOM 2570 C CA . VAL A 1 336 ? 80.988 54.520 13.962 1.00 21.95 328 VAL A CA 1
ATOM 2571 C C . VAL A 1 336 ? 80.194 53.261 13.644 1.00 21.30 328 VAL A C 1
ATOM 2572 O O . VAL A 1 336 ? 79.580 53.167 12.575 1.00 18.70 328 VAL A O 1
ATOM 2576 N N . THR A 1 337 ? 80.217 52.285 14.554 1.00 21.24 329 THR A N 1
ATOM 2577 C CA . THR A 1 337 ? 79.524 51.030 14.270 1.00 20.15 329 THR A CA 1
ATOM 2578 C C . THR A 1 337 ? 78.030 51.183 14.510 1.00 17.71 329 THR A C 1
ATOM 2579 O O . THR A 1 337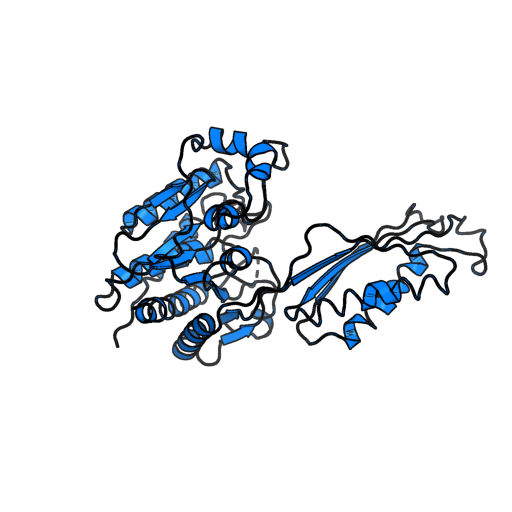 ? 77.597 51.901 15.415 1.00 19.99 329 THR A O 1
ATOM 2583 N N . MET A 1 338 ? 77.239 50.484 13.699 1.00 16.26 330 MET A N 1
ATOM 2584 C CA . MET A 1 338 ? 75.814 50.407 13.963 1.00 17.73 330 MET A CA 1
ATOM 2585 C C . MET A 1 338 ? 75.556 49.308 14.986 1.00 18.18 330 MET A C 1
ATOM 2586 O O . MET A 1 338 ? 76.303 48.328 15.070 1.00 19.23 330 MET A O 1
ATOM 2591 N N . ASP A 1 339 ? 74.497 49.487 15.776 1.00 16.62 331 ASP A N 1
ATOM 2592 C CA . ASP A 1 339 ? 74.225 48.563 16.880 1.00 15.74 331 ASP A CA 1
ATOM 2593 C C . ASP A 1 339 ? 74.075 47.135 16.364 1.00 17.44 331 ASP A C 1
ATOM 2594 O O . ASP A 1 339 ? 73.330 46.892 15.414 1.00 15.78 331 ASP A O 1
ATOM 2599 N N . ALA A 1 340 ? 74.791 46.184 16.990 1.00 17.57 332 ALA A N 1
ATOM 2600 C CA . ALA A 1 340 ? 74.800 44.817 16.449 1.00 17.67 332 ALA A CA 1
ATOM 2601 C C . ALA A 1 340 ? 73.428 44.141 16.536 1.00 18.48 332 ALA A C 1
ATOM 2602 O O . ALA A 1 340 ? 73.015 43.427 15.607 1.00 15.95 332 ALA A O 1
ATOM 2604 N N . ALA A 1 341 ? 72.709 44.315 17.647 1.00 16.08 333 ALA A N 1
ATOM 2605 C CA . ALA A 1 341 ? 71.391 43.681 17.731 1.00 13.82 333 ALA A CA 1
ATOM 2606 C C . ALA A 1 341 ? 70.395 44.322 16.756 1.00 14.33 333 ALA A C 1
ATOM 2607 O O . ALA A 1 341 ? 69.588 43.614 16.138 1.00 15.85 333 ALA A O 1
ATOM 2609 N N . LEU A 1 342 ? 70.440 45.650 16.584 1.00 13.79 334 LEU A N 1
ATOM 2610 C CA . LEU A 1 342 ? 69.566 46.286 15.593 1.00 14.77 334 LEU A CA 1
ATOM 2611 C C . LEU A 1 342 ? 69.884 45.793 14.187 1.00 15.38 334 LEU A C 1
ATOM 2612 O O . LEU A 1 342 ? 68.975 45.510 13.398 1.00 13.91 334 LEU A O 1
ATOM 2617 N N . GLN A 1 343 ? 71.176 45.709 13.848 1.00 15.67 335 GLN A N 1
ATOM 2618 C CA . GLN A 1 343 ? 71.553 45.153 12.544 1.00 16.97 335 GLN A CA 1
ATOM 2619 C C . GLN A 1 343 ? 70.944 43.786 12.348 1.00 15.89 335 GLN A C 1
ATOM 2620 O O . GLN A 1 343 ? 70.490 43.439 11.249 1.00 17.48 335 GLN A O 1
ATOM 2626 N N . GLN A 1 344 ? 70.937 42.980 13.405 1.00 15.25 336 GLN A N 1
ATOM 2627 C CA . GLN A 1 344 ? 70.440 41.627 13.234 1.00 15.76 336 GLN A CA 1
ATOM 2628 C C . GLN A 1 344 ? 68.922 41.617 13.035 1.00 15.39 336 GLN A C 1
ATOM 2629 O O . GLN A 1 344 ? 68.412 40.816 12.246 1.00 15.01 336 GLN A O 1
ATOM 2635 N N . HIS A 1 345 ? 68.181 42.517 13.702 1.00 14.03 337 HIS A N 1
ATOM 2636 C CA . HIS A 1 345 ? 66.763 42.671 13.354 1.00 13.26 337 HIS A CA 1
ATOM 2637 C C . HIS A 1 345 ? 66.583 43.079 11.896 1.00 16.57 337 HIS A C 1
ATOM 2638 O O . HIS A 1 345 ? 65.683 42.572 11.212 1.00 13.89 337 HIS A O 1
ATOM 2645 N N . LEU A 1 346 ? 67.413 44.005 11.403 1.00 11.74 338 LEU A N 1
ATOM 2646 C CA . LEU A 1 346 ? 67.302 44.379 9.989 1.00 12.92 338 LEU A CA 1
ATOM 2647 C C . LEU A 1 346 ? 67.610 43.182 9.094 1.00 14.94 338 LEU A C 1
ATOM 2648 O O . LEU A 1 346 ? 66.917 42.955 8.098 1.00 15.28 338 LEU A O 1
ATOM 2653 N N . ALA A 1 347 ? 68.658 42.415 9.428 1.00 13.52 339 ALA A N 1
ATOM 2654 C CA . ALA A 1 347 ? 69.034 41.276 8.594 1.00 14.09 339 ALA A CA 1
ATOM 2655 C C . ALA A 1 347 ? 67.942 40.212 8.584 1.00 15.63 339 ALA A C 1
ATOM 2656 O O . ALA A 1 347 ? 67.677 39.595 7.541 1.00 16.93 339 ALA A O 1
ATOM 2658 N N . GLN A 1 348 ? 67.313 39.957 9.744 1.00 15.13 340 GLN A N 1
ATOM 2659 C CA . GLN A 1 348 ? 66.221 38.985 9.795 1.00 14.27 340 GLN A CA 1
ATOM 2660 C C . GLN A 1 348 ? 65.052 39.431 8.925 1.00 13.24 340 GLN A C 1
ATOM 2661 O O . GLN A 1 348 ? 64.472 38.619 8.189 1.00 14.48 340 GLN A O 1
ATOM 2667 N N . ALA A 1 349 ? 64.713 40.719 8.963 1.00 13.67 341 ALA A N 1
ATOM 2668 C CA . ALA A 1 349 ? 63.623 41.210 8.117 1.00 13.61 341 ALA A CA 1
ATOM 2669 C C . ALA A 1 349 ? 64.003 41.153 6.644 1.00 16.78 341 ALA A C 1
ATOM 2670 O O . ALA A 1 349 ? 63.159 40.838 5.786 1.00 14.49 341 ALA A O 1
ATOM 2672 N N . ALA A 1 350 ? 65.264 41.472 6.332 1.00 12.41 342 ALA A N 1
ATOM 2673 C CA . ALA A 1 350 ? 65.708 41.442 4.940 1.00 16.00 342 ALA A CA 1
ATOM 2674 C C . ALA A 1 350 ? 65.687 40.020 4.407 1.00 19.20 342 ALA A C 1
ATOM 2675 O O . ALA A 1 350 ? 65.305 39.780 3.256 1.00 15.97 342 ALA A O 1
ATOM 2677 N N . ASP A 1 351 ? 66.102 39.061 5.236 1.00 16.57 343 ASP A N 1
ATOM 2678 C CA . ASP A 1 351 ? 66.102 37.680 4.787 1.00 17.14 343 ASP A CA 1
ATOM 2679 C C . ASP A 1 351 ? 64.684 37.146 4.618 1.00 18.58 343 ASP A C 1
ATOM 2680 O O . ASP A 1 351 ? 64.435 36.315 3.731 1.00 18.62 343 ASP A O 1
ATOM 2685 N N . ALA A 1 352 ? 63.753 37.616 5.452 1.00 14.55 344 ALA A N 1
ATOM 2686 C CA . ALA A 1 352 ? 62.365 37.184 5.363 1.00 15.16 344 ALA A CA 1
ATOM 2687 C C . ALA A 1 352 ? 61.700 37.719 4.101 1.00 19.70 344 ALA A C 1
ATOM 2688 O O . ALA A 1 352 ? 60.963 36.992 3.422 1.00 19.09 344 ALA A O 1
ATOM 2690 N N . LEU A 1 353 ? 61.933 38.990 3.779 1.00 12.53 345 LEU A N 1
ATOM 2691 C CA . LEU A 1 353 ? 61.183 39.657 2.716 1.00 17.00 345 LEU A CA 1
ATOM 2692 C C . LEU A 1 353 ? 61.962 39.816 1.419 1.00 17.84 345 LEU A C 1
ATOM 2693 O O . LEU A 1 353 ? 61.343 39.971 0.352 1.00 17.53 345 LEU A O 1
ATOM 2698 N N . ALA A 1 354 ? 63.297 39.769 1.473 1.00 17.06 346 ALA A N 1
ATOM 2699 C CA . ALA A 1 354 ? 64.126 39.874 0.269 1.00 18.67 346 ALA A CA 1
ATOM 2700 C C . ALA A 1 354 ? 65.182 38.770 0.252 1.00 14.75 346 ALA A C 1
ATOM 2701 O O . ALA A 1 354 ? 66.377 39.034 0.128 1.00 14.25 346 ALA A O 1
ATOM 2703 N N . PRO A 1 355 ? 64.769 37.511 0.404 1.00 14.66 347 PRO A N 1
ATOM 2704 C CA . PRO A 1 355 ? 65.749 36.427 0.493 1.00 14.48 347 PRO A CA 1
ATOM 2705 C C . PRO A 1 355 ? 66.647 36.394 -0.734 1.00 14.45 347 PRO A C 1
ATOM 2706 O O . PRO A 1 355 ? 66.187 36.522 -1.874 1.00 18.49 347 PRO A O 1
ATOM 2710 N N . GLY A 1 356 ? 67.950 36.254 -0.493 1.00 14.75 348 GLY A N 1
ATOM 2711 C CA . GLY A 1 356 ? 68.914 36.234 -1.569 1.00 16.28 348 GLY A CA 1
ATOM 2712 C C . GLY A 1 356 ? 69.187 37.571 -2.224 1.00 15.91 348 GLY A C 1
ATOM 2713 O O . GLY A 1 356 ? 69.967 37.617 -3.191 1.00 18.14 348 GLY A O 1
ATOM 2714 N N . GLN A 1 357 ? 68.591 38.660 -1.731 1.00 15.13 349 GLN A N 1
ATOM 2715 C CA . GLN A 1 357 ? 68.767 39.965 -2.365 1.00 14.86 349 GLN A CA 1
ATOM 2716 C C . GLN A 1 357 ? 69.189 41.028 -1.355 1.00 17.29 349 GLN A C 1
ATOM 2717 O O . GLN A 1 357 ? 68.912 42.214 -1.543 1.00 17.05 349 GLN A O 1
ATOM 2723 N N . TRP A 1 358 ? 69.854 40.628 -0.269 1.00 15.84 350 TRP A N 1
ATOM 2724 C CA . TRP A 1 358 ? 70.336 41.596 0.710 1.00 15.56 350 TRP A CA 1
ATOM 2725 C C . TRP A 1 358 ? 71.777 41.288 1.103 1.00 18.45 350 TRP A C 1
ATOM 2726 O O . TRP A 1 358 ? 72.269 40.166 0.920 1.00 17.99 350 TRP A O 1
ATOM 2737 N N . MET A 1 359 ? 72.474 42.302 1.634 1.00 14.55 351 MET A N 1
ATOM 2738 C CA . MET A 1 359 ? 73.845 42.077 2.101 1.00 15.97 351 MET A CA 1
ATOM 2739 C C . MET A 1 359 ? 74.183 43.042 3.231 1.00 19.51 351 MET A C 1
ATOM 2740 O O . MET A 1 359 ? 73.608 44.125 3.342 1.00 17.64 351 MET A O 1
ATOM 2745 N N . HIS A 1 360 ? 75.144 42.639 4.062 1.00 20.17 352 HIS A N 1
ATOM 2746 C CA . HIS A 1 360 ? 75.810 43.582 4.955 1.00 18.16 352 HIS A CA 1
ATOM 2747 C C . HIS A 1 360 ? 76.816 44.414 4.166 1.00 18.81 352 HIS A C 1
ATOM 2748 O O . HIS A 1 360 ? 77.447 43.932 3.216 1.00 18.68 352 HIS A O 1
ATOM 2755 N N . MET A 1 361 ? 77.001 45.662 4.597 1.00 18.02 353 MET A N 1
ATOM 2756 C CA . MET A 1 361 ? 77.945 46.546 3.907 1.00 16.74 353 MET A CA 1
ATOM 2757 C C . MET A 1 361 ? 78.207 47.774 4.763 1.00 16.84 353 MET A C 1
ATOM 2758 O O . MET A 1 361 ? 77.335 48.184 5.532 1.00 18.89 353 MET A O 1
ATOM 2763 N N . PRO A 1 362 ? 79.377 48.392 4.650 1.00 18.09 354 PRO A N 1
ATOM 2764 C CA . PRO A 1 362 ? 79.591 49.675 5.320 1.00 18.43 354 PRO A CA 1
ATOM 2765 C C . PRO A 1 362 ? 78.882 50.788 4.568 1.00 20.90 354 PRO A C 1
ATOM 2766 O O . PRO A 1 362 ? 78.532 50.650 3.386 1.00 19.45 354 PRO A O 1
ATOM 2770 N N . SER A 1 363 ? 78.686 51.906 5.270 1.00 18.63 355 SER A N 1
ATOM 2771 C CA . SER A 1 363 ? 78.282 53.155 4.640 1.00 24.20 355 SER A CA 1
ATOM 2772 C C . SER A 1 363 ? 79.522 53.986 4.342 1.00 25.52 355 SER A C 1
ATOM 2773 O O . SER A 1 363 ? 80.210 54.435 5.267 1.00 22.13 355 SER A O 1
ATOM 2776 N N . GLY A 1 364 ? 79.790 54.227 3.054 1.00 22.31 356 GLY A N 1
ATOM 2777 C CA . GLY A 1 364 ? 80.939 55.045 2.710 1.00 24.29 356 GLY A CA 1
ATOM 2778 C C . GLY A 1 364 ? 80.723 56.533 2.878 1.00 25.24 356 GLY A C 1
ATOM 2779 O O . GLY A 1 364 ? 81.673 57.310 2.729 1.00 27.04 356 GLY A O 1
ATOM 2780 N N . ALA A 1 365 ? 79.493 56.945 3.183 1.00 24.24 357 ALA A N 1
ATOM 2781 C CA . ALA A 1 365 ? 79.140 58.350 3.347 1.00 28.50 357 ALA A CA 1
ATOM 2782 C C . ALA A 1 365 ? 78.691 58.612 4.781 1.00 24.17 357 ALA A C 1
ATOM 2783 O O . ALA A 1 365 ? 78.287 57.695 5.489 1.00 24.21 357 ALA A O 1
ATOM 2785 N N . SER A 1 366 ? 78.724 59.881 5.179 1.00 25.34 358 SER A N 1
ATOM 2786 C CA A SER A 1 366 ? 78.298 60.300 6.509 0.46 27.16 358 SER A CA 1
ATOM 2787 C CA B SER A 1 366 ? 78.296 60.268 6.515 0.54 24.68 358 SER A CA 1
ATOM 2788 C C . SER A 1 366 ? 76.790 60.531 6.547 1.00 31.35 358 SER A C 1
ATOM 2789 O O . SER A 1 366 ? 76.168 60.852 5.534 1.00 25.10 358 SER A O 1
ATOM 2794 N N . HIS A 1 367 ? 76.208 60.391 7.737 1.00 23.04 359 HIS A N 1
ATOM 2795 C CA . HIS A 1 367 ? 74.764 60.496 7.944 1.00 22.03 359 HIS A CA 1
ATOM 2796 C C . HIS A 1 367 ? 74.507 60.950 9.372 1.00 25.60 359 HIS A C 1
ATOM 2797 O O . HIS A 1 367 ? 75.369 60.818 10.237 1.00 25.33 359 HIS A O 1
ATOM 2804 N N . ASP A 1 368 ? 73.300 61.471 9.611 1.00 22.19 360 ASP A N 1
ATOM 2805 C CA . ASP A 1 368 ? 72.888 61.789 10.980 1.00 24.36 360 ASP A CA 1
ATOM 2806 C C . ASP A 1 368 ? 73.067 60.600 11.921 1.00 24.81 360 ASP A C 1
ATOM 2807 O O . ASP A 1 368 ? 73.343 60.788 13.111 1.00 25.54 360 ASP A O 1
ATOM 2812 N N . ALA A 1 369 ? 72.919 59.376 11.412 1.00 19.39 361 ALA A N 1
ATOM 2813 C CA . ALA A 1 369 ? 73.054 58.196 12.265 1.00 21.18 361 ALA A CA 1
ATOM 2814 C C . ALA A 1 369 ? 74.424 58.123 12.929 1.00 20.45 361 ALA A C 1
ATOM 2815 O O . ALA A 1 369 ? 74.558 57.532 14.006 1.00 22.26 361 ALA A O 1
ATOM 2817 N N . GLN A 1 370 ? 75.461 58.686 12.302 1.00 19.23 362 GLN A N 1
ATOM 2818 C CA . GLN A 1 370 ? 76.771 58.620 12.939 1.00 20.55 362 GLN A CA 1
ATOM 2819 C C . GLN A 1 370 ? 76.815 59.474 14.203 1.00 26.53 362 GLN A C 1
ATOM 2820 O O . GLN A 1 370 ? 77.591 59.179 15.123 1.00 26.44 362 GLN A O 1
ATOM 2826 N N . VAL A 1 371 ? 76.019 60.543 14.251 1.00 22.71 363 VAL A N 1
ATOM 2827 C CA . VAL A 1 371 ? 75.925 61.372 15.452 1.00 24.11 363 VAL A CA 1
ATOM 2828 C C . VAL A 1 371 ? 75.067 60.679 16.509 1.00 24.00 363 VAL A C 1
ATOM 2829 O O . VAL A 1 371 ? 75.427 60.619 17.693 1.00 23.70 363 VAL A O 1
ATOM 2833 N N . ILE A 1 372 ? 73.912 60.170 16.097 1.00 20.79 364 ILE A N 1
ATOM 2834 C CA . ILE A 1 372 ? 72.962 59.608 17.058 1.00 21.24 364 ILE A CA 1
ATOM 2835 C C . ILE A 1 372 ? 73.507 58.317 17.666 1.00 24.23 364 ILE A C 1
ATOM 2836 O O . ILE A 1 372 ? 73.313 58.050 18.859 1.00 22.94 364 ILE A O 1
ATOM 2841 N N . ALA A 1 373 ? 74.244 57.527 16.872 1.00 21.19 365 ALA A N 1
ATOM 2842 C CA . ALA A 1 373 ? 74.738 56.224 17.322 1.00 21.53 365 ALA A CA 1
ATOM 2843 C C . ALA A 1 373 ? 75.669 56.318 18.520 1.00 26.68 365 ALA A C 1
ATOM 2844 O O . ALA A 1 373 ? 75.837 55.325 19.242 1.00 27.16 365 ALA A O 1
ATOM 2846 N N . GLN A 1 374 ? 76.295 57.470 18.739 1.00 24.79 366 GLN A N 1
ATOM 2847 C CA A GLN A 1 374 ? 77.179 57.631 19.880 0.55 30.56 366 GLN A CA 1
ATOM 2848 C CA B GLN A 1 374 ? 77.173 57.639 19.887 0.45 30.59 366 GLN A CA 1
ATOM 2849 C C . GLN A 1 374 ? 76.408 57.811 21.188 1.00 32.89 366 GLN A C 1
ATOM 2850 O O . GLN A 1 374 ? 77.027 57.818 22.255 1.00 31.75 366 GLN A O 1
ATOM 2861 N N . HIS A 1 375 ? 75.076 57.923 21.128 1.00 23.59 367 HIS A N 1
ATOM 2862 C CA . HIS A 1 375 ? 74.248 58.162 22.308 1.00 23.05 367 HIS A CA 1
ATOM 2863 C C . HIS A 1 375 ? 73.213 57.085 22.567 1.00 30.53 367 HIS A C 1
ATOM 2864 O O . HIS A 1 375 ? 72.943 56.771 23.728 1.00 26.56 367 HIS A O 1
ATOM 2871 N N . ILE A 1 376 ? 72.595 56.543 21.522 1.00 22.91 368 ILE A N 1
ATOM 2872 C CA . ILE A 1 376 ? 71.657 55.432 21.657 1.00 21.88 368 ILE A CA 1
ATOM 2873 C C . ILE A 1 376 ? 71.912 54.447 20.525 1.00 22.32 368 ILE A C 1
ATOM 2874 O O . ILE A 1 376 ? 72.533 54.794 19.508 1.00 21.41 368 ILE A O 1
ATOM 2879 N N . PRO A 1 377 ? 71.447 53.203 20.684 1.00 20.86 369 PRO A N 1
ATOM 2880 C CA . PRO A 1 377 ? 71.561 52.219 19.594 1.00 19.58 369 PRO A CA 1
ATOM 2881 C C . PRO A 1 377 ? 70.996 52.756 18.288 1.00 20.66 369 PRO A C 1
ATOM 2882 O O . PRO A 1 377 ? 69.852 53.195 18.235 1.00 17.63 369 PRO A O 1
ATOM 2886 N N . ALA A 1 378 ? 71.793 52.685 17.213 1.00 18.60 370 ALA A N 1
ATOM 2887 C CA . ALA A 1 378 ? 71.362 53.173 15.905 1.00 16.28 370 ALA A CA 1
ATOM 2888 C C . ALA A 1 378 ? 71.635 52.128 14.827 1.00 16.74 370 ALA A C 1
ATOM 2889 O O . ALA A 1 378 ? 72.523 51.282 14.966 1.00 15.21 370 ALA A O 1
ATOM 2891 N N . CYS A 1 379 ? 70.869 52.204 13.733 1.00 17.09 371 CYS A N 1
ATOM 2892 C CA . CYS A 1 379 ? 71.118 51.325 12.595 1.00 17.23 371 CYS A CA 1
ATOM 2893 C C . CYS A 1 379 ? 70.668 52.024 11.318 1.00 17.21 371 CYS A C 1
ATOM 2894 O O . CYS A 1 379 ? 69.928 53.014 11.351 1.00 15.45 371 CYS A O 1
ATOM 2897 N N . MET A 1 380 ? 71.185 51.542 10.187 1.00 13.97 372 MET A N 1
ATOM 2898 C CA . MET A 1 380 ? 70.780 52.062 8.884 1.00 14.93 372 MET A CA 1
ATOM 2899 C C . MET A 1 380 ? 70.418 50.927 7.937 1.00 14.71 372 MET A C 1
ATOM 2900 O O . MET A 1 380 ? 70.992 49.838 7.994 1.00 16.25 372 MET A O 1
ATOM 2905 N N . LEU A 1 381 ? 69.491 51.226 7.025 1.00 14.16 373 LEU A N 1
ATOM 2906 C CA . LEU A 1 381 ? 69.077 50.290 5.988 1.00 16.08 373 LEU A CA 1
ATOM 2907 C C . LEU A 1 381 ? 69.200 51.003 4.654 1.00 16.10 373 LEU A C 1
ATOM 2908 O O . LEU A 1 381 ? 68.663 52.105 4.507 1.00 18.27 373 LEU A O 1
ATOM 2913 N N . PHE A 1 382 ? 69.884 50.379 3.682 1.00 14.85 374 PHE A N 1
ATOM 2914 C CA . PHE A 1 382 ? 70.101 50.982 2.366 1.00 15.05 374 PHE A CA 1
ATOM 2915 C C . PHE A 1 382 ? 69.210 50.338 1.297 1.00 14.97 374 PHE A C 1
ATOM 2916 O O . PHE A 1 382 ? 68.954 49.130 1.336 1.00 17.48 374 PHE A O 1
ATOM 2924 N N . VAL A 1 383 ? 68.749 51.167 0.359 1.00 15.16 375 VAL A N 1
ATOM 2925 C CA A VAL A 1 383 ? 68.161 50.696 -0.894 0.69 17.85 375 VAL A CA 1
ATOM 2926 C CA B VAL A 1 383 ? 68.091 50.791 -0.894 0.31 17.60 375 VAL A CA 1
ATOM 2927 C C . VAL A 1 383 ? 69.006 51.248 -2.029 1.00 19.34 375 VAL A C 1
ATOM 2928 O O . VAL A 1 383 ? 69.635 52.308 -1.893 1.00 26.58 375 VAL A O 1
ATOM 2935 N N . PRO A 1 384 ? 69.091 50.555 -3.167 1.00 21.05 376 PRO A N 1
ATOM 2936 C CA . PRO A 1 384 ? 69.993 51.026 -4.220 1.00 20.71 376 PRO A CA 1
ATOM 2937 C C . PRO A 1 384 ? 69.442 52.262 -4.908 1.00 24.99 376 PRO A C 1
ATOM 2938 O O . PRO A 1 384 ? 68.231 52.492 -4.966 1.00 34.69 376 PRO A O 1
ATOM 2942 N N . SER A 1 385 ? 70.353 53.019 -5.499 1.00 31.41 377 SER A N 1
ATOM 2943 C CA . SER A 1 385 ? 69.975 54.078 -6.420 1.00 42.42 377 SER A CA 1
ATOM 2944 C C . SER A 1 385 ? 70.837 53.966 -7.676 1.00 36.42 377 SER A C 1
ATOM 2945 O O . SER A 1 385 ? 72.000 53.549 -7.615 1.00 33.91 377 SER A O 1
ATOM 2948 N N . ILE A 1 386 ? 70.242 54.282 -8.815 1.00 42.69 378 ILE A N 1
ATOM 2949 C CA . ILE A 1 386 ? 70.921 54.116 -10.098 1.00 46.51 378 ILE A CA 1
ATOM 2950 C C . ILE A 1 386 ? 71.672 55.397 -10.416 1.00 48.31 378 ILE A C 1
ATOM 2951 O O . ILE A 1 386 ? 71.208 56.486 -10.078 1.00 53.42 378 ILE A O 1
ATOM 2953 N N . ILE A 1 394 ? 70.643 62.412 -12.462 1.00 75.67 386 ILE A N 1
ATOM 2954 C CA . ILE A 1 394 ? 69.269 62.085 -12.098 1.00 77.70 386 ILE A CA 1
ATOM 2955 C C . ILE A 1 394 ? 69.218 60.898 -11.131 1.00 77.67 386 ILE A C 1
ATOM 2956 O O . ILE A 1 394 ? 69.026 59.758 -11.556 1.00 87.89 386 ILE A O 1
ATOM 2958 N N . GLU A 1 395 ? 69.395 61.177 -9.837 1.00 61.26 387 GLU A N 1
ATOM 2959 C CA . GLU A 1 395 ? 69.314 60.147 -8.806 1.00 63.36 387 GLU A CA 1
ATOM 2960 C C . GLU A 1 395 ? 67.913 59.539 -8.755 1.00 60.87 387 GLU A C 1
ATOM 2961 O O . GLU A 1 395 ? 66.912 60.259 -8.827 1.00 56.91 387 GLU A O 1
ATOM 2967 N N . ASP A 1 396 ? 67.836 58.207 -8.642 1.00 51.49 388 ASP A N 1
ATOM 2968 C CA . ASP A 1 396 ? 66.533 57.546 -8.707 1.00 41.49 388 ASP A CA 1
ATOM 2969 C C . ASP A 1 396 ? 66.617 56.092 -8.238 1.00 50.75 388 ASP A C 1
ATOM 2970 O O . ASP A 1 396 ? 67.689 55.479 -8.225 1.00 43.42 388 ASP A O 1
ATOM 2975 N N . THR A 1 397 ? 65.446 55.550 -7.880 1.00 43.01 389 THR A N 1
ATOM 2976 C CA . THR A 1 397 ? 65.266 54.175 -7.416 1.00 33.25 389 THR A CA 1
ATOM 2977 C C . THR A 1 397 ? 63.927 53.675 -7.944 1.00 36.18 389 THR A C 1
ATOM 2978 O O . THR A 1 397 ? 62.935 54.408 -7.881 1.00 39.76 389 THR A O 1
ATOM 2982 N N . ALA A 1 398 ? 63.892 52.447 -8.479 1.00 34.51 390 ALA A N 1
ATOM 2983 C CA . ALA A 1 398 ? 62.635 51.895 -8.980 1.00 28.27 390 ALA A CA 1
ATOM 2984 C C . ALA A 1 398 ? 61.576 51.903 -7.885 1.00 23.28 390 ALA A C 1
ATOM 2985 O O . ALA A 1 398 ? 61.885 51.647 -6.720 1.00 24.13 390 ALA A O 1
ATOM 2987 N N . GLU A 1 399 ? 60.323 52.191 -8.262 1.00 28.07 391 GLU A N 1
ATOM 2988 C CA . GLU A 1 399 ? 59.274 52.288 -7.243 1.00 29.76 391 GLU A CA 1
ATOM 2989 C C . GLU A 1 399 ? 59.128 50.989 -6.465 1.00 26.13 391 GLU A C 1
ATOM 2990 O O . GLU A 1 399 ? 58.924 51.008 -5.249 1.00 19.59 391 GLU A O 1
ATOM 2996 N N . GLN A 1 400 ? 59.216 49.841 -7.138 1.00 27.37 392 GLN A N 1
ATOM 2997 C CA A GLN A 1 400 ? 59.095 48.575 -6.416 0.61 24.60 392 GLN A CA 1
ATOM 2998 C CA B GLN A 1 400 ? 59.075 48.594 -6.391 0.39 24.10 392 GLN A CA 1
ATOM 2999 C C . GLN A 1 400 ? 60.229 48.383 -5.416 1.00 25.27 392 GLN A C 1
ATOM 3000 O O . GLN A 1 400 ? 60.062 47.682 -4.410 1.00 19.90 392 GLN A O 1
ATOM 3011 N N . HIS A 1 401 ? 61.395 48.983 -5.663 1.00 19.74 393 HIS A N 1
ATOM 3012 C CA . HIS A 1 401 ? 62.461 48.864 -4.669 1.00 18.32 393 HIS A CA 1
ATOM 3013 C C . HIS A 1 401 ? 62.298 49.868 -3.526 1.00 17.63 393 HIS A C 1
ATOM 3014 O O . HIS A 1 401 ? 62.699 49.579 -2.387 1.00 19.07 393 HIS A O 1
ATOM 3021 N N . ILE A 1 402 ? 61.710 51.036 -3.806 1.00 22.08 394 ILE A N 1
ATOM 3022 C CA . ILE A 1 402 ? 61.331 51.943 -2.715 1.00 17.39 394 ILE A CA 1
ATOM 3023 C C . ILE A 1 402 ? 60.331 51.259 -1.783 1.00 17.58 394 ILE A C 1
ATOM 3024 O O . ILE A 1 402 ? 60.445 51.330 -0.552 1.00 18.08 394 ILE A O 1
ATOM 3029 N N . VAL A 1 403 ? 59.335 50.591 -2.366 1.00 19.72 395 VAL A N 1
ATOM 3030 C CA . VAL A 1 403 ? 58.327 49.878 -1.585 1.00 19.27 395 VAL A CA 1
ATOM 3031 C C . VAL A 1 403 ? 58.961 48.744 -0.791 1.00 18.21 395 VAL A C 1
ATOM 3032 O O . VAL A 1 403 ? 58.684 48.573 0.400 1.00 18.12 395 VAL A O 1
ATOM 3036 N N . LEU A 1 404 ? 59.798 47.926 -1.440 1.00 17.34 396 LEU A N 1
ATOM 3037 C CA . LEU A 1 404 ? 60.428 46.814 -0.712 1.00 14.83 396 LEU A CA 1
ATOM 3038 C C . LEU A 1 404 ? 61.271 47.310 0.464 1.00 19.32 396 LEU A C 1
ATOM 3039 O O . LEU A 1 404 ? 61.224 46.738 1.565 1.00 15.02 396 LEU A O 1
ATOM 3044 N N . GLY A 1 405 ? 62.045 48.377 0.257 1.00 16.82 397 GLY A N 1
ATOM 3045 C CA . GLY A 1 405 ? 62.822 48.937 1.358 1.00 14.83 397 GLY A CA 1
ATOM 3046 C C . GLY A 1 405 ? 61.949 49.292 2.549 1.00 15.66 397 GLY A C 1
ATOM 3047 O O . GLY A 1 405 ? 62.318 49.051 3.705 1.00 14.76 397 GLY A O 1
ATOM 3048 N N . CYS A 1 406 ? 60.776 49.855 2.282 1.00 17.25 398 CYS A N 1
ATOM 3049 C CA . CYS A 1 406 ? 59.894 50.249 3.376 1.00 17.35 398 CYS A CA 1
ATOM 3050 C C . CYS A 1 406 ? 59.269 49.027 4.031 1.00 18.08 398 CYS A C 1
ATOM 3051 O O . CYS A 1 406 ? 59.081 49.003 5.250 1.00 15.95 398 CYS A O 1
ATOM 3054 N N . GLU A 1 407 ? 58.914 48.010 3.235 1.00 16.33 399 GLU A N 1
ATOM 3055 C CA . GLU A 1 407 ? 58.415 46.761 3.817 1.00 15.38 399 GLU A CA 1
ATOM 3056 C C . GLU A 1 407 ? 59.437 46.130 4.763 1.00 18.69 399 GLU A C 1
ATOM 3057 O O . GLU A 1 407 ? 59.087 45.659 5.858 1.00 15.92 399 GLU A O 1
ATOM 3063 N N . VAL A 1 408 ? 60.701 46.072 4.340 1.00 14.34 400 VAL A N 1
ATOM 3064 C CA . VAL A 1 408 ? 61.757 45.516 5.198 1.00 13.09 400 VAL A CA 1
ATOM 3065 C C . VAL A 1 408 ? 61.909 46.370 6.449 1.00 15.42 400 VAL A C 1
ATOM 3066 O O . VAL A 1 408 ? 61.961 45.856 7.574 1.00 14.91 400 VAL A O 1
ATOM 3070 N N . ALA A 1 409 ? 61.954 47.693 6.274 1.00 15.82 401 ALA A N 1
ATOM 3071 C CA . ALA A 1 409 ? 62.126 48.575 7.430 1.00 14.54 401 ALA A CA 1
ATOM 3072 C C . ALA A 1 409 ? 60.956 48.466 8.406 1.00 16.23 401 ALA A C 1
ATOM 3073 O O . ALA A 1 409 ? 61.155 48.469 9.631 1.00 15.31 401 ALA A O 1
ATOM 3075 N N . ALA A 1 410 ? 59.729 48.367 7.886 1.00 15.79 402 ALA A N 1
ATOM 3076 C CA . ALA A 1 410 ? 58.558 48.259 8.761 1.00 16.98 402 ALA A CA 1
ATOM 3077 C C . ALA A 1 410 ? 58.559 46.951 9.547 1.00 17.06 402 ALA A C 1
ATOM 3078 O O . ALA A 1 410 ? 58.182 46.928 10.732 1.00 15.43 402 ALA A O 1
ATOM 3080 N N . ARG A 1 411 ? 58.909 45.844 8.882 1.00 15.31 403 ARG A N 1
ATOM 3081 C CA A ARG A 1 411 ? 58.988 44.565 9.581 0.68 16.95 403 ARG A CA 1
ATOM 3082 C CA B ARG A 1 411 ? 59.016 44.554 9.555 0.32 16.61 403 ARG A CA 1
ATOM 3083 C C . ARG A 1 411 ? 60.058 44.604 10.667 1.00 16.64 403 ARG A C 1
ATOM 3084 O O . ARG A 1 411 ? 59.805 44.204 11.811 1.00 14.32 403 ARG A O 1
ATOM 3099 N N . ALA A 1 412 ? 61.248 45.097 10.338 1.00 14.02 404 ALA A N 1
ATOM 3100 C CA . ALA A 1 412 ? 62.295 45.233 11.346 1.00 15.46 404 ALA A CA 1
ATOM 3101 C C . ALA A 1 412 ? 61.863 46.160 12.478 1.00 14.34 404 ALA A C 1
ATOM 3102 O O . ALA A 1 412 ? 62.160 45.897 13.648 1.00 14.89 404 ALA A O 1
ATOM 3104 N N . ALA A 1 413 ? 61.210 47.272 12.143 1.00 13.57 405 ALA A N 1
ATOM 3105 C CA . ALA A 1 413 ? 60.774 48.208 13.179 1.00 15.45 405 ALA A CA 1
ATOM 3106 C C . ALA A 1 413 ? 59.807 47.536 14.135 1.00 16.45 405 ALA A C 1
ATOM 3107 O O . ALA A 1 413 ? 59.868 47.764 15.349 1.00 15.60 405 ALA A O 1
ATOM 3109 N N . ALA A 1 414 ? 58.895 46.722 13.603 1.00 15.48 406 ALA A N 1
ATOM 3110 C CA . ALA A 1 414 ? 57.969 45.986 14.466 1.00 19.28 406 ALA A CA 1
ATOM 3111 C C . ALA A 1 414 ? 58.725 45.094 15.443 1.00 17.81 406 ALA A C 1
ATOM 3112 O O . ALA A 1 414 ? 58.360 45.002 16.624 1.00 15.69 406 ALA A O 1
ATOM 3114 N N . ARG A 1 415 ? 59.764 44.402 14.951 1.00 14.70 407 ARG A N 1
ATOM 3115 C CA A ARG A 1 415 ? 60.520 43.485 15.800 0.50 14.90 407 ARG A CA 1
ATOM 3116 C CA B ARG A 1 415 ? 60.508 43.485 15.807 0.50 14.81 407 ARG A CA 1
ATOM 3117 C C . ARG A 1 415 ? 61.382 44.247 16.792 1.00 14.36 407 ARG A C 1
ATOM 3118 O O . ARG A 1 415 ? 61.516 43.836 17.950 1.00 16.73 407 ARG A O 1
ATOM 3133 N N . ILE A 1 416 ? 62.010 45.331 16.333 1.00 16.45 408 ILE A N 1
ATOM 3134 C CA . ILE A 1 416 ? 62.845 46.154 17.209 1.00 15.97 408 ILE A CA 1
ATOM 3135 C C . ILE A 1 416 ? 62.010 46.738 18.330 1.00 19.36 408 ILE A C 1
ATOM 3136 O O . ILE A 1 416 ? 62.363 46.647 19.515 1.00 17.13 408 ILE A O 1
ATOM 3141 N N . ALA A 1 417 ? 60.878 47.348 17.972 1.00 15.93 409 ALA A N 1
ATOM 3142 C CA . ALA A 1 417 ? 60.032 47.962 18.992 1.00 18.23 409 ALA A CA 1
ATOM 3143 C C . ALA A 1 417 ? 59.440 46.909 19.922 1.00 17.19 409 ALA A C 1
ATOM 3144 O O . ALA A 1 417 ? 59.367 47.115 21.145 1.00 18.30 409 ALA A O 1
ATOM 3146 N N . GLY A 1 418 ? 59.042 45.761 19.369 1.00 16.27 410 GLY A N 1
ATOM 3147 C CA . GLY A 1 418 ? 58.486 44.713 20.210 1.00 17.67 410 GLY A CA 1
ATOM 3148 C C . GLY A 1 418 ? 59.506 44.174 21.195 1.00 21.28 410 GLY A C 1
ATOM 3149 O O . GLY A 1 418 ? 59.153 43.769 22.305 1.00 23.32 410 GLY A O 1
ATOM 3150 N N . ALA A 1 419 ? 60.783 44.198 20.816 1.00 17.51 411 ALA A N 1
ATOM 3151 C CA . ALA A 1 419 ? 61.844 43.694 21.686 1.00 19.04 411 ALA A CA 1
ATOM 3152 C C . ALA A 1 419 ? 62.157 44.637 22.841 1.00 22.38 411 ALA A C 1
ATOM 3153 O O . ALA A 1 419 ? 62.755 44.205 23.834 1.00 20.96 411 ALA A O 1
ATOM 3155 N N . LEU A 1 420 ? 61.774 45.911 22.735 1.00 19.17 412 LEU A N 1
ATOM 3156 C CA . LEU A 1 420 ? 62.072 46.882 23.789 1.00 24.86 412 LEU A CA 1
ATOM 3157 C C . LEU A 1 420 ? 61.241 46.675 25.043 1.00 29.12 412 LEU A C 1
ATOM 3158 O O . LEU A 1 420 ? 61.546 47.285 26.074 1.00 30.93 412 LEU A O 1
ATOM 3163 N N . ARG A 1 421 ? 60.215 45.840 24.981 1.00 27.91 413 ARG A N 1
ATOM 3164 C CA A ARG A 1 421 ? 59.377 45.591 26.146 0.45 44.42 413 ARG A CA 1
ATOM 3165 C CA B ARG A 1 421 ? 59.320 45.582 26.096 0.55 44.67 413 ARG A CA 1
ATOM 3166 C C . ARG A 1 421 ? 59.548 44.170 26.651 1.00 53.29 413 ARG A C 1
ATOM 3167 O O . ARG A 1 421 ? 59.876 43.974 27.825 1.00 68.82 413 ARG A O 1
#

CATH classification: 3.40.630.10

B-factor: mean 32.29, std 15.79, range [10.68, 104.81]

Secondary structure (DSSP, 8-state):
-------HHHHHHHHHHHHHSSEETTEE---TTSHHHHHHHHHHHHHHHHTT-EEEE-TTS-EEEE--S-S-EEEEEE-----TTB-SSTTHHHHHHHHHHHHHHHHSGGGTT-EEEEEE-TTTT-SSSTTHHHHHHHT---HHHHHH-B-TT--BHHHHHHHTT-TT-PPP---TTTEEEEEEEEEE-SSHHHHHT-SEEEEEEEPEEEEEEEEEE---EETTTS-GGG---HHHHHHHHHHHHHHHHHHH--TT-EEEEEEEEEES--TTEE-SEEEEEEEEEES-HHHHHHHHHHHHHHHHHHHTT-SSEEEEEEPS--B--EEPPHHHHHHHHHHHHHHSTTSEEEEEE-S--HHHHHTTTS-EEEEEEE-------HHHHHHHHHHHHHHHHHHHHHT-

Solvent-accessible surface area: 17346 Å² total; per-residue (Å²): 168,109,65,19,80,20,55,56,122,49,0,21,79,5,0,95,53,1,77,74,45,15,59,78,74,91,11,2,58,7,50,3,15,30,111,46,0,10,68,2,1,142,52,1,15,32,59,0,73,106,34,40,12,74,23,56,26,4,8,1,0,2,0,6,0,106,4,165,67,114,43,34,0,0,0,0,0,0,2,3,0,5,93,90,129,16,10,11,0,42,0,3,0,0,0,0,0,0,0,0,0,12,21,1,1,26,114,18,164,54,6,128,112,27,0,6,0,0,0,0,1,0,0,18,38,27,30,19,17,57,25,0,1,0,42,1,3,4,58,56,90,11,98,98,17,52,158,74,16,135,26,107,149,31,59,43,0,33,69,4,13,54,134,13,60,14,68,152,46,113,93,42,73,14,67,110,94,29,5,84,0,0,0,0,0,9,8,28,96,77,14,82,0,92,90,50,77,60,40,0,0,0,0,42,15,2,11,0,17,23,72,11,54,1,108,1,46,23,83,136,40,102,35,64,102,14,79,151,100,110,52,85,35,0,4,59,8,0,98,42,0,34,52,72,0,64,84,19,0,41,205,63,32,71,104,58,11,74,74,75,46,66,136,82,54,77,51,54,59,60,214,67,43,3,17,6,122,4,31,0,65,5,46,0,52,3,32,65,63,121,52,0,74,35,0,49,96,23,0,67,42,23,11,95,112,14,66,71,144,69,123,10,122,4,56,46,54,76,47,105,62,59,51,84,20,22,96,4,45,80,66,11,24,98,33,0,6,83,2,0,76,49,71,5,88,54,75,54,40,84,4,19,1,40,51,27,7,0,0,15,14,0,23,124,63,5,41,1,0,0,0,4,1,15,2,91,112,24,66,9,52,80,134,44,0,23,29,0,0,69,0,0,3,56,0,0,7,86,2,0,27,69,56,130